Protein AF-A0A9P0EVH5-F1 (afdb_monomer)

Structure (mmCIF, N/CA/C/O backbone):
data_AF-A0A9P0EVH5-F1
#
_entry.id   AF-A0A9P0EVH5-F1
#
loop_
_atom_site.group_PDB
_atom_site.id
_atom_site.type_symbol
_atom_site.label_atom_id
_atom_site.label_alt_id
_atom_site.label_comp_id
_atom_site.label_asym_id
_atom_site.label_entity_id
_atom_site.label_seq_id
_atom_site.pdbx_PDB_ins_code
_atom_site.Cartn_x
_atom_site.Cartn_y
_atom_site.Cartn_z
_atom_site.occupancy
_atom_site.B_iso_or_equiv
_atom_site.auth_seq_id
_atom_site.auth_comp_id
_atom_site.auth_asym_id
_atom_site.auth_atom_id
_atom_site.pdbx_PDB_model_num
ATOM 1 N N . MET A 1 1 ? 10.895 32.667 27.284 1.00 36.69 1 MET A N 1
ATOM 2 C CA . MET A 1 1 ? 11.431 32.581 25.904 1.00 36.69 1 MET A CA 1
ATOM 3 C C . MET A 1 1 ? 10.401 33.164 24.946 1.00 36.69 1 MET A C 1
ATOM 5 O O . MET A 1 1 ? 9.216 33.055 25.238 1.00 36.69 1 MET A O 1
ATOM 9 N N . GLY A 1 2 ? 10.812 33.810 23.852 1.00 37.41 2 GLY A N 1
ATOM 10 C CA . GLY A 1 2 ? 9.874 34.350 22.860 1.00 37.41 2 GLY A CA 1
ATOM 11 C C . GLY A 1 2 ? 9.384 33.256 21.914 1.00 37.41 2 GLY A C 1
ATOM 12 O O . GLY A 1 2 ? 10.139 32.835 21.045 1.00 37.41 2 GLY A O 1
ATOM 13 N N . GLY A 1 3 ? 8.147 32.789 22.095 1.00 44.62 3 GLY A N 1
ATOM 14 C CA . GLY A 1 3 ? 7.546 31.767 21.233 1.00 44.62 3 GLY A CA 1
ATOM 15 C C . GLY A 1 3 ? 7.350 32.232 19.784 1.00 44.62 3 GLY A C 1
ATOM 16 O O . GLY A 1 3 ? 7.252 33.429 19.500 1.00 44.62 3 GLY A O 1
ATOM 17 N N . PHE A 1 4 ? 7.275 31.266 18.869 1.00 48.84 4 PHE A N 1
ATOM 18 C CA . PHE A 1 4 ? 7.020 31.495 17.447 1.00 48.84 4 PHE A CA 1
ATOM 19 C C . PHE A 1 4 ? 5.684 32.230 17.221 1.00 48.84 4 PHE A C 1
ATOM 21 O O . PHE A 1 4 ? 4.653 31.829 17.752 1.00 48.84 4 PHE A O 1
ATOM 28 N N . LYS A 1 5 ? 5.700 33.307 16.420 1.00 51.19 5 LYS A N 1
ATOM 29 C CA . LYS A 1 5 ? 4.534 34.182 16.157 1.00 51.19 5 LYS A CA 1
ATOM 30 C C . LYS A 1 5 ? 3.850 33.949 14.797 1.00 51.19 5 LYS A C 1
ATOM 32 O O . LYS A 1 5 ? 3.114 34.817 14.333 1.00 51.19 5 LYS A O 1
ATOM 37 N N . GLY A 1 6 ? 4.123 32.832 14.126 1.00 60.22 6 GLY A N 1
ATOM 38 C CA . GLY A 1 6 ? 3.469 32.473 12.864 1.00 60.22 6 GLY A CA 1
ATOM 39 C C . GLY A 1 6 ? 2.335 31.462 13.042 1.00 60.22 6 GLY A C 1
ATOM 40 O O . GLY A 1 6 ? 2.147 30.892 14.114 1.00 60.22 6 GLY A O 1
ATOM 41 N N . ASP A 1 7 ? 1.601 31.209 11.959 1.00 70.00 7 ASP A N 1
ATOM 42 C CA . ASP A 1 7 ? 0.546 30.193 11.914 1.00 70.00 7 ASP A CA 1
ATOM 43 C C . ASP A 1 7 ? 1.151 28.776 11.960 1.00 70.00 7 ASP A C 1
ATOM 45 O O . ASP A 1 7 ? 1.620 28.233 10.957 1.00 70.00 7 ASP A O 1
ATOM 49 N N . LEU A 1 8 ? 1.155 28.188 13.157 1.00 68.00 8 LEU A N 1
ATOM 50 C CA . LEU A 1 8 ? 1.673 26.847 13.425 1.00 68.00 8 LEU A CA 1
ATOM 51 C C . LEU A 1 8 ? 0.903 25.751 12.665 1.00 68.00 8 LEU A C 1
ATOM 53 O O . LEU A 1 8 ? 1.506 24.763 12.242 1.00 68.00 8 LEU A O 1
ATOM 57 N N . LEU A 1 9 ? -0.404 25.928 12.445 1.00 66.81 9 LEU A N 1
ATOM 58 C CA . LEU A 1 9 ? -1.243 24.970 11.719 1.00 66.81 9 LEU A CA 1
ATOM 59 C C . LEU A 1 9 ? -0.899 24.971 10.224 1.00 66.81 9 LEU A C 1
ATOM 61 O O . LEU A 1 9 ? -0.797 23.906 9.611 1.00 66.81 9 LEU A O 1
ATOM 65 N N . LEU A 1 10 ? -0.656 26.151 9.650 1.00 76.44 10 LEU A N 1
ATOM 66 C CA . LEU A 1 10 ? -0.154 26.302 8.285 1.00 76.44 10 LEU A CA 1
ATOM 67 C C . LEU A 1 10 ? 1.251 25.701 8.119 1.00 76.44 10 LEU A C 1
ATOM 69 O O . LEU A 1 10 ? 1.511 25.027 7.122 1.00 76.44 10 LEU A O 1
ATOM 73 N N . TRP A 1 11 ? 2.140 25.871 9.101 1.00 79.00 11 TRP A N 1
ATOM 74 C CA . TRP A 1 11 ? 3.451 25.209 9.086 1.00 79.00 11 TRP A CA 1
ATOM 75 C C . TRP A 1 11 ? 3.330 23.682 9.125 1.00 79.00 11 TRP A C 1
ATOM 77 O O . TRP A 1 11 ? 3.946 23.014 8.296 1.00 79.00 11 TRP A O 1
ATOM 87 N N . CYS A 1 12 ? 2.478 23.119 9.989 1.00 75.69 12 CYS A N 1
ATOM 88 C CA . CYS A 1 12 ? 2.187 21.680 9.986 1.00 75.69 12 CYS A CA 1
ATOM 89 C C . CYS A 1 12 ? 1.659 21.212 8.620 1.00 75.69 12 CYS A C 1
ATOM 91 O O . CYS A 1 12 ? 2.124 20.209 8.081 1.00 75.69 12 CYS A O 1
ATOM 93 N N . ARG A 1 13 ? 0.723 21.970 8.030 1.00 77.06 13 ARG A N 1
ATOM 94 C CA . ARG A 1 13 ? 0.100 21.682 6.729 1.00 77.06 13 ARG A CA 1
ATOM 95 C C . ARG A 1 13 ? 1.097 21.643 5.576 1.00 77.06 13 ARG A C 1
ATOM 97 O O . ARG A 1 13 ? 1.006 20.755 4.730 1.00 77.06 13 ARG A O 1
ATOM 104 N N . LEU A 1 14 ? 2.039 22.583 5.538 1.00 86.62 14 LEU A N 1
ATOM 105 C CA . LEU A 1 14 ? 3.041 22.657 4.476 1.00 86.62 14 LEU A CA 1
ATOM 106 C C . LEU A 1 14 ? 4.239 21.724 4.716 1.00 86.62 14 LEU A C 1
ATOM 108 O O . LEU A 1 14 ? 4.856 21.300 3.744 1.00 86.62 14 LEU A O 1
ATOM 112 N N . LEU A 1 15 ? 4.548 21.352 5.964 1.00 87.19 15 LEU A N 1
ATOM 113 C CA . LEU A 1 15 ? 5.583 20.356 6.278 1.00 87.19 15 LEU A CA 1
ATOM 114 C C . LEU A 1 15 ? 5.100 18.900 6.135 1.00 87.19 15 LEU A C 1
ATOM 116 O O . LEU A 1 15 ? 5.913 18.018 5.865 1.00 87.19 15 LEU A O 1
ATOM 120 N N . LEU A 1 16 ? 3.793 18.636 6.265 1.00 83.44 16 LEU A N 1
ATOM 121 C CA . LEU A 1 16 ? 3.189 17.296 6.178 1.00 83.44 16 LEU A CA 1
ATOM 122 C C . LEU A 1 16 ? 2.174 17.148 5.013 1.00 83.44 16 LEU A C 1
ATOM 124 O O . LEU A 1 16 ? 1.087 16.601 5.208 1.00 83.44 16 LEU A O 1
ATOM 128 N N . PRO A 1 17 ? 2.493 17.565 3.767 1.00 84.50 17 PRO A N 1
ATOM 129 C CA . PRO A 1 17 ? 1.517 17.643 2.669 1.00 84.50 17 PRO A CA 1
ATOM 130 C C . PRO A 1 17 ? 1.007 16.274 2.183 1.00 84.50 17 PRO A C 1
ATOM 132 O O . PRO A 1 17 ? 0.004 16.187 1.476 1.00 84.50 17 PRO A O 1
ATOM 135 N N . GLY A 1 18 ? 1.707 15.188 2.524 1.00 73.38 18 GLY A N 1
ATOM 136 C CA . GLY A 1 18 ? 1.364 13.826 2.120 1.00 73.38 18 GLY A CA 1
ATOM 137 C C . GLY A 1 18 ? 0.408 13.083 3.061 1.00 73.38 18 GLY A C 1
ATOM 138 O O . GLY A 1 18 ? 0.084 11.933 2.753 1.00 73.38 18 GLY A O 1
ATOM 139 N N . VAL A 1 19 ? -0.012 13.691 4.176 1.00 66.19 19 VAL A N 1
ATOM 140 C CA . VAL A 1 19 ? -0.398 12.990 5.414 1.00 66.19 19 VAL A CA 1
ATOM 141 C C . VAL A 1 19 ? -1.850 13.271 5.846 1.00 66.19 19 VAL A C 1
ATOM 143 O O . VAL A 1 19 ? -2.293 14.420 5.844 1.00 66.19 19 VAL A O 1
ATOM 146 N N . GLY A 1 20 ? -2.582 12.223 6.253 1.00 62.34 20 GLY A N 1
ATOM 147 C CA . GLY A 1 20 ? -3.869 12.320 6.954 1.00 62.34 20 GLY A CA 1
ATOM 148 C C . GLY A 1 20 ? -4.957 13.136 6.244 1.00 62.34 20 GLY A C 1
ATOM 149 O O . GLY A 1 20 ? -5.047 13.169 5.013 1.00 62.34 20 GLY A O 1
ATOM 150 N N . THR A 1 21 ? -5.783 13.822 7.040 1.00 53.97 21 THR A N 1
ATOM 151 C CA . THR A 1 21 ? -6.847 14.744 6.587 1.00 53.97 21 THR A CA 1
ATOM 152 C C . THR A 1 21 ? -6.325 15.964 5.826 1.00 53.97 21 THR A C 1
ATOM 154 O O . THR A 1 21 ? -7.088 16.629 5.130 1.00 53.97 21 THR A O 1
ATOM 157 N N . VAL A 1 22 ? -5.028 16.259 5.943 1.00 61.50 22 VAL A N 1
ATOM 158 C CA . VAL A 1 22 ? -4.377 17.452 5.386 1.00 61.50 22 VAL A CA 1
ATOM 159 C C . VAL A 1 22 ? -3.940 17.240 3.928 1.00 61.50 22 VAL A C 1
ATOM 161 O O . VAL A 1 22 ? -3.663 18.196 3.200 1.00 61.50 22 VAL A O 1
ATOM 164 N N . LYS A 1 23 ? -3.928 15.984 3.460 1.00 75.19 23 LYS A N 1
ATOM 165 C CA . LYS A 1 23 ? -3.547 15.602 2.098 1.00 75.19 23 LYS A CA 1
ATOM 166 C C . LYS A 1 23 ? -4.577 16.054 1.050 1.00 75.19 23 LYS A C 1
ATOM 168 O O . LYS A 1 23 ? -5.502 15.317 0.702 1.00 75.19 23 LYS A O 1
ATOM 173 N N . ARG A 1 24 ? -4.360 17.243 0.485 1.00 81.81 24 ARG A N 1
ATOM 174 C CA . ARG A 1 24 ? -5.078 17.760 -0.694 1.00 81.81 24 ARG A CA 1
ATOM 175 C C . ARG A 1 24 ? -4.925 16.840 -1.917 1.00 81.81 24 ARG A C 1
ATOM 177 O O . ARG A 1 24 ? -3.909 16.167 -2.090 1.00 81.81 24 ARG A O 1
ATOM 184 N N . VAL A 1 25 ? -5.925 16.855 -2.802 1.00 85.31 25 VAL A N 1
ATOM 185 C CA . VAL A 1 25 ? -5.921 16.129 -4.084 1.00 85.31 25 VAL A CA 1
ATOM 186 C C . VAL A 1 25 ? -6.016 17.135 -5.229 1.00 85.31 25 VAL A C 1
ATOM 188 O O . VAL A 1 25 ? -6.991 17.868 -5.332 1.00 85.31 25 VAL A O 1
ATOM 191 N N . TYR A 1 26 ? -5.000 17.155 -6.095 1.00 88.38 26 TYR A N 1
ATOM 192 C CA . TYR A 1 26 ? -4.861 18.145 -7.176 1.00 88.38 26 TYR A CA 1
ATOM 193 C C . TYR A 1 26 ? -5.130 17.582 -8.583 1.00 88.38 26 TYR A C 1
ATOM 195 O O . TYR A 1 26 ? -4.984 18.299 -9.565 1.00 88.38 26 TYR A O 1
ATOM 203 N N . ASN A 1 27 ? -5.452 16.287 -8.704 1.00 84.38 27 ASN A N 1
ATOM 204 C CA . ASN A 1 27 ? -5.693 15.588 -9.981 1.00 84.38 27 ASN A CA 1
ATOM 205 C C . ASN A 1 27 ? -4.552 15.712 -11.025 1.00 84.38 27 ASN A C 1
ATOM 207 O O . ASN A 1 27 ? -4.780 15.621 -12.233 1.00 84.38 27 ASN A O 1
ATOM 211 N N . LEU A 1 28 ? -3.312 15.888 -10.548 1.00 88.31 28 LEU A N 1
ATOM 212 C CA . LEU A 1 28 ? -2.115 16.140 -11.356 1.00 88.31 28 LEU A CA 1
ATOM 213 C C . LEU A 1 28 ? -1.043 15.060 -11.158 1.00 88.31 28 LEU A C 1
ATOM 215 O O . LEU A 1 28 ? -0.375 14.981 -10.125 1.00 88.31 28 LEU A O 1
ATOM 219 N N . GLN A 1 29 ? -0.842 14.238 -12.186 1.00 88.06 29 GLN A N 1
ATOM 220 C CA . GLN A 1 29 ? 0.291 13.323 -12.303 1.00 88.06 29 GLN A CA 1
ATOM 221 C C . GLN A 1 29 ? 1.511 14.012 -12.931 1.00 88.06 29 GLN A C 1
ATOM 223 O O . GLN A 1 29 ? 1.394 15.031 -13.610 1.00 88.06 29 GLN A O 1
ATOM 228 N N . SER A 1 30 ? 2.700 13.420 -12.767 1.00 89.50 30 SER A N 1
ATOM 229 C CA . SER A 1 30 ? 3.958 14.015 -13.244 1.00 89.50 30 SER A CA 1
ATOM 230 C C . SER A 1 30 ? 3.944 14.309 -14.754 1.00 89.50 30 SER A C 1
ATOM 232 O O . SER A 1 30 ? 4.377 15.380 -15.157 1.00 89.50 30 SER A O 1
ATOM 234 N N . LYS A 1 31 ? 3.350 13.436 -15.587 1.00 89.06 31 LYS A N 1
ATOM 235 C CA . LYS A 1 31 ? 3.207 13.684 -17.038 1.00 89.06 31 LYS A CA 1
ATOM 236 C C . LYS A 1 31 ? 2.293 14.874 -17.378 1.00 89.06 31 LYS A C 1
ATOM 238 O O . LYS A 1 31 ? 2.573 15.590 -18.333 1.00 89.06 31 LYS A O 1
ATOM 243 N N . GLN A 1 32 ? 1.231 15.111 -16.600 1.00 92.81 32 GLN A N 1
ATOM 244 C CA . GLN A 1 32 ? 0.375 16.296 -16.773 1.00 92.81 32 GLN A CA 1
ATOM 245 C C . GLN A 1 32 ? 1.140 17.569 -16.396 1.00 92.81 32 GLN A C 1
ATOM 247 O O . GLN A 1 32 ? 1.057 18.561 -17.112 1.00 92.81 32 GLN A O 1
ATOM 252 N N . LEU A 1 33 ? 1.936 17.526 -15.320 1.00 95.56 33 LEU A N 1
ATOM 253 C CA . LEU A 1 33 ? 2.800 18.642 -14.932 1.00 95.56 33 LEU A CA 1
ATOM 254 C C . LEU A 1 33 ? 3.822 18.972 -16.036 1.00 95.56 33 LEU A C 1
ATOM 256 O O . LEU A 1 33 ? 3.920 20.136 -16.408 1.00 95.56 33 LEU A O 1
ATOM 260 N N . ILE A 1 34 ? 4.499 17.982 -16.636 1.00 96.19 34 ILE A N 1
ATOM 261 C CA . ILE A 1 34 ? 5.393 18.229 -17.787 1.00 96.19 34 ILE A CA 1
ATOM 262 C C . ILE A 1 34 ? 4.642 18.901 -18.950 1.00 96.19 34 ILE A C 1
ATOM 264 O O . ILE A 1 34 ? 5.088 19.936 -19.435 1.00 96.19 34 ILE A O 1
ATOM 268 N N . LYS A 1 35 ? 3.469 18.383 -19.345 1.00 95.56 35 LYS A N 1
ATOM 269 C CA . LYS A 1 35 ? 2.637 18.950 -20.427 1.00 95.56 35 LYS A CA 1
ATOM 270 C C . LYS A 1 35 ? 2.188 20.398 -20.162 1.00 95.56 35 LYS A C 1
ATOM 272 O O . LYS A 1 35 ? 2.062 21.190 -21.096 1.00 95.56 35 LYS A O 1
ATOM 277 N N . LEU A 1 36 ? 1.927 20.749 -18.902 1.00 96.12 36 LEU A N 1
ATOM 278 C CA . LEU A 1 36 ? 1.591 22.114 -18.486 1.00 96.12 36 LEU A CA 1
ATOM 279 C C . LEU A 1 36 ? 2.821 23.032 -18.528 1.00 96.12 36 LEU A C 1
ATOM 281 O O . LEU A 1 36 ? 2.753 24.140 -19.061 1.00 96.12 36 LEU A O 1
ATOM 285 N N . PHE A 1 37 ? 3.952 22.581 -17.981 1.00 96.69 37 PHE A N 1
ATOM 286 C CA . PHE A 1 37 ? 5.138 23.418 -17.820 1.00 96.69 37 PHE A CA 1
ATOM 287 C C . PHE A 1 37 ? 5.961 23.593 -19.101 1.00 96.69 37 PHE A C 1
ATOM 289 O O . PHE A 1 37 ? 6.435 24.704 -19.334 1.00 96.69 37 PHE A O 1
ATOM 296 N N . SER A 1 38 ? 6.024 22.600 -19.995 1.00 96.19 38 SER A N 1
ATOM 297 C CA . SER A 1 38 ? 6.612 22.764 -21.336 1.00 96.19 38 SER A CA 1
ATOM 298 C C . SER A 1 38 ? 5.945 23.919 -22.093 1.00 96.19 38 SER A C 1
ATOM 300 O O . SER A 1 38 ? 6.611 24.837 -22.576 1.00 96.19 38 SER A O 1
ATOM 302 N N . ARG A 1 39 ? 4.606 23.979 -22.067 1.00 94.69 39 ARG A N 1
ATOM 303 C CA . ARG A 1 39 ? 3.811 25.077 -22.643 1.00 94.69 39 ARG A CA 1
ATOM 304 C C . ARG A 1 39 ? 4.027 26.423 -21.949 1.00 94.69 39 ARG A C 1
ATOM 306 O O . ARG A 1 39 ? 4.033 27.449 -22.637 1.00 94.69 39 ARG A O 1
ATOM 313 N N . LEU A 1 40 ? 4.198 26.454 -20.625 1.00 94.75 40 LEU A N 1
ATOM 314 C CA . LEU A 1 40 ? 4.462 27.692 -19.877 1.00 94.75 40 LEU A CA 1
ATOM 315 C C . LEU A 1 40 ? 5.856 28.263 -20.171 1.00 94.75 40 LEU A C 1
ATOM 317 O O . LEU A 1 40 ? 5.976 29.468 -20.393 1.00 94.75 40 LEU A O 1
ATOM 321 N N . PHE A 1 41 ? 6.878 27.408 -20.224 1.00 95.75 41 PHE A N 1
ATOM 322 C CA . PHE A 1 41 ? 8.277 27.787 -20.447 1.00 95.75 41 PHE A CA 1
ATOM 323 C C . PHE A 1 41 ? 8.645 27.953 -21.929 1.00 95.75 41 PHE A C 1
ATOM 325 O O . PHE A 1 41 ? 9.592 28.669 -22.252 1.00 95.75 41 PHE A O 1
ATOM 332 N N . GLY A 1 42 ? 7.885 27.336 -22.839 1.00 92.31 42 GLY A N 1
ATOM 333 C CA . GLY A 1 42 ? 8.290 27.195 -24.241 1.00 92.31 42 GLY A CA 1
ATOM 334 C C . GLY A 1 42 ? 9.434 26.192 -24.416 1.00 92.31 42 GLY A C 1
ATOM 335 O O . GLY A 1 42 ? 10.246 26.361 -25.318 1.00 92.31 42 GLY A O 1
ATOM 336 N N . ALA A 1 43 ? 9.513 25.202 -23.525 1.00 93.81 43 ALA A N 1
ATOM 337 C CA . ALA A 1 43 ? 10.477 24.111 -23.578 1.00 93.81 43 ALA A CA 1
ATOM 338 C C . ALA A 1 43 ? 9.926 22.936 -24.395 1.00 93.81 43 ALA A C 1
ATOM 340 O O . ALA A 1 43 ? 8.705 22.783 -24.515 1.00 93.81 43 ALA A O 1
ATOM 341 N N . ASP A 1 44 ? 10.820 22.096 -24.914 1.00 94.62 44 ASP A N 1
ATOM 342 C CA . ASP A 1 44 ? 10.418 20.837 -25.529 1.00 94.62 44 ASP A CA 1
ATOM 343 C C . ASP A 1 44 ? 9.813 19.886 -24.482 1.00 94.62 44 ASP A C 1
ATOM 345 O O . ASP A 1 44 ? 10.248 19.839 -23.330 1.00 94.62 44 ASP A O 1
ATOM 349 N N . GLN A 1 45 ? 8.758 19.161 -24.856 1.00 94.31 45 GLN A N 1
ATOM 350 C CA . GLN A 1 45 ? 8.054 18.291 -23.914 1.00 94.31 45 GLN A CA 1
ATOM 351 C C . GLN A 1 45 ? 8.793 16.967 -23.690 1.00 94.31 45 GLN A C 1
ATOM 353 O O . GLN A 1 45 ? 8.692 16.404 -22.601 1.00 94.31 45 GLN A O 1
ATOM 358 N N . ASP A 1 46 ? 9.515 16.473 -24.690 1.00 91.19 46 ASP A N 1
ATOM 359 C CA . ASP A 1 46 ? 10.136 15.157 -24.650 1.00 91.19 46 ASP A CA 1
ATOM 360 C C . ASP A 1 46 ? 11.537 15.244 -24.014 1.00 91.19 46 ASP A C 1
ATOM 362 O O . ASP A 1 46 ? 11.860 14.393 -23.187 1.00 91.19 46 ASP A O 1
ATOM 366 N N . GLU A 1 47 ? 12.276 16.349 -24.207 1.00 92.88 47 GLU A N 1
ATOM 367 C CA . GLU A 1 47 ? 13.455 16.703 -23.381 1.00 92.88 47 GLU A CA 1
ATOM 368 C C . GLU A 1 47 ? 13.081 16.764 -21.882 1.00 92.88 47 GLU A C 1
ATOM 370 O O . GLU A 1 47 ? 13.779 16.230 -21.017 1.00 92.88 47 GLU A O 1
ATOM 375 N N . MET A 1 48 ? 11.921 17.355 -21.565 1.00 94.00 48 MET A N 1
ATOM 376 C CA . MET A 1 48 ? 11.378 17.392 -20.203 1.00 94.00 48 MET A CA 1
ATOM 377 C C . MET A 1 48 ? 10.869 16.029 -19.693 1.00 94.00 48 MET A C 1
ATOM 379 O O . MET A 1 48 ? 10.743 15.843 -18.481 1.00 94.00 48 MET A O 1
ATOM 383 N N . LEU A 1 49 ? 10.541 15.075 -20.572 1.00 90.31 49 LEU A N 1
ATOM 384 C CA . LEU A 1 49 ? 10.173 13.709 -20.179 1.00 90.31 49 LEU A CA 1
ATOM 385 C C . LEU A 1 49 ? 11.402 12.814 -19.973 1.00 90.31 49 LEU A C 1
ATOM 387 O O . LEU A 1 49 ? 11.332 11.925 -19.126 1.00 90.31 49 LEU A O 1
ATOM 391 N N . GLU A 1 50 ? 12.501 13.057 -20.691 1.00 87.75 50 GLU A N 1
ATOM 392 C CA . GLU A 1 50 ? 13.779 12.363 -20.495 1.00 87.75 50 GLU A CA 1
ATOM 393 C C . GLU A 1 50 ? 14.457 12.790 -19.184 1.00 87.75 50 GLU A C 1
ATOM 395 O O . GLU A 1 50 ? 14.837 11.936 -18.387 1.00 87.75 50 GLU A O 1
ATOM 400 N N . ASP A 1 51 ? 14.511 14.091 -18.872 1.00 88.50 51 ASP A N 1
ATOM 401 C CA . ASP A 1 51 ? 15.023 14.569 -17.574 1.00 88.50 51 ASP A CA 1
ATOM 402 C C . ASP A 1 51 ? 14.224 13.985 -16.386 1.00 88.50 51 ASP A C 1
ATOM 404 O O . ASP A 1 51 ? 14.795 13.575 -15.372 1.00 88.50 51 ASP A O 1
ATOM 408 N N . LEU A 1 52 ? 12.904 13.815 -16.552 1.00 87.44 52 LEU A N 1
ATOM 409 C CA . LEU A 1 52 ? 12.026 13.185 -15.561 1.00 87.44 52 LEU A CA 1
ATOM 410 C C . LEU A 1 52 ? 12.356 11.698 -15.286 1.00 87.44 52 LEU A C 1
ATOM 412 O O . LEU A 1 52 ? 11.931 11.182 -14.248 1.00 87.44 52 LEU A O 1
ATOM 416 N N . GLU A 1 53 ? 13.132 11.002 -16.127 1.00 77.69 53 GLU A N 1
ATOM 417 C CA . GLU A 1 53 ? 13.627 9.645 -15.823 1.00 77.69 53 GLU A CA 1
ATOM 418 C C . GLU A 1 53 ? 14.570 9.633 -14.595 1.00 77.69 53 GLU A C 1
ATOM 420 O O . GLU A 1 53 ? 14.642 8.636 -13.872 1.00 77.69 53 GLU A O 1
ATOM 425 N N . GLN A 1 54 ? 15.187 10.776 -14.250 1.00 73.38 54 GLN A N 1
ATOM 426 C CA . GLN A 1 54 ? 15.909 10.973 -12.981 1.00 73.38 54 GLN A CA 1
ATOM 427 C C . GLN A 1 54 ? 14.980 10.985 -11.748 1.00 73.38 54 GLN A C 1
ATOM 429 O O . GLN A 1 54 ? 15.437 10.936 -10.608 1.00 73.38 54 GLN A O 1
ATOM 434 N N . GLY A 1 55 ? 13.658 11.014 -11.942 1.00 76.38 55 GLY A N 1
ATOM 435 C CA . GLY A 1 55 ? 12.666 10.702 -10.914 1.00 76.38 55 GLY A CA 1
ATOM 436 C C . GLY A 1 55 ? 12.278 11.835 -9.957 1.00 76.38 55 GLY A C 1
ATOM 437 O O . GLY A 1 55 ? 11.534 11.563 -9.007 1.00 76.38 55 GLY A O 1
ATOM 438 N N . ASP A 1 56 ? 12.703 13.089 -10.173 1.00 87.75 56 ASP A N 1
ATOM 439 C CA . ASP A 1 56 ? 12.175 14.275 -9.466 1.00 87.75 56 ASP A CA 1
ATOM 440 C C . ASP A 1 56 ? 11.581 15.333 -10.409 1.00 87.75 56 ASP A C 1
ATOM 442 O O . ASP A 1 56 ? 12.241 16.283 -10.819 1.00 87.75 56 ASP A O 1
ATOM 446 N N . ILE A 1 57 ? 10.271 15.225 -10.642 1.00 93.00 57 ILE A N 1
ATOM 447 C CA . ILE A 1 57 ? 9.450 16.214 -11.360 1.00 93.00 57 ILE A CA 1
ATOM 448 C C . ILE A 1 57 ? 9.632 17.660 -10.866 1.00 93.00 57 ILE A C 1
ATOM 450 O O . ILE A 1 57 ? 9.456 18.595 -11.645 1.00 93.00 57 ILE A O 1
ATOM 454 N N . ALA A 1 58 ? 9.978 17.870 -9.592 1.00 94.25 58 ALA A N 1
ATOM 455 C CA . ALA A 1 58 ? 10.207 19.206 -9.060 1.00 94.25 58 ALA A CA 1
ATOM 456 C C . ALA A 1 58 ? 11.590 19.766 -9.425 1.00 94.25 58 ALA A C 1
ATOM 458 O O . ALA A 1 58 ? 11.716 20.981 -9.575 1.00 94.25 58 ALA A O 1
ATOM 459 N N . GLU A 1 59 ? 12.606 18.913 -9.595 1.00 94.12 59 GLU A N 1
ATOM 460 C CA . GLU A 1 59 ? 13.905 19.346 -10.123 1.00 94.12 59 GLU A CA 1
ATOM 461 C C . GLU A 1 59 ? 13.835 19.535 -11.639 1.00 94.12 59 GLU A C 1
ATOM 463 O O . GLU A 1 59 ? 14.272 20.576 -12.113 1.00 94.12 59 GLU A O 1
ATOM 468 N N . THR A 1 60 ? 13.168 18.644 -12.381 1.00 94.75 60 THR A N 1
ATOM 469 C CA . THR A 1 60 ? 12.897 18.837 -13.817 1.00 94.75 60 THR A CA 1
ATOM 470 C C . THR A 1 60 ? 12.226 20.186 -14.077 1.00 94.75 60 THR A C 1
ATOM 472 O O . THR A 1 60 ? 12.719 21.007 -14.849 1.00 94.75 60 THR A O 1
ATOM 475 N N . ILE A 1 61 ? 11.131 20.495 -13.372 1.00 96.69 61 ILE A N 1
ATOM 476 C CA . ILE A 1 61 ? 10.455 21.791 -13.534 1.00 96.69 61 ILE A CA 1
ATOM 477 C C . ILE A 1 61 ? 11.369 22.959 -13.133 1.00 96.69 61 ILE A C 1
ATOM 479 O O . ILE A 1 61 ? 11.307 24.000 -13.782 1.00 96.69 61 ILE A O 1
ATOM 483 N N . LYS A 1 62 ? 12.261 22.797 -12.144 1.00 96.44 62 LYS A N 1
ATOM 484 C CA . LYS A 1 62 ? 13.267 23.814 -11.800 1.00 96.44 62 LYS A CA 1
ATOM 485 C C . LYS A 1 62 ? 14.276 24.032 -12.933 1.00 96.44 62 LYS A C 1
ATOM 487 O O . LYS A 1 62 ? 14.457 25.169 -13.352 1.00 96.44 62 LYS A O 1
ATOM 492 N N . ILE A 1 63 ? 14.899 22.968 -13.444 1.00 95.12 63 ILE A N 1
ATOM 493 C CA . ILE A 1 63 ? 15.919 23.008 -14.505 1.00 95.12 63 ILE A CA 1
ATOM 494 C C . ILE A 1 63 ? 15.375 23.711 -15.753 1.00 95.12 63 ILE A C 1
ATOM 496 O O . ILE A 1 63 ? 16.033 24.585 -16.318 1.00 95.12 63 ILE A O 1
ATOM 500 N N . PHE A 1 64 ? 14.152 23.382 -16.165 1.00 96.38 64 PHE A N 1
ATOM 501 C CA . PHE A 1 64 ? 13.537 24.000 -17.339 1.00 96.38 64 PHE A CA 1
ATOM 502 C C . PHE A 1 64 ? 12.994 25.412 -17.070 1.00 96.38 64 PHE A C 1
ATOM 504 O O . PHE A 1 64 ? 12.976 26.234 -17.986 1.00 96.38 64 PHE A O 1
ATOM 511 N N . PHE A 1 65 ? 12.649 25.750 -15.822 1.00 96.69 65 PHE A N 1
ATOM 512 C CA . PHE A 1 65 ? 12.348 27.130 -15.422 1.00 96.69 65 PHE A CA 1
ATOM 513 C C . PHE A 1 65 ? 13.607 28.014 -15.421 1.00 96.69 65 PHE A C 1
ATOM 515 O O . PHE A 1 65 ? 13.551 29.139 -15.910 1.00 96.69 65 PHE A O 1
ATOM 522 N N . ASP A 1 66 ? 14.754 27.495 -14.968 1.00 94.94 66 ASP A N 1
ATOM 523 C CA . ASP A 1 66 ? 16.059 28.174 -15.033 1.00 94.94 66 ASP A CA 1
ATOM 524 C C . ASP A 1 66 ? 16.471 28.488 -16.491 1.00 94.94 66 ASP A C 1
ATOM 526 O O . ASP A 1 66 ? 17.042 29.544 -16.767 1.00 94.94 66 ASP A O 1
ATOM 530 N N . ARG A 1 67 ? 16.139 27.599 -17.441 1.00 93.62 67 ARG A N 1
ATOM 531 C CA . ARG A 1 67 ? 16.399 27.760 -18.890 1.00 93.62 67 ARG A CA 1
ATOM 532 C C . ARG A 1 67 ? 15.343 28.597 -19.637 1.00 93.62 67 ARG A C 1
ATOM 534 O O . ARG A 1 67 ? 15.586 29.034 -20.762 1.00 93.62 67 ARG A O 1
ATOM 541 N N . SER A 1 68 ? 14.165 28.802 -19.048 1.00 93.44 68 SER A N 1
ATOM 542 C CA . SER A 1 68 ? 12.978 29.362 -19.709 1.00 93.44 68 SER A CA 1
ATOM 543 C C . SER A 1 68 ? 13.170 30.814 -20.167 1.00 93.44 68 SER A C 1
ATOM 545 O O . SER A 1 68 ? 13.313 31.737 -19.363 1.00 93.44 68 SER A O 1
ATOM 547 N N . GLN A 1 69 ? 13.083 31.055 -21.480 1.00 86.12 69 GLN A N 1
ATOM 548 C CA . GLN A 1 69 ? 13.088 32.420 -22.023 1.00 86.12 69 GLN A CA 1
ATOM 549 C C . GLN A 1 69 ? 11.713 33.103 -21.933 1.00 86.12 69 GLN A C 1
ATOM 551 O O . GLN A 1 69 ? 11.649 34.325 -21.785 1.00 86.12 69 GLN A O 1
ATOM 556 N N . LYS A 1 70 ? 10.625 32.321 -21.999 1.00 92.31 70 LYS A N 1
ATOM 557 C CA . LYS A 1 70 ? 9.224 32.786 -22.053 1.00 92.31 70 LYS A CA 1
ATOM 558 C C . LYS A 1 70 ? 8.680 33.247 -20.699 1.00 92.31 70 LYS A C 1
ATOM 560 O O . LYS A 1 70 ? 7.815 34.118 -20.641 1.00 92.31 70 LYS A O 1
ATOM 565 N N . LEU A 1 71 ? 9.176 32.650 -19.618 1.00 92.12 71 LEU A N 1
ATOM 566 C CA . LEU A 1 71 ? 8.784 32.926 -18.238 1.00 92.12 71 LEU A CA 1
ATOM 567 C C . LEU A 1 71 ? 10.009 32.735 -17.339 1.00 92.12 71 LEU A C 1
ATOM 569 O O . LEU A 1 71 ? 10.387 31.598 -17.071 1.00 92.12 71 LEU A O 1
ATOM 573 N N . LYS A 1 72 ? 10.643 33.832 -16.919 1.00 93.19 72 LYS A N 1
ATOM 574 C CA . LYS A 1 72 ? 11.916 33.807 -16.178 1.00 93.19 72 LYS A CA 1
ATOM 575 C C . LYS A 1 72 ? 11.691 33.757 -14.658 1.00 93.19 72 LYS A C 1
ATOM 577 O O . LYS A 1 72 ? 10.742 34.396 -14.199 1.00 93.19 72 LYS A O 1
ATOM 582 N N . PRO A 1 73 ? 12.562 33.088 -13.879 1.00 94.94 73 PRO A N 1
ATOM 583 C CA . PRO A 1 73 ? 12.498 33.105 -12.420 1.00 94.94 73 PRO A CA 1
ATOM 584 C C . PRO A 1 73 ? 12.634 34.508 -11.817 1.00 94.94 73 PRO A C 1
ATOM 586 O O . PRO A 1 73 ? 13.388 35.355 -12.309 1.00 94.94 73 PRO A O 1
ATOM 589 N N . ALA A 1 74 ? 11.943 34.740 -10.701 1.00 94.31 74 ALA A N 1
ATOM 590 C CA . ALA A 1 74 ? 12.147 35.918 -9.870 1.00 94.31 74 ALA A CA 1
ATOM 591 C C . ALA A 1 74 ? 13.545 35.888 -9.222 1.00 94.31 74 ALA A C 1
ATOM 593 O O . ALA A 1 74 ? 14.069 34.831 -8.876 1.00 94.31 74 ALA A O 1
ATOM 594 N N . LYS A 1 75 ? 14.156 37.064 -9.018 1.00 92.50 75 LYS A N 1
ATOM 595 C CA . LYS A 1 75 ? 15.508 37.186 -8.426 1.00 92.50 75 LYS A CA 1
ATOM 596 C C . LYS A 1 75 ? 15.554 36.956 -6.908 1.00 92.50 75 LYS A C 1
ATOM 598 O O . LYS A 1 75 ? 16.635 36.785 -6.353 1.00 92.50 75 LYS A O 1
ATOM 603 N N . LYS A 1 76 ? 14.405 37.032 -6.234 1.00 92.38 76 LYS A N 1
ATOM 604 C CA . LYS A 1 76 ? 14.201 36.821 -4.793 1.00 92.38 76 LYS A CA 1
ATOM 605 C C . LYS A 1 76 ? 12.791 36.271 -4.594 1.00 92.38 76 LYS A C 1
ATOM 607 O O . LYS A 1 76 ? 11.906 36.625 -5.373 1.00 92.38 76 LYS A O 1
ATOM 612 N N . SER A 1 77 ? 12.586 35.454 -3.562 1.00 90.62 77 SER A N 1
ATOM 613 C CA . SER A 1 77 ? 11.240 35.009 -3.191 1.00 90.62 77 SER A CA 1
ATOM 614 C C . SER A 1 77 ? 10.443 36.188 -2.633 1.00 90.62 77 SER A C 1
ATOM 616 O O . SER A 1 77 ? 10.970 36.985 -1.854 1.00 90.62 77 SER A O 1
ATOM 618 N N . LEU A 1 78 ? 9.189 36.308 -3.067 1.00 86.31 78 LEU A N 1
ATOM 619 C CA . LEU A 1 78 ? 8.219 37.317 -2.621 1.00 86.31 78 LEU A CA 1
ATOM 620 C C . LEU A 1 78 ? 6.890 36.671 -2.185 1.00 86.31 78 LEU A C 1
ATOM 622 O O . LEU A 1 78 ? 5.875 37.356 -2.081 1.00 86.31 78 LEU A O 1
ATOM 626 N N . LEU A 1 79 ? 6.876 35.349 -1.994 1.00 91.88 79 LEU A N 1
ATOM 627 C CA . LEU A 1 79 ? 5.685 34.586 -1.627 1.00 91.88 79 LEU A CA 1
ATOM 628 C C . LEU A 1 79 ?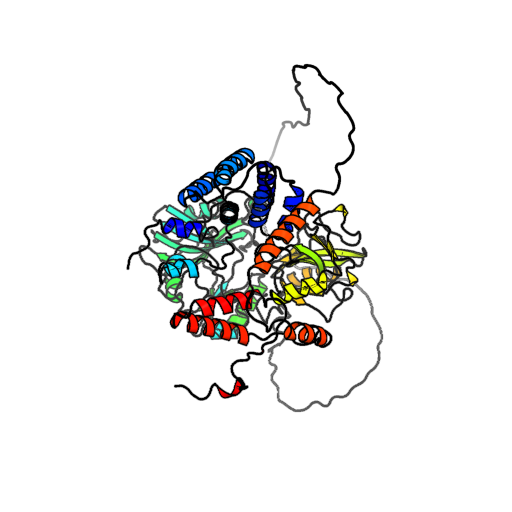 5.589 34.428 -0.110 1.00 91.88 79 LEU A C 1
ATOM 630 O O . LEU A 1 79 ? 6.547 34.019 0.543 1.00 91.88 79 LEU A O 1
ATOM 634 N N . THR A 1 80 ? 4.408 34.691 0.447 1.00 91.81 80 THR A N 1
ATOM 635 C CA . THR A 1 80 ? 4.082 34.256 1.809 1.00 91.81 80 THR A CA 1
ATOM 636 C C . THR A 1 80 ? 3.637 32.790 1.808 1.00 91.81 80 THR A C 1
ATOM 638 O O . THR A 1 80 ? 3.200 32.252 0.787 1.00 91.81 80 THR A O 1
ATOM 641 N N . LEU A 1 81 ? 3.680 32.129 2.968 1.00 88.88 81 LEU A N 1
ATOM 642 C CA . LEU A 1 81 ? 3.112 30.781 3.107 1.00 88.88 81 LEU A CA 1
ATOM 643 C C . LEU A 1 81 ? 1.597 30.784 2.838 1.00 88.88 81 LEU A C 1
ATOM 645 O O . LEU A 1 81 ? 1.058 29.813 2.316 1.00 88.88 81 LEU A O 1
ATOM 649 N N . GLN A 1 82 ? 0.926 31.900 3.130 1.00 88.69 82 GLN A N 1
ATOM 650 C CA . GLN A 1 82 ? -0.483 32.128 2.836 1.00 88.69 82 GLN A CA 1
ATOM 651 C C . GLN A 1 82 ? -0.744 32.276 1.326 1.00 88.69 82 GLN A C 1
ATOM 653 O O . GLN A 1 82 ? -1.755 31.765 0.852 1.00 88.69 82 GLN A O 1
ATOM 658 N N . ASP A 1 83 ? 0.140 32.909 0.542 1.00 92.31 83 ASP A N 1
ATOM 659 C CA . ASP A 1 83 ? 0.041 32.910 -0.931 1.00 92.31 83 ASP A CA 1
ATOM 660 C C . ASP A 1 83 ? 0.102 31.478 -1.479 1.00 92.31 83 ASP A C 1
ATOM 662 O O . ASP A 1 83 ? -0.699 31.109 -2.341 1.00 92.31 83 ASP A O 1
ATOM 666 N N . VAL A 1 84 ? 1.035 30.669 -0.960 1.00 94.31 84 VAL A N 1
ATOM 667 C CA . VAL A 1 84 ? 1.212 29.265 -1.355 1.00 94.31 84 VAL A CA 1
ATOM 668 C C . VAL A 1 84 ? -0.010 28.433 -0.965 1.00 94.31 84 VAL A C 1
ATOM 670 O O . VAL A 1 84 ? -0.534 27.709 -1.808 1.00 94.31 84 VAL A O 1
ATOM 673 N N . ASP A 1 85 ? -0.531 28.567 0.257 1.00 90.19 85 ASP A N 1
ATOM 674 C CA . ASP A 1 85 ? -1.702 27.797 0.692 1.00 90.19 85 ASP A CA 1
ATOM 675 C C . ASP A 1 85 ? -2.969 28.178 -0.083 1.00 90.19 85 ASP A C 1
ATOM 677 O O . ASP A 1 85 ? -3.677 27.302 -0.574 1.00 90.19 85 ASP A O 1
ATOM 681 N N . ASN A 1 86 ? -3.201 29.477 -0.307 1.00 92.38 86 ASN A N 1
ATOM 682 C CA . ASN A 1 86 ? -4.304 29.974 -1.137 1.00 92.38 86 ASN A CA 1
ATOM 683 C C . ASN A 1 86 ? -4.150 29.607 -2.623 1.00 92.38 86 ASN A C 1
ATOM 685 O O . ASN A 1 86 ? -5.137 29.589 -3.363 1.00 92.38 86 ASN A O 1
ATOM 689 N N . PHE A 1 87 ? -2.932 29.358 -3.107 1.00 96.19 87 PHE A N 1
ATOM 690 C CA . PHE A 1 87 ? -2.699 28.787 -4.432 1.00 96.19 87 PHE A CA 1
ATOM 691 C C . PHE A 1 87 ? -3.049 27.290 -4.453 1.00 96.19 87 PHE A C 1
ATOM 693 O O . PHE A 1 87 ? -3.815 26.867 -5.322 1.00 96.19 87 PHE A O 1
ATOM 700 N N . LEU A 1 88 ? -2.552 26.509 -3.488 1.00 94.25 88 LEU A N 1
ATOM 701 C CA . LEU A 1 88 ? -2.799 25.067 -3.393 1.00 94.25 88 LEU A CA 1
ATOM 702 C C . LEU A 1 88 ? -4.285 24.750 -3.181 1.00 94.25 88 LEU A C 1
ATOM 704 O O . LEU A 1 88 ? -4.817 23.882 -3.866 1.00 94.25 88 LEU A O 1
ATOM 708 N N . GLU A 1 89 ? -4.971 25.476 -2.297 1.00 90.81 89 GLU A N 1
ATOM 709 C CA . GLU A 1 89 ? -6.401 25.293 -2.027 1.00 90.81 89 GLU A CA 1
ATOM 710 C C . GLU A 1 89 ? -7.230 25.467 -3.306 1.00 90.81 89 GLU A C 1
ATOM 712 O O . GLU A 1 89 ? -7.958 24.558 -3.706 1.00 90.81 89 GLU A O 1
ATOM 717 N N . ARG A 1 90 ? -7.030 26.579 -4.030 1.00 93.62 90 ARG A N 1
ATOM 718 C CA . ARG A 1 90 ? -7.691 26.820 -5.323 1.00 93.62 90 ARG A CA 1
ATOM 719 C C . ARG A 1 90 ? -7.336 25.766 -6.371 1.00 93.62 90 ARG A C 1
ATOM 721 O O . ARG A 1 90 ? -8.212 25.382 -7.138 1.00 93.62 90 ARG A O 1
ATOM 728 N N . LEU A 1 91 ? -6.100 25.257 -6.389 1.00 95.12 91 LEU A N 1
ATOM 729 C CA . LEU A 1 91 ? -5.682 24.219 -7.338 1.00 95.12 91 LEU A CA 1
ATOM 730 C C . LEU A 1 91 ? -6.465 22.904 -7.157 1.00 95.12 91 LEU A C 1
ATOM 732 O O . LEU A 1 91 ? -6.673 22.205 -8.145 1.00 95.12 91 LEU A O 1
ATOM 736 N N . THR A 1 92 ? -6.956 22.581 -5.951 1.00 91.56 92 THR A N 1
ATOM 737 C CA . THR A 1 92 ? -7.808 21.387 -5.734 1.00 91.56 92 THR A CA 1
ATOM 738 C C . THR A 1 92 ? -9.134 21.437 -6.502 1.00 91.56 92 THR A C 1
ATOM 740 O O . THR A 1 92 ? -9.680 20.396 -6.864 1.00 91.56 92 THR A O 1
ATOM 743 N N . MET A 1 93 ? -9.631 22.643 -6.795 1.00 92.44 93 MET A N 1
ATOM 744 C CA . MET A 1 93 ? -10.905 22.877 -7.480 1.00 92.44 93 MET A CA 1
ATOM 745 C C . MET A 1 93 ? -10.770 22.858 -9.013 1.00 92.44 93 MET A C 1
ATOM 747 O O . MET A 1 93 ? -11.777 22.838 -9.720 1.00 92.44 93 MET A O 1
ATOM 751 N N . LEU A 1 94 ? -9.541 22.871 -9.548 1.00 91.62 94 LEU A N 1
ATOM 752 C CA . LEU A 1 94 ? -9.280 22.974 -10.985 1.00 91.62 94 LEU A CA 1
ATOM 753 C C . LEU A 1 94 ? -9.072 21.595 -11.616 1.00 91.62 94 LEU A C 1
ATOM 755 O O . LEU A 1 94 ? -8.129 20.877 -11.284 1.00 91.62 94 LEU A O 1
ATOM 759 N N . THR A 1 95 ? -9.918 21.252 -12.585 1.00 88.62 95 THR A N 1
ATOM 760 C CA . THR A 1 95 ? -9.871 19.972 -13.318 1.00 88.62 95 THR A CA 1
ATOM 761 C C . THR A 1 95 ? -9.502 20.113 -14.795 1.00 88.62 95 THR A C 1
ATOM 763 O O . THR A 1 95 ? -9.089 19.129 -15.407 1.00 88.62 95 THR A O 1
ATOM 766 N N . LYS A 1 96 ? -9.621 21.314 -15.381 1.00 91.88 96 LYS A N 1
ATOM 767 C CA . LYS A 1 96 ? -9.255 21.577 -16.781 1.00 91.88 96 LYS A CA 1
ATOM 768 C C . LYS A 1 96 ? -7.797 22.006 -16.908 1.00 91.88 96 LYS A C 1
ATOM 770 O O . LYS A 1 96 ? -7.302 22.815 -16.128 1.00 91.88 96 LYS A O 1
ATOM 775 N N . GLU A 1 97 ? -7.151 21.525 -17.965 1.00 91.62 97 GLU A N 1
ATOM 776 C CA . GLU A 1 97 ? -5.740 21.786 -18.270 1.00 91.62 97 GLU A CA 1
ATOM 777 C C . GLU A 1 97 ? -5.436 23.283 -18.475 1.00 91.62 97 GLU A C 1
ATOM 779 O O . GLU A 1 97 ? -4.407 23.771 -18.017 1.00 91.62 97 GLU A O 1
ATOM 784 N N . GLU A 1 98 ? -6.341 24.037 -19.107 1.00 93.00 98 GLU A N 1
ATOM 785 C CA . GLU A 1 98 ? -6.157 25.476 -19.354 1.00 93.00 98 GLU A CA 1
ATOM 786 C C . GLU A 1 98 ? -6.278 26.311 -18.071 1.00 93.00 98 GLU A C 1
ATOM 788 O O . GLU A 1 98 ? -5.415 27.151 -17.808 1.00 93.00 98 GLU A O 1
ATOM 793 N N . ASP A 1 99 ? -7.281 26.025 -17.233 1.00 94.50 99 ASP A N 1
ATOM 794 C CA . ASP A 1 99 ? -7.477 26.690 -15.938 1.00 94.50 99 ASP A CA 1
ATOM 795 C C . ASP A 1 99 ? -6.280 26.423 -15.006 1.00 94.50 99 ASP A C 1
ATOM 797 O O . ASP A 1 99 ? -5.730 27.343 -14.396 1.00 94.50 99 ASP A O 1
ATOM 801 N N . GLN A 1 100 ? -5.818 25.165 -14.952 1.00 95.25 100 GLN A N 1
ATOM 802 C CA . GLN A 1 100 ? -4.612 24.769 -14.221 1.00 95.25 100 GLN A CA 1
ATOM 803 C C . GLN A 1 100 ? -3.371 25.509 -14.746 1.00 95.25 100 GLN A C 1
ATOM 805 O O . GLN A 1 100 ? -2.617 26.071 -13.953 1.00 95.25 100 GLN A O 1
ATOM 810 N N . MET A 1 101 ? -3.167 25.569 -16.069 1.00 95.12 101 MET A N 1
ATOM 811 C CA . MET A 1 101 ? -2.044 26.286 -16.691 1.00 95.12 101 MET A CA 1
ATOM 812 C C . MET A 1 101 ? -2.064 27.786 -16.360 1.00 95.12 101 MET A C 1
ATOM 814 O O . MET A 1 101 ? -1.025 28.364 -16.027 1.00 95.12 101 MET A O 1
ATOM 818 N N . ALA A 1 102 ? -3.238 28.421 -16.411 1.00 95.75 102 ALA A N 1
ATOM 819 C CA . ALA A 1 102 ? -3.412 29.829 -16.067 1.00 95.75 102 ALA A CA 1
ATOM 820 C C . ALA A 1 102 ? -3.118 30.102 -14.582 1.00 95.75 102 ALA A C 1
ATOM 822 O O . ALA A 1 102 ? -2.456 31.090 -14.258 1.00 95.75 102 ALA A O 1
ATOM 823 N N . HIS A 1 103 ? -3.550 29.213 -13.683 1.00 96.75 103 HIS A N 1
ATOM 824 C CA . HIS A 1 103 ? -3.282 29.298 -12.244 1.00 96.75 103 HIS A CA 1
ATOM 825 C C . HIS A 1 103 ? -1.792 29.090 -11.923 1.00 96.75 103 HIS A C 1
ATOM 827 O O . HIS A 1 103 ? -1.196 29.895 -11.206 1.00 96.75 103 HIS A O 1
ATOM 833 N N . PHE A 1 104 ? -1.138 28.094 -12.535 1.00 97.19 104 PHE A N 1
ATOM 834 C CA . PHE A 1 104 ? 0.315 27.898 -12.423 1.00 97.19 104 PHE A CA 1
ATOM 835 C C . PHE A 1 104 ? 1.112 29.120 -12.896 1.00 97.19 104 PHE A C 1
ATOM 837 O O . PHE A 1 104 ? 2.081 29.509 -12.243 1.00 97.19 104 PHE A O 1
ATOM 844 N N . LYS A 1 105 ? 0.686 29.776 -13.985 1.00 95.56 105 LYS A N 1
ATOM 845 C CA . LYS A 1 105 ? 1.327 31.006 -14.474 1.00 95.56 105 LYS A CA 1
ATOM 846 C C . LYS A 1 105 ? 1.285 32.137 -13.436 1.00 95.56 105 LYS A C 1
ATOM 848 O O . LYS A 1 105 ? 2.264 32.869 -13.315 1.00 95.56 105 LYS A O 1
ATOM 853 N N . GLN A 1 106 ? 0.191 32.275 -12.679 1.00 94.31 106 GLN A N 1
ATOM 854 C CA . GLN A 1 106 ? 0.035 33.340 -11.676 1.00 94.31 106 GLN A CA 1
ATOM 855 C C . GLN A 1 106 ? 1.031 33.221 -10.515 1.00 94.31 106 GLN A C 1
ATOM 857 O O . GLN A 1 106 ? 1.555 34.242 -10.069 1.00 94.31 106 GLN A O 1
ATOM 862 N N . ILE A 1 107 ? 1.315 32.002 -10.036 1.00 94.88 107 ILE A N 1
ATOM 863 C CA . ILE A 1 107 ? 2.320 31.801 -8.982 1.00 94.88 107 ILE A CA 1
ATOM 864 C C . ILE A 1 107 ? 3.745 31.804 -9.547 1.00 94.88 107 ILE A C 1
ATOM 866 O O . ILE A 1 107 ? 4.611 32.466 -8.983 1.00 94.88 107 ILE A O 1
ATOM 870 N N . ALA A 1 108 ? 3.989 31.160 -10.695 1.00 94.56 108 ALA A N 1
ATOM 871 C CA . ALA A 1 108 ? 5.336 31.007 -11.249 1.00 94.56 108 ALA A CA 1
ATOM 872 C C . ALA A 1 108 ? 6.025 32.346 -11.580 1.00 94.56 108 ALA A C 1
ATOM 874 O O . ALA A 1 108 ? 7.230 32.459 -11.394 1.00 94.56 108 ALA A O 1
ATOM 875 N N . VAL A 1 109 ? 5.279 33.392 -11.969 1.00 93.75 109 VAL A N 1
ATOM 876 C CA . VAL A 1 109 ? 5.817 34.762 -12.152 1.00 93.75 109 VAL A CA 1
ATOM 877 C C . VAL A 1 109 ? 6.431 35.343 -10.862 1.00 93.75 109 VAL A C 1
ATOM 879 O O . VAL A 1 109 ? 7.320 36.189 -10.934 1.00 93.75 109 VAL A O 1
ATOM 882 N N . LYS A 1 110 ? 5.977 34.900 -9.681 1.00 94.44 110 LYS A N 1
ATOM 883 C CA . LYS A 1 110 ? 6.476 35.339 -8.364 1.00 94.44 110 LYS A CA 1
ATOM 884 C C . LYS A 1 110 ? 7.575 34.430 -7.789 1.00 94.44 110 LYS A C 1
ATOM 886 O O . LYS A 1 110 ? 8.201 34.800 -6.798 1.00 94.44 110 LYS A O 1
ATOM 891 N N . CYS A 1 111 ? 7.783 33.249 -8.367 1.00 96.56 111 CYS A N 1
ATOM 892 C CA . CYS A 1 111 ? 8.695 32.232 -7.852 1.00 96.56 111 CYS A CA 1
ATOM 893 C C . CYS A 1 111 ? 10.150 32.481 -8.275 1.00 96.56 111 CYS A C 1
ATOM 895 O O . CYS A 1 111 ? 10.432 32.668 -9.460 1.00 96.56 111 CYS A O 1
ATOM 897 N N . THR A 1 112 ? 11.099 32.337 -7.348 1.00 97.19 112 THR A N 1
ATOM 898 C CA . THR A 1 112 ? 12.433 31.825 -7.705 1.00 97.19 112 THR A CA 1
ATOM 899 C C . THR A 1 112 ? 12.310 30.364 -8.148 1.00 97.19 112 THR A C 1
ATOM 901 O O . THR A 1 112 ? 11.317 29.686 -7.867 1.00 97.19 112 THR A O 1
ATOM 904 N N . SER A 1 113 ? 13.342 29.824 -8.784 1.00 96.06 113 SER A N 1
ATOM 905 C CA . SER A 1 113 ? 13.377 28.419 -9.201 1.00 96.06 113 SER A CA 1
ATOM 906 C C . SER A 1 113 ? 13.180 27.456 -8.017 1.00 96.06 113 SER A C 1
ATOM 908 O O . SER A 1 113 ? 12.474 26.453 -8.132 1.00 96.06 113 SER A O 1
ATOM 910 N N . ASN A 1 114 ? 13.713 27.808 -6.841 1.00 95.69 114 ASN A N 1
ATOM 911 C CA . ASN A 1 114 ? 13.537 27.037 -5.609 1.00 95.69 114 ASN A CA 1
ATOM 912 C C . ASN A 1 114 ? 12.110 27.135 -5.039 1.00 95.69 114 ASN A C 1
ATOM 914 O O . ASN A 1 114 ? 11.590 26.122 -4.573 1.00 95.69 114 ASN A O 1
ATOM 918 N N . ASP A 1 115 ? 11.449 28.297 -5.120 1.00 96.81 115 ASP A N 1
ATOM 919 C CA . ASP A 1 115 ? 10.041 28.419 -4.707 1.00 96.81 115 ASP A CA 1
ATOM 920 C C . ASP A 1 115 ? 9.152 27.509 -5.565 1.00 96.81 115 ASP A C 1
ATOM 922 O O . ASP A 1 115 ? 8.344 26.748 -5.033 1.00 96.81 115 ASP A O 1
ATOM 926 N N . LEU A 1 116 ? 9.335 27.527 -6.895 1.00 96.56 116 LEU A N 1
ATOM 927 C CA . LEU A 1 116 ? 8.537 26.689 -7.792 1.00 96.56 116 LEU A CA 1
ATOM 928 C C . LEU A 1 116 ? 8.791 25.198 -7.534 1.00 96.56 116 LEU A C 1
ATOM 930 O O . LEU A 1 116 ? 7.830 24.439 -7.418 1.00 96.56 116 LEU A O 1
ATOM 934 N N . LYS A 1 117 ? 10.053 24.784 -7.353 1.00 96.56 117 LYS A N 1
ATOM 935 C CA . LYS A 1 117 ?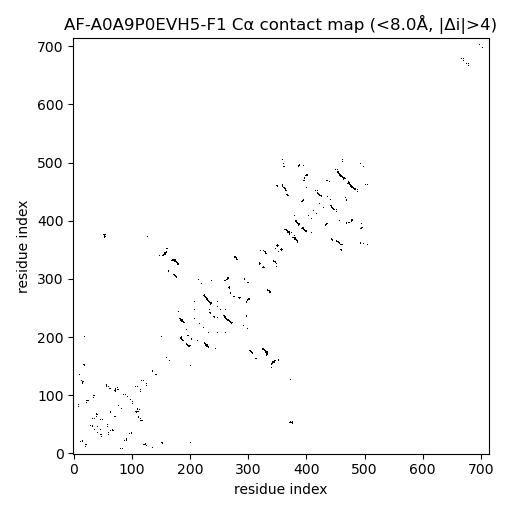 10.416 23.418 -6.933 1.00 96.56 117 LYS A CA 1
ATOM 936 C C . LYS A 1 117 ? 9.659 22.993 -5.670 1.00 96.56 117 LYS A C 1
ATOM 938 O O . LYS A 1 117 ? 9.063 21.916 -5.646 1.00 96.56 117 LYS A O 1
ATOM 943 N N . MET A 1 118 ? 9.625 23.836 -4.637 1.00 95.94 118 MET A N 1
ATOM 944 C CA . MET A 1 118 ? 8.914 23.515 -3.395 1.00 95.94 118 MET A CA 1
ATOM 945 C C . MET A 1 118 ? 7.389 23.481 -3.574 1.00 95.94 118 MET A C 1
ATOM 947 O O . MET A 1 118 ? 6.745 22.584 -3.031 1.00 95.94 118 MET A O 1
ATOM 951 N N . VAL A 1 119 ? 6.808 24.355 -4.404 1.00 96.19 119 VAL A N 1
ATOM 952 C CA . VAL A 1 119 ? 5.381 24.294 -4.779 1.00 96.19 119 VAL A CA 1
ATOM 953 C C . VAL A 1 119 ? 5.042 22.981 -5.501 1.00 96.19 119 VAL A C 1
ATOM 955 O O . VAL A 1 119 ? 4.037 22.351 -5.173 1.00 96.19 119 VAL A O 1
ATOM 958 N N . ILE A 1 120 ? 5.887 22.501 -6.422 1.00 96.38 120 ILE A N 1
ATOM 959 C CA . ILE A 1 120 ? 5.681 21.192 -7.070 1.00 96.38 120 ILE A CA 1
ATOM 960 C C . ILE A 1 120 ? 5.802 20.042 -6.060 1.00 96.38 120 ILE A C 1
ATOM 962 O O . ILE A 1 120 ? 4.984 19.122 -6.089 1.00 96.38 120 ILE A O 1
ATOM 966 N N . ARG A 1 121 ? 6.760 20.093 -5.127 1.00 94.12 121 ARG A N 1
ATOM 967 C CA . ARG A 1 121 ? 6.899 19.089 -4.055 1.00 94.12 121 ARG A CA 1
ATOM 968 C C . ARG A 1 121 ? 5.682 19.036 -3.122 1.00 94.12 121 ARG A C 1
ATOM 970 O O . ARG A 1 121 ? 5.195 17.947 -2.817 1.00 94.12 121 ARG A O 1
ATOM 977 N N . LEU A 1 122 ? 5.116 20.192 -2.766 1.00 94.00 122 LEU A N 1
ATOM 978 C CA . LEU A 1 122 ? 3.846 20.301 -2.035 1.00 94.00 122 LEU A CA 1
ATOM 979 C C . LEU A 1 122 ? 2.676 19.666 -2.810 1.00 94.00 122 LEU A C 1
ATOM 981 O O . LEU A 1 122 ? 1.900 18.906 -2.232 1.00 94.00 122 LEU A O 1
ATOM 985 N N . ILE A 1 123 ? 2.583 19.897 -4.126 1.00 93.69 123 ILE A N 1
ATOM 986 C CA . ILE A 1 123 ? 1.567 19.274 -5.000 1.00 93.69 123 ILE A CA 1
ATOM 987 C C . ILE A 1 123 ? 1.747 17.752 -5.091 1.00 93.69 123 ILE A C 1
ATOM 989 O O . ILE A 1 123 ? 0.771 17.003 -5.152 1.00 93.69 123 ILE A O 1
ATOM 993 N N . LYS A 1 124 ? 2.994 17.273 -5.087 1.00 90.12 124 LYS A N 1
ATOM 994 C CA . LYS A 1 124 ? 3.321 15.841 -5.094 1.00 90.12 124 LYS A CA 1
ATOM 995 C C . LYS A 1 124 ? 3.119 15.153 -3.741 1.00 90.12 124 LYS A C 1
ATOM 997 O O . LYS A 1 124 ? 3.043 13.926 -3.722 1.00 90.12 124 LYS A O 1
ATOM 1002 N N . GLY A 1 125 ? 3.013 15.908 -2.646 1.00 87.94 125 GLY A N 1
ATOM 1003 C CA . GLY A 1 125 ? 2.919 15.375 -1.285 1.00 87.94 125 GLY A CA 1
ATOM 1004 C C . GLY A 1 125 ? 4.232 14.789 -0.748 1.00 87.94 125 GLY A C 1
ATOM 1005 O O . GLY A 1 125 ? 4.189 14.018 0.208 1.00 87.94 125 GLY A O 1
ATOM 1006 N N . ASP A 1 126 ? 5.373 15.131 -1.358 1.00 86.75 126 ASP A N 1
ATOM 1007 C CA . ASP A 1 126 ? 6.721 14.667 -0.999 1.00 86.75 126 ASP A CA 1
ATOM 1008 C C . ASP A 1 126 ? 7.708 15.842 -1.058 1.00 86.75 126 ASP A C 1
ATOM 1010 O O . ASP A 1 126 ? 8.002 16.368 -2.132 1.00 86.75 126 ASP A O 1
ATOM 1014 N N . LEU A 1 127 ? 8.233 16.243 0.103 1.00 89.81 127 LEU A N 1
ATOM 1015 C CA . LEU A 1 127 ? 9.210 17.329 0.234 1.00 89.81 127 LEU A CA 1
ATOM 1016 C C . LEU A 1 127 ? 10.669 16.870 0.073 1.00 89.81 127 LEU A C 1
ATOM 1018 O O . LEU A 1 127 ? 11.542 17.715 -0.143 1.00 89.81 127 LEU A O 1
ATOM 1022 N N . ARG A 1 128 ? 10.944 15.561 0.180 1.00 87.00 128 ARG A N 1
ATOM 1023 C CA . ARG A 1 128 ? 12.290 14.955 0.256 1.00 87.00 128 ARG A CA 1
ATOM 1024 C C . ARG A 1 128 ? 13.211 15.577 1.311 1.00 87.00 128 ARG A C 1
ATOM 1026 O O . ARG A 1 128 ? 14.379 15.842 1.046 1.00 87.00 128 ARG A O 1
ATOM 1033 N N . ILE A 1 129 ? 12.668 15.805 2.506 1.00 88.06 129 ILE A N 1
ATOM 1034 C CA . ILE A 1 129 ? 13.407 16.300 3.686 1.00 88.06 129 ILE A CA 1
ATOM 1035 C C . ILE A 1 129 ? 13.730 15.194 4.705 1.00 88.06 129 ILE A C 1
ATOM 1037 O O . ILE A 1 129 ? 14.233 15.485 5.782 1.00 88.06 129 ILE A O 1
ATOM 1041 N N . ASN A 1 130 ? 13.390 13.934 4.400 1.00 83.06 130 ASN A N 1
ATOM 1042 C CA . ASN A 1 130 ? 13.530 12.748 5.265 1.00 83.06 130 ASN A CA 1
ATOM 1043 C C . ASN A 1 130 ? 12.879 12.853 6.670 1.00 83.06 130 ASN A C 1
ATOM 1045 O O . ASN A 1 130 ? 13.040 11.957 7.495 1.00 83.06 130 ASN A O 1
ATOM 1049 N N . ALA A 1 131 ? 12.082 13.895 6.919 1.00 80.94 131 ALA A N 1
ATOM 1050 C CA . ALA A 1 131 ? 11.273 14.091 8.115 1.00 80.94 131 ALA A CA 1
ATOM 1051 C C . ALA A 1 131 ? 9.785 13.859 7.801 1.00 80.94 131 ALA A C 1
ATOM 1053 O O . ALA A 1 131 ? 9.245 14.429 6.854 1.00 80.94 131 ALA A O 1
ATOM 1054 N N . GLY A 1 132 ? 9.132 13.015 8.603 1.00 76.69 132 GLY A N 1
ATOM 1055 C CA . GLY A 1 132 ? 7.685 12.777 8.568 1.00 76.69 132 GLY A CA 1
ATOM 1056 C C . GLY A 1 132 ? 6.977 13.319 9.813 1.00 76.69 132 GLY A C 1
ATOM 1057 O O . GLY A 1 132 ? 7.545 14.103 10.571 1.00 76.69 132 GLY A O 1
ATOM 1058 N N . ALA A 1 133 ? 5.750 12.849 10.062 1.00 76.50 133 ALA A N 1
ATOM 1059 C CA . ALA A 1 133 ? 4.912 13.327 11.166 1.00 76.50 133 ALA A CA 1
ATOM 1060 C C . ALA A 1 133 ? 5.609 13.284 12.539 1.00 76.50 133 ALA A C 1
ATOM 1062 O O . ALA A 1 133 ? 5.520 14.256 13.279 1.00 76.50 133 ALA A O 1
ATOM 1063 N N . LYS A 1 134 ? 6.359 12.216 12.863 1.00 77.38 134 LYS A N 1
ATOM 1064 C CA . LYS A 1 134 ? 7.040 12.083 14.164 1.00 77.38 134 LYS A CA 1
ATOM 1065 C C . LYS A 1 134 ? 8.021 13.227 14.477 1.00 77.38 134 LYS A C 1
ATOM 1067 O O . LYS A 1 134 ? 7.735 13.971 15.409 1.00 77.38 134 LYS A O 1
ATOM 1072 N N . PRO A 1 135 ? 9.139 13.419 13.745 1.00 82.38 135 PRO A N 1
ATOM 1073 C CA . PRO A 1 135 ? 10.089 14.487 14.068 1.00 82.38 135 PRO A CA 1
ATOM 1074 C C . PRO A 1 135 ? 9.466 15.889 14.002 1.00 82.38 135 PRO A C 1
ATOM 1076 O O . PRO A 1 135 ? 9.823 16.739 14.809 1.00 82.38 135 PRO A O 1
ATOM 1079 N N . ILE A 1 136 ? 8.514 16.126 13.092 1.00 81.31 136 ILE A N 1
ATOM 1080 C CA . ILE A 1 136 ? 7.865 17.438 12.943 1.00 81.31 136 ILE A CA 1
ATOM 1081 C C . ILE A 1 136 ? 6.919 17.741 14.116 1.00 81.31 136 ILE A C 1
ATOM 1083 O O . ILE A 1 136 ? 6.926 18.860 14.617 1.00 81.31 136 ILE A O 1
ATOM 1087 N N . LEU A 1 137 ? 6.134 16.767 14.589 1.00 74.44 137 LEU A N 1
ATOM 1088 C CA . LEU A 1 137 ? 5.182 16.979 15.685 1.00 74.44 137 LEU A CA 1
ATOM 1089 C C . LEU A 1 137 ? 5.849 16.920 17.064 1.00 74.44 137 LEU A C 1
ATOM 1091 O O . LEU A 1 137 ? 5.516 17.735 17.919 1.00 74.44 137 LEU A O 1
ATOM 1095 N N . THR A 1 138 ? 6.838 16.044 17.273 1.00 75.38 138 THR A N 1
ATOM 1096 C CA . THR A 1 138 ? 7.638 16.033 18.513 1.00 75.38 138 THR A CA 1
ATOM 1097 C C . THR A 1 138 ? 8.419 17.342 18.704 1.00 75.38 138 THR A C 1
ATOM 1099 O O . THR A 1 138 ? 8.595 17.779 19.835 1.00 75.38 138 THR A O 1
ATOM 1102 N N . ALA A 1 139 ? 8.814 18.025 17.621 1.00 76.75 139 ALA A N 1
ATOM 1103 C CA . ALA A 1 139 ? 9.414 19.364 17.686 1.00 76.75 139 ALA A CA 1
ATOM 1104 C C . ALA A 1 139 ? 8.419 20.493 18.050 1.00 76.75 139 ALA A C 1
ATOM 1106 O O . ALA A 1 139 ? 8.840 21.629 18.259 1.00 76.75 139 ALA A O 1
ATOM 1107 N N . ILE A 1 140 ? 7.114 20.201 18.116 1.00 70.56 140 ILE A N 1
ATOM 1108 C CA . ILE A 1 140 ? 6.058 21.141 18.525 1.00 70.56 140 ILE A CA 1
ATOM 1109 C C . ILE A 1 140 ? 5.638 20.883 19.976 1.00 70.56 140 ILE A C 1
ATOM 1111 O O . ILE A 1 140 ? 5.523 21.825 20.757 1.00 70.56 140 ILE A O 1
ATOM 1115 N N . HIS A 1 141 ? 5.411 19.618 20.336 1.00 67.94 141 HIS A N 1
ATOM 1116 C CA . HIS A 1 141 ? 5.172 19.170 21.709 1.00 67.94 141 HIS A CA 1
ATOM 1117 C C . HIS A 1 141 ? 5.488 17.675 21.817 1.00 67.94 141 HIS A C 1
ATOM 1119 O O . HIS A 1 141 ? 5.215 16.919 20.883 1.00 67.94 141 HIS A O 1
ATOM 1125 N N . GLU A 1 142 ? 5.984 17.222 22.966 1.00 60.41 142 GLU A N 1
ATOM 1126 C CA . GLU A 1 142 ? 6.327 15.811 23.200 1.00 60.41 142 GLU A CA 1
ATOM 1127 C C . GLU A 1 142 ? 5.118 14.882 22.961 1.00 60.41 142 GLU A C 1
ATOM 1129 O O . GLU A 1 142 ? 5.189 13.917 22.191 1.00 60.41 142 GLU A O 1
ATOM 1134 N N . ASP A 1 143 ? 3.961 15.268 23.501 1.00 54.84 143 ASP A N 1
ATOM 1135 C CA . ASP A 1 143 ? 2.692 14.552 23.321 1.00 54.84 143 ASP A CA 1
ATOM 1136 C C . ASP A 1 143 ? 1.999 14.804 21.974 1.00 54.84 143 ASP A C 1
ATOM 1138 O O . ASP A 1 143 ? 1.088 14.058 21.617 1.00 54.84 143 ASP A O 1
ATOM 1142 N N . ALA A 1 144 ? 2.393 15.818 21.187 1.00 60.91 144 ALA A N 1
ATOM 1143 C CA . ALA A 1 144 ? 1.662 16.160 19.959 1.00 60.91 144 ALA A CA 1
ATOM 1144 C C . ALA A 1 144 ? 1.688 15.020 18.936 1.00 60.91 144 ALA A C 1
ATOM 1146 O O . ALA A 1 144 ? 0.692 14.799 18.252 1.00 60.91 144 ALA A O 1
ATOM 1147 N N . TYR A 1 145 ? 2.778 14.249 18.862 1.00 64.25 145 TYR A N 1
ATOM 1148 C CA . TYR A 1 145 ? 2.810 13.055 18.016 1.00 64.25 145 TYR A CA 1
ATOM 1149 C C . TYR A 1 145 ? 1.877 11.944 18.531 1.00 64.25 145 TYR A C 1
ATOM 1151 O O . TYR A 1 145 ? 1.276 11.233 17.732 1.00 64.25 145 TYR A O 1
ATOM 1159 N N . GLN A 1 146 ? 1.698 11.822 19.846 1.00 59.16 146 GLN A N 1
ATOM 1160 C CA . GLN A 1 146 ? 0.871 10.790 20.480 1.00 59.16 146 GLN A CA 1
ATOM 1161 C C . GLN A 1 146 ? -0.623 11.124 20.323 1.00 59.16 146 GLN A C 1
ATOM 1163 O O . GLN A 1 146 ? -1.410 10.306 19.843 1.00 59.16 146 GLN A O 1
ATOM 1168 N N . ALA A 1 147 ? -0.997 12.377 20.602 1.00 55.44 147 ALA A N 1
ATOM 1169 C CA . ALA A 1 147 ? -2.323 12.922 20.321 1.00 55.44 147 ALA A CA 1
ATOM 1170 C C . ALA A 1 147 ? -2.659 12.875 18.819 1.00 55.44 147 ALA A C 1
ATOM 1172 O O . ALA A 1 147 ? -3.808 12.642 18.446 1.00 55.44 147 ALA A O 1
ATOM 1173 N N . TYR A 1 148 ? -1.660 13.032 17.947 1.00 59.69 148 TYR A N 1
ATOM 1174 C CA . TYR A 1 148 ? -1.804 12.848 16.505 1.00 59.69 148 TYR A CA 1
ATOM 1175 C C . TYR A 1 148 ? -1.982 11.372 16.099 1.00 59.69 148 TYR A C 1
ATOM 1177 O O . TYR A 1 148 ? -2.853 11.075 15.286 1.00 59.69 148 TYR A O 1
ATOM 1185 N N . GLN A 1 149 ? -1.260 10.425 16.711 1.00 59.59 149 GLN A N 1
ATOM 1186 C CA . GLN A 1 149 ? -1.489 8.986 16.505 1.00 59.59 149 GLN A CA 1
ATOM 1187 C C . GLN A 1 149 ? -2.899 8.544 16.940 1.00 59.59 149 GLN A C 1
ATOM 1189 O O . GLN A 1 149 ? -3.476 7.654 16.312 1.00 59.59 149 GLN A O 1
ATOM 1194 N N . ALA A 1 150 ? -3.487 9.201 17.946 1.00 51.88 150 ALA A N 1
ATOM 1195 C CA . ALA A 1 150 ? -4.902 9.057 18.294 1.00 51.88 150 ALA A CA 1
ATOM 1196 C C . ALA A 1 150 ? -5.862 9.702 17.271 1.00 51.88 150 ALA A C 1
ATOM 1198 O O . ALA A 1 150 ? -6.986 9.231 17.112 1.00 51.88 150 ALA A O 1
ATOM 1199 N N . ASN A 1 151 ? -5.421 10.734 16.541 1.00 55.38 151 ASN A N 1
ATOM 1200 C CA . ASN A 1 151 ? -6.248 11.578 15.669 1.00 55.38 151 ASN A CA 1
ATOM 1201 C C . ASN A 1 151 ? -5.755 11.646 14.198 1.00 55.38 151 ASN A C 1
ATOM 1203 O O . ASN A 1 151 ? -5.822 12.695 13.558 1.00 55.38 151 ASN A O 1
ATOM 1207 N N . GLN A 1 152 ? -5.400 10.474 13.652 1.00 49.66 152 GLN A N 1
ATOM 1208 C CA . GLN A 1 152 ? -5.290 10.085 12.228 1.00 49.66 152 GLN A CA 1
ATOM 1209 C C . GLN A 1 152 ? -3.915 10.057 11.512 1.00 49.66 152 GLN A C 1
ATOM 1211 O O . GLN A 1 152 ? -3.397 11.085 11.082 1.00 49.66 152 GLN A O 1
ATOM 1216 N N . ASP A 1 153 ? -3.542 8.828 11.099 1.00 46.84 153 ASP A N 1
ATOM 1217 C CA . ASP A 1 153 ? -2.664 8.455 9.957 1.00 46.84 153 ASP A CA 1
ATOM 1218 C C . ASP A 1 153 ? -1.128 8.512 10.211 1.00 46.84 153 ASP A C 1
ATOM 1220 O O . ASP A 1 153 ? -0.656 9.271 11.042 1.00 46.84 153 ASP A O 1
ATOM 1224 N N . ILE A 1 154 ? -0.243 7.716 9.592 1.00 27.34 154 ILE A N 1
ATOM 1225 C CA . ILE A 1 154 ? -0.392 6.462 8.824 1.00 27.34 154 ILE A CA 1
ATOM 1226 C C . ILE A 1 154 ? 0.693 5.454 9.290 1.00 27.34 154 ILE A C 1
ATOM 1228 O O . ILE A 1 154 ? 1.496 5.753 10.169 1.00 27.34 154 ILE A O 1
ATOM 1232 N N . GLU A 1 155 ? 0.747 4.255 8.699 1.00 27.47 155 GLU A N 1
ATOM 1233 C CA . GLU A 1 155 ? 1.748 3.205 8.981 1.00 27.47 155 GLU A CA 1
ATOM 1234 C C . GLU A 1 155 ? 1.656 2.509 10.359 1.00 27.47 155 GLU A C 1
ATOM 1236 O O . GLU A 1 155 ? 2.640 2.020 10.917 1.00 27.47 155 GLU A O 1
ATOM 1241 N N . ALA A 1 156 ? 0.436 2.276 10.844 1.00 40.12 156 ALA A N 1
ATOM 1242 C CA . ALA A 1 156 ? 0.172 1.156 11.750 1.00 40.12 156 ALA A CA 1
ATOM 1243 C C . ALA A 1 156 ? -0.012 -0.152 10.945 1.00 40.12 156 ALA A C 1
ATOM 1245 O O . ALA A 1 156 ? -1.043 -0.369 10.297 1.00 40.12 156 ALA A O 1
ATOM 1246 N N . VAL A 1 157 ? 0.984 -1.044 10.981 1.00 38.56 157 VAL A N 1
ATOM 1247 C CA . VAL A 1 157 ? 0.891 -2.427 10.479 1.00 38.56 157 VAL A CA 1
ATOM 1248 C C . VAL A 1 157 ? 1.318 -3.366 11.603 1.00 38.56 157 VAL A C 1
ATOM 1250 O O . VAL A 1 157 ? 2.457 -3.277 12.052 1.00 38.56 157 VAL A O 1
ATOM 1253 N N . ALA A 1 158 ? 0.410 -4.251 12.028 1.00 46.47 158 ALA A N 1
ATOM 1254 C CA . ALA A 1 158 ? 0.666 -5.333 12.984 1.00 46.47 158 ALA A CA 1
ATOM 1255 C C . ALA A 1 158 ? 1.988 -6.057 12.676 1.00 46.47 158 ALA A C 1
ATOM 1257 O O . ALA A 1 158 ? 2.303 -6.290 11.502 1.00 46.47 158 ALA A O 1
ATOM 1258 N N . GLU A 1 159 ? 2.772 -6.391 13.701 1.00 52.19 159 GLU A N 1
ATOM 1259 C CA . GLU A 1 159 ? 4.102 -6.962 13.486 1.00 52.19 159 GLU A CA 1
ATOM 1260 C C . GLU A 1 159 ? 4.001 -8.389 12.922 1.00 52.19 159 GLU A C 1
ATOM 1262 O O . GLU A 1 159 ? 3.149 -9.179 13.330 1.00 52.19 159 GLU A O 1
ATOM 1267 N N . ALA A 1 160 ? 4.851 -8.722 11.948 1.00 57.22 160 ALA A N 1
ATOM 1268 C CA . ALA A 1 160 ? 4.856 -10.045 11.332 1.00 57.22 160 ALA A CA 1
ATOM 1269 C C . ALA A 1 160 ? 5.362 -11.102 12.326 1.00 57.22 160 ALA A C 1
ATOM 1271 O O . ALA A 1 160 ? 6.551 -11.136 12.647 1.00 57.22 160 ALA A O 1
ATOM 1272 N N . CYS A 1 161 ? 4.465 -11.975 12.781 1.00 67.25 161 CYS A N 1
ATOM 1273 C CA . CYS A 1 161 ? 4.825 -13.153 13.552 1.00 67.25 161 CYS A CA 1
ATOM 1274 C C . CYS A 1 161 ? 5.514 -14.167 12.630 1.00 67.25 161 CYS A C 1
ATOM 1276 O O . CYS A 1 161 ? 4.952 -14.549 11.602 1.00 67.25 161 CYS A O 1
ATOM 1278 N N . LYS A 1 162 ? 6.739 -14.578 12.979 1.00 64.94 162 LYS A N 1
ATOM 1279 C CA . LYS A 1 162 ? 7.558 -15.484 12.152 1.00 64.94 162 LYS A CA 1
ATOM 1280 C C . LYS A 1 162 ? 7.487 -16.953 12.584 1.00 64.94 162 LYS A C 1
ATOM 1282 O O . LYS A 1 162 ? 7.834 -17.832 11.797 1.00 64.94 162 LYS A O 1
ATOM 1287 N N . SER A 1 163 ? 7.067 -17.212 13.822 1.00 71.12 163 SER A N 1
ATOM 1288 C CA . SER A 1 163 ? 6.973 -18.547 14.419 1.00 71.12 163 SER A CA 1
ATOM 1289 C C . SER A 1 163 ? 6.118 -18.528 15.696 1.00 71.12 163 SER A C 1
ATOM 1291 O O . SER A 1 163 ? 5.877 -17.464 16.274 1.00 71.12 163 SER A O 1
ATOM 1293 N N . VAL A 1 164 ? 5.667 -19.698 16.151 1.00 81.12 164 VAL A N 1
ATOM 1294 C CA . VAL A 1 164 ? 4.780 -19.850 17.321 1.00 81.12 164 VAL A CA 1
ATOM 1295 C C . VAL A 1 164 ? 5.465 -19.394 18.617 1.00 81.12 164 VAL A C 1
ATOM 1297 O O . VAL A 1 164 ? 4.853 -18.719 19.444 1.00 81.12 164 VAL A O 1
ATOM 1300 N N . GLU A 1 165 ? 6.766 -19.645 18.764 1.00 79.62 165 GLU A N 1
ATOM 1301 C CA . GLU A 1 165 ? 7.547 -19.237 19.941 1.00 79.62 165 GLU A CA 1
ATOM 1302 C C . GLU A 1 165 ? 7.700 -17.708 20.007 1.00 79.62 165 GLU A C 1
ATOM 1304 O O . GLU A 1 165 ? 7.722 -17.129 21.094 1.00 79.62 165 GLU A O 1
ATOM 1309 N N . MET A 1 166 ? 7.748 -17.026 18.852 1.00 77.81 166 MET A N 1
ATOM 1310 C CA . MET A 1 166 ? 7.724 -15.560 18.795 1.00 77.81 166 MET A CA 1
ATOM 1311 C C . MET A 1 166 ? 6.381 -14.992 19.269 1.00 77.81 166 MET A C 1
ATOM 1313 O O . MET A 1 166 ? 6.377 -13.930 19.893 1.00 77.81 166 MET A O 1
ATOM 1317 N N . ALA A 1 167 ? 5.262 -15.662 18.975 1.00 83.50 167 ALA A N 1
ATOM 1318 C CA . ALA A 1 167 ? 3.953 -15.252 19.474 1.00 83.50 167 ALA A CA 1
ATOM 1319 C C . ALA A 1 167 ? 3.883 -15.397 20.999 1.00 83.50 167 ALA A C 1
ATOM 1321 O O . ALA A 1 167 ? 3.644 -14.411 21.694 1.00 83.50 167 ALA A O 1
ATOM 1322 N N . MET A 1 168 ? 4.198 -16.584 21.526 1.00 87.31 168 MET A N 1
ATOM 1323 C CA . MET A 1 168 ? 4.120 -16.850 22.968 1.00 87.31 168 MET A CA 1
ATOM 1324 C C . MET A 1 168 ? 5.095 -16.000 23.789 1.00 87.31 168 MET A C 1
ATOM 1326 O O . MET A 1 168 ? 4.731 -15.493 24.846 1.00 87.31 168 MET A O 1
ATOM 1330 N N . LYS A 1 169 ? 6.300 -15.720 23.273 1.00 84.00 169 LYS A N 1
ATOM 1331 C CA . LYS A 1 169 ? 7.241 -14.794 23.927 1.00 84.00 169 LYS A CA 1
ATOM 1332 C C . LYS A 1 169 ? 6.733 -13.343 23.996 1.00 84.00 169 LYS A C 1
ATOM 1334 O O . LYS A 1 169 ? 7.216 -12.577 24.828 1.00 84.00 169 LYS A O 1
ATOM 1339 N N . LYS A 1 170 ? 5.806 -12.941 23.119 1.00 80.56 170 LYS A N 1
ATOM 1340 C CA . LYS A 1 170 ? 5.247 -11.577 23.060 1.00 80.56 170 LYS A CA 1
ATOM 1341 C C . LYS A 1 170 ? 3.871 -11.434 23.706 1.00 80.56 170 LYS A C 1
ATOM 1343 O O . LYS A 1 170 ? 3.501 -10.312 24.037 1.00 80.56 170 LYS A O 1
ATOM 1348 N N . CYS A 1 171 ? 3.152 -12.534 23.906 1.00 87.12 171 CYS A N 1
ATOM 1349 C CA . CYS A 1 171 ? 1.891 -12.577 24.641 1.00 87.12 171 CYS A CA 1
ATOM 1350 C C . CYS A 1 171 ? 2.021 -13.525 25.850 1.00 87.12 171 CYS A C 1
ATOM 1352 O O . CYS A 1 171 ? 1.390 -14.583 25.868 1.00 87.12 171 CYS A O 1
ATOM 1354 N N . PRO A 1 172 ? 2.867 -13.195 26.849 1.00 87.25 172 PRO A N 1
ATOM 1355 C CA . PRO A 1 172 ? 3.160 -14.085 27.977 1.00 87.25 172 PRO A CA 1
ATOM 1356 C C . PRO A 1 172 ? 1.955 -14.309 28.906 1.00 87.25 172 PRO A C 1
ATOM 1358 O O . PRO A 1 172 ? 2.011 -15.173 29.773 1.00 87.25 172 PRO A O 1
ATOM 1361 N N . ASN A 1 173 ? 0.878 -13.534 28.734 1.00 88.38 173 ASN A N 1
ATOM 1362 C CA . ASN A 1 173 ? -0.367 -13.637 29.496 1.00 88.38 173 ASN A CA 1
ATOM 1363 C C . ASN A 1 173 ? -1.413 -14.551 28.823 1.00 88.38 173 ASN A C 1
ATOM 1365 O O . ASN A 1 173 ? -2.566 -14.566 29.253 1.00 88.38 173 ASN A O 1
ATOM 1369 N N . GLY A 1 174 ? -1.047 -15.226 27.727 1.00 92.19 174 GLY A N 1
ATOM 1370 C CA . GLY A 1 174 ? -1.995 -15.772 26.756 1.00 92.19 174 GLY A CA 1
ATOM 1371 C C . GLY A 1 174 ? -2.469 -14.710 25.755 1.00 92.19 174 GLY A C 1
ATOM 1372 O O . GLY A 1 174 ? -2.159 -13.516 25.863 1.00 92.19 174 GLY A O 1
ATOM 1373 N N . MET A 1 175 ? -3.231 -15.137 24.749 1.00 94.75 175 MET A N 1
ATOM 1374 C CA . MET A 1 175 ? -3.693 -14.279 23.652 1.00 94.75 175 MET A CA 1
ATOM 1375 C C . MET A 1 175 ? -5.126 -14.592 23.212 1.00 94.75 175 MET A C 1
ATOM 1377 O O . MET A 1 175 ? -5.577 -15.731 23.289 1.00 94.75 175 MET A O 1
ATOM 1381 N N . TYR A 1 176 ? -5.810 -13.596 22.647 1.00 95.88 176 TYR A N 1
ATOM 1382 C CA . TYR A 1 176 ? -6.855 -13.865 21.664 1.00 95.88 176 TYR A CA 1
ATOM 1383 C C . TYR A 1 176 ? -6.217 -14.040 20.295 1.00 95.88 176 TYR A C 1
ATOM 1385 O O . TYR A 1 176 ? -5.442 -13.190 19.848 1.00 95.88 176 TYR A O 1
ATOM 1393 N N . SER A 1 177 ? -6.574 -15.133 19.635 1.00 95.25 177 SER A N 1
ATOM 1394 C CA . SER A 1 177 ? -6.255 -15.392 18.241 1.00 95.25 177 SER A CA 1
ATOM 1395 C C . SER A 1 177 ? -7.539 -15.262 17.432 1.00 95.25 177 SER A C 1
ATOM 1397 O O . SER A 1 177 ? -8.525 -15.943 17.708 1.00 95.25 177 SER A O 1
ATOM 1399 N N . GLU A 1 178 ? -7.554 -14.341 16.473 1.00 94.19 178 GLU A N 1
ATOM 1400 C CA . GLU A 1 178 ? -8.737 -13.987 15.685 1.00 94.19 178 GLU A CA 1
ATOM 1401 C C . GLU A 1 178 ? -8.491 -14.249 14.200 1.00 94.19 178 GLU A C 1
ATOM 1403 O O . GLU A 1 178 ? -7.377 -14.030 13.711 1.00 94.19 178 GLU A O 1
ATOM 1408 N N . ILE A 1 179 ? -9.523 -14.668 13.463 1.00 92.00 179 ILE A N 1
ATOM 1409 C CA . ILE A 1 179 ? -9.419 -14.841 12.007 1.00 92.00 179 ILE A CA 1
ATOM 1410 C C . ILE A 1 179 ? -9.035 -13.509 11.359 1.00 92.00 179 ILE A C 1
ATOM 1412 O O . ILE A 1 179 ? -9.688 -12.482 11.562 1.00 92.00 179 ILE A O 1
ATOM 1416 N N . LYS A 1 180 ? -7.979 -13.516 10.535 1.00 89.75 180 LYS A N 1
ATOM 1417 C CA . LYS A 1 180 ? -7.662 -12.360 9.705 1.00 89.75 180 LYS A CA 1
ATOM 1418 C C . LYS A 1 180 ? -8.486 -12.402 8.418 1.00 89.75 180 LYS A C 1
ATOM 1420 O O . LYS A 1 180 ? -8.146 -13.091 7.462 1.00 89.75 180 LYS A O 1
ATOM 1425 N N . TYR A 1 181 ? -9.525 -11.580 8.388 1.00 88.44 181 TYR A N 1
ATOM 1426 C CA . TYR A 1 181 ? -10.324 -11.312 7.197 1.00 88.44 181 TYR A CA 1
ATOM 1427 C C . TYR A 1 181 ? -9.544 -10.452 6.165 1.00 88.44 181 TYR A C 1
ATOM 1429 O O . TYR A 1 181 ? -8.863 -9.489 6.546 1.00 88.44 181 TYR A O 1
ATOM 1437 N N . ASP A 1 182 ? -9.653 -10.778 4.866 1.00 84.38 182 ASP A N 1
ATOM 1438 C CA . ASP A 1 182 ? -9.066 -10.031 3.723 1.00 84.38 182 ASP A CA 1
ATOM 1439 C C . ASP A 1 182 ? -10.085 -9.015 3.169 1.00 84.38 182 ASP A C 1
ATOM 1441 O O . ASP A 1 182 ? -10.560 -9.109 2.036 1.00 84.38 182 ASP A O 1
ATOM 1445 N N . GLY A 1 183 ? -10.506 -8.090 4.037 1.00 88.56 183 GLY A N 1
ATOM 1446 C CA . GLY A 1 183 ? -11.555 -7.103 3.772 1.00 88.56 183 GLY A CA 1
ATOM 1447 C C . GLY A 1 183 ? -11.048 -5.664 3.657 1.00 88.56 183 GLY A C 1
ATOM 1448 O O . GLY A 1 183 ? -9.916 -5.395 3.248 1.00 88.56 183 GLY A O 1
ATOM 1449 N N . GLU A 1 184 ? -11.911 -4.720 4.030 1.00 89.69 184 GLU A N 1
ATOM 1450 C CA . GLU A 1 184 ? -11.538 -3.322 4.256 1.00 89.69 184 GLU A CA 1
ATOM 1451 C C . GLU A 1 184 ? -11.878 -2.901 5.694 1.00 89.69 184 GLU A C 1
ATOM 1453 O O . GLU A 1 184 ? -13.043 -2.901 6.084 1.00 89.69 184 GLU A O 1
ATOM 1458 N N . ARG A 1 185 ? -10.881 -2.497 6.490 1.00 91.19 185 ARG A N 1
ATOM 1459 C CA . ARG A 1 185 ? -11.112 -1.984 7.851 1.00 91.19 185 ARG A CA 1
ATOM 1460 C C . ARG A 1 185 ? -12.002 -0.741 7.850 1.00 91.19 185 ARG A C 1
ATOM 1462 O O . ARG A 1 185 ? -11.665 0.268 7.218 1.00 91.19 185 ARG A O 1
ATOM 1469 N N . VAL A 1 186 ? -13.087 -0.810 8.618 1.00 94.62 186 VAL A N 1
ATOM 1470 C CA . VAL A 1 186 ? -14.065 0.255 8.845 1.00 94.62 186 VAL A CA 1
ATOM 1471 C C . VAL A 1 186 ? -14.193 0.514 10.343 1.00 94.62 186 VAL A C 1
ATOM 1473 O O . VAL A 1 186 ? -14.778 -0.270 11.085 1.00 94.62 186 VAL A O 1
ATOM 1476 N N . GLN A 1 187 ? -13.711 1.674 10.775 1.00 95.06 187 GLN A N 1
ATOM 1477 C CA . GLN A 1 187 ? -14.029 2.221 12.084 1.00 95.06 187 GLN A CA 1
ATOM 1478 C C . GLN A 1 187 ? -15.421 2.867 12.022 1.00 95.06 187 GLN A C 1
ATOM 1480 O O . GLN A 1 187 ? -15.656 3.798 11.242 1.00 95.06 187 GLN A O 1
ATOM 1485 N N . VAL A 1 188 ? -16.354 2.364 12.829 1.00 96.75 188 VAL A N 1
ATOM 1486 C CA . VAL A 1 188 ? -17.757 2.802 12.853 1.00 96.75 188 VAL A CA 1
ATOM 1487 C C . VAL A 1 188 ? -17.952 3.775 14.005 1.00 96.75 188 VAL A C 1
ATOM 1489 O O . VAL A 1 188 ? -17.746 3.404 15.153 1.00 96.75 188 VAL A O 1
ATOM 1492 N N . HIS A 1 189 ? -18.389 5.000 13.716 1.00 96.25 189 HIS A N 1
ATOM 1493 C CA . HIS A 1 189 ? -18.813 5.982 14.717 1.00 96.25 189 HIS A CA 1
ATOM 1494 C C . HIS A 1 189 ? -20.329 6.149 14.642 1.00 96.25 189 HIS A C 1
ATOM 1496 O O . HIS A 1 189 ? -20.864 6.477 13.578 1.00 96.25 189 HIS A O 1
ATOM 1502 N N . LYS A 1 190 ? -21.014 5.980 15.772 1.00 95.69 190 LYS A N 1
ATOM 1503 C CA . LYS A 1 190 ? -22.443 6.261 15.937 1.00 95.69 190 LYS A CA 1
ATOM 1504 C C . LYS A 1 190 ? -22.621 7.318 17.021 1.00 95.69 190 LYS A C 1
ATOM 1506 O O . LYS A 1 190 ? -22.079 7.161 18.111 1.00 95.69 190 LYS A O 1
ATOM 1511 N N . GLN A 1 191 ? -23.411 8.348 16.731 1.00 95.25 191 GLN A N 1
ATOM 1512 C CA . GLN A 1 191 ? -23.854 9.333 17.716 1.00 95.25 191 GLN A CA 1
ATOM 1513 C C . GLN A 1 191 ? -25.366 9.543 17.572 1.00 95.25 191 GLN A C 1
ATOM 1515 O O . GLN A 1 191 ? -25.832 10.130 16.591 1.00 95.25 191 GLN A O 1
ATOM 1520 N N . GLY A 1 192 ? -26.150 8.997 18.500 1.00 92.12 192 GLY A N 1
ATOM 1521 C CA . GLY A 1 192 ? -27.601 8.867 18.382 1.00 92.12 192 GLY A CA 1
ATOM 1522 C C . GLY A 1 192 ? -28.000 8.144 17.089 1.00 92.12 192 GLY A C 1
ATOM 1523 O O . GLY A 1 192 ? -27.802 6.935 16.961 1.00 92.12 192 GLY A O 1
ATOM 1524 N N . ASN A 1 193 ? -28.540 8.902 16.129 1.00 91.44 193 ASN A N 1
ATOM 1525 C CA . ASN A 1 193 ? -28.932 8.425 14.794 1.00 91.44 193 ASN A CA 1
ATOM 1526 C C . ASN A 1 193 ? -27.956 8.845 13.672 1.00 91.44 193 ASN A C 1
ATOM 1528 O O . ASN A 1 193 ? -28.200 8.536 12.506 1.00 91.44 193 ASN A O 1
ATOM 1532 N N . GLN A 1 194 ? -26.876 9.568 13.986 1.00 94.38 194 GLN A N 1
ATOM 1533 C CA . GLN A 1 194 ? -25.834 9.909 13.016 1.00 94.38 194 GLN A CA 1
ATOM 1534 C C . GLN A 1 194 ? -24.784 8.800 12.946 1.00 94.38 194 GLN A C 1
ATOM 1536 O O . GLN A 1 194 ? -24.337 8.293 13.974 1.00 94.38 194 GLN A O 1
ATOM 1541 N N . PHE A 1 195 ? -24.351 8.475 11.728 1.00 95.75 195 PHE A N 1
ATOM 1542 C CA . PHE A 1 195 ? -23.326 7.471 11.457 1.00 95.75 195 PHE A CA 1
ATOM 1543 C C . PHE A 1 195 ? -22.197 8.075 10.626 1.00 95.75 195 PHE A C 1
ATOM 1545 O O . PHE A 1 195 ? -22.447 8.784 9.648 1.00 95.75 195 PHE A O 1
ATOM 1552 N N . LYS A 1 196 ? -20.952 7.771 10.994 1.00 94.88 196 LYS A N 1
ATOM 1553 C CA . LYS A 1 196 ? -19.750 8.073 10.209 1.00 94.88 196 LYS A CA 1
ATOM 1554 C C . LYS A 1 196 ? -18.904 6.806 10.123 1.00 94.88 196 LYS A C 1
ATOM 1556 O O . LYS A 1 196 ? -18.758 6.082 11.103 1.00 94.88 196 LYS A O 1
ATOM 1561 N N . TYR A 1 197 ? -18.359 6.545 8.942 1.00 95.31 197 TYR A N 1
ATOM 1562 C CA . TYR A 1 197 ? -17.585 5.342 8.650 1.00 95.31 197 TYR A CA 1
ATOM 1563 C C . TYR A 1 197 ? -16.219 5.768 8.134 1.00 95.31 197 TYR A C 1
ATOM 1565 O O . TYR A 1 197 ? -16.134 6.438 7.101 1.00 95.31 197 TYR A O 1
ATOM 1573 N N . PHE A 1 198 ? -15.160 5.393 8.844 1.00 89.94 198 PHE A N 1
ATOM 1574 C CA . PHE A 1 198 ? -13.793 5.789 8.528 1.00 89.94 198 PHE A CA 1
ATOM 1575 C C . PHE A 1 198 ? -12.963 4.565 8.132 1.00 89.94 198 PHE A C 1
ATOM 1577 O O . PHE A 1 198 ? -12.966 3.544 8.810 1.00 89.94 198 PHE A O 1
ATOM 1584 N N . SER A 1 199 ? -12.269 4.666 7.003 1.00 86.19 199 SER A N 1
ATOM 1585 C CA . SER A 1 199 ? -11.376 3.625 6.477 1.00 86.19 199 SER A CA 1
ATOM 1586 C C . SER A 1 199 ? -10.095 3.486 7.315 1.00 86.19 199 SER A C 1
ATOM 1588 O O . SER A 1 199 ? -9.853 4.265 8.232 1.00 86.19 199 SER A O 1
ATOM 1590 N N . ARG A 1 200 ? -9.197 2.557 6.963 1.00 80.38 200 ARG A N 1
ATOM 1591 C CA . ARG A 1 200 ? -7.881 2.426 7.624 1.00 80.38 200 ARG A CA 1
ATOM 1592 C C . ARG A 1 200 ? -7.033 3.709 7.638 1.00 80.38 200 ARG A C 1
ATOM 1594 O O . ARG A 1 200 ? -6.352 3.946 8.628 1.00 80.38 200 ARG A O 1
ATOM 1601 N N . SER A 1 201 ? -7.064 4.522 6.574 1.00 73.94 201 SER A N 1
ATOM 1602 C CA . SER A 1 201 ? -6.419 5.855 6.547 1.00 73.94 201 SER A CA 1
ATOM 1603 C C . SER A 1 201 ? -7.393 6.974 6.955 1.00 73.94 201 SER A C 1
ATOM 1605 O O . SER A 1 201 ? -7.302 8.098 6.464 1.00 73.94 201 SER A O 1
ATOM 1607 N N . LEU A 1 202 ? -8.426 6.598 7.713 1.00 76.19 202 LEU A N 1
ATOM 1608 C CA . LEU A 1 202 ? -9.486 7.384 8.349 1.00 76.19 202 LEU A CA 1
ATOM 1609 C C . LEU A 1 202 ? -10.214 8.419 7.463 1.00 76.19 202 LEU A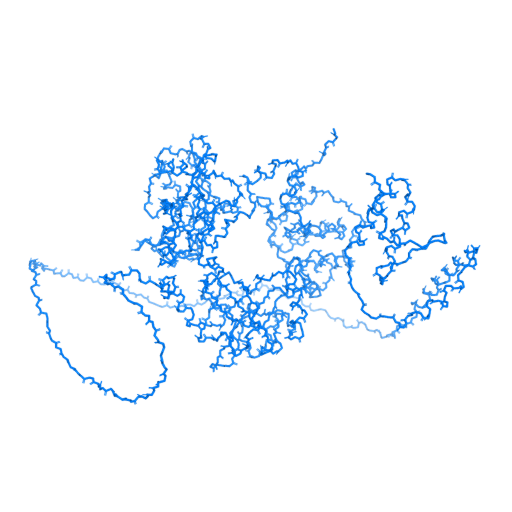 C 1
ATOM 1611 O O . LEU A 1 202 ? -10.936 9.293 7.940 1.00 76.19 202 LEU A O 1
ATOM 1615 N N . LYS A 1 203 ? -10.139 8.223 6.142 1.00 80.62 203 LYS A N 1
ATOM 1616 C CA . LYS A 1 203 ? -10.999 8.862 5.136 1.00 80.62 203 LYS A CA 1
ATOM 1617 C C . LYS A 1 203 ? -12.403 8.252 5.179 1.00 80.62 203 LYS A C 1
ATOM 1619 O O . LYS A 1 203 ? -12.496 7.047 5.440 1.00 80.62 203 LYS A O 1
ATOM 1624 N N . PRO A 1 204 ? -13.463 9.014 4.853 1.00 86.81 204 PRO A N 1
ATOM 1625 C CA . PRO A 1 204 ? -14.817 8.481 4.727 1.00 86.81 204 PRO A CA 1
ATOM 1626 C C . PRO A 1 204 ? -14.880 7.256 3.806 1.00 86.81 204 PRO A C 1
ATOM 1628 O O . PRO A 1 204 ? -14.355 7.281 2.690 1.00 86.81 204 PRO A O 1
ATOM 1631 N N . VAL A 1 205 ? -15.519 6.183 4.271 1.00 89.38 205 VAL A N 1
ATOM 1632 C CA . VAL A 1 205 ? -15.752 4.970 3.472 1.00 89.38 205 VAL A CA 1
ATOM 1633 C C . VAL A 1 205 ? -16.796 5.260 2.392 1.00 89.38 205 VAL A C 1
ATOM 1635 O O . VAL A 1 205 ? -17.737 6.025 2.608 1.00 89.38 205 VAL A O 1
ATOM 1638 N N . LEU A 1 206 ? -16.637 4.658 1.210 1.00 87.06 206 LEU A N 1
ATOM 1639 C CA . LEU A 1 206 ? -17.536 4.903 0.081 1.00 87.06 206 LEU A CA 1
ATOM 1640 C C . LEU A 1 206 ? -18.976 4.451 0.418 1.00 87.06 206 LEU A C 1
ATOM 1642 O O . LEU A 1 206 ? -19.163 3.283 0.767 1.00 87.06 206 LEU A O 1
ATOM 1646 N N . PRO A 1 207 ? -20.004 5.315 0.260 1.00 88.38 207 PRO A N 1
ATOM 1647 C CA . PRO A 1 207 ? -21.354 5.076 0.790 1.00 88.38 207 PRO A CA 1
ATOM 1648 C C . PRO A 1 207 ? -21.997 3.730 0.422 1.00 88.38 207 PRO A C 1
ATOM 1650 O O . PRO A 1 207 ? -22.699 3.133 1.236 1.00 88.38 207 PRO A O 1
ATOM 1653 N N . HIS A 1 208 ? -21.728 3.197 -0.775 1.00 85.12 208 HIS A N 1
ATOM 1654 C CA . HIS A 1 208 ? -22.273 1.907 -1.219 1.00 85.12 208 HIS A CA 1
ATOM 1655 C C . HIS A 1 208 ? -21.842 0.714 -0.343 1.00 85.12 208 HIS A C 1
ATOM 1657 O O . HIS A 1 208 ? -22.577 -0.270 -0.282 1.00 85.12 208 HIS A O 1
ATOM 1663 N N . LYS A 1 209 ? -20.697 0.808 0.351 1.00 88.38 209 LYS A N 1
AT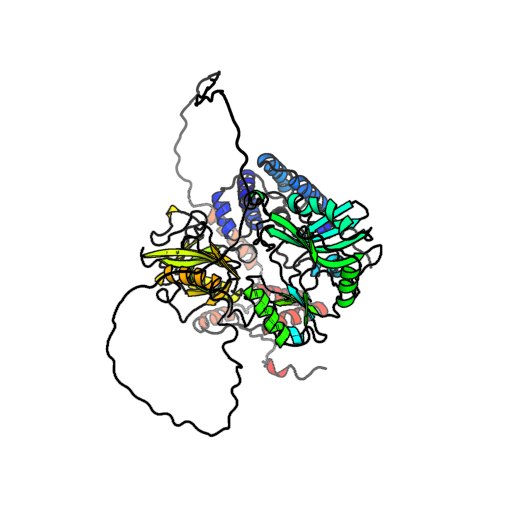OM 1664 C CA . LYS A 1 209 ? -20.163 -0.249 1.228 1.00 88.38 209 LYS A CA 1
ATOM 1665 C C . LYS A 1 209 ? -20.715 -0.217 2.651 1.00 88.38 209 LYS A C 1
ATOM 1667 O O . LYS A 1 209 ? -20.489 -1.168 3.381 1.00 88.38 209 LYS A O 1
ATOM 1672 N N . VAL A 1 210 ? -21.373 0.871 3.067 1.00 91.31 210 VAL A N 1
ATOM 1673 C CA . VAL A 1 210 ? -21.689 1.106 4.493 1.00 91.31 210 VAL A CA 1
ATOM 1674 C C . VAL A 1 210 ? -23.081 1.671 4.781 1.00 91.31 210 VAL A C 1
ATOM 1676 O O . VAL A 1 210 ? -23.579 1.500 5.889 1.00 91.31 210 VAL A O 1
ATOM 1679 N N . ASN A 1 211 ? -23.751 2.304 3.810 1.00 88.00 211 ASN A N 1
ATOM 1680 C CA . ASN A 1 211 ? -25.019 3.014 4.042 1.00 88.00 211 ASN A CA 1
ATOM 1681 C C . ASN A 1 211 ? -26.166 2.148 4.583 1.00 88.00 211 ASN A C 1
ATOM 1683 O O . ASN A 1 211 ? -27.107 2.698 5.145 1.00 88.00 211 ASN A O 1
ATOM 1687 N N . HIS A 1 212 ? -26.118 0.831 4.386 1.00 88.44 212 HIS A N 1
ATOM 1688 C CA . HIS A 1 212 ? -27.117 -0.109 4.896 1.00 88.44 212 HIS A CA 1
ATOM 1689 C C . HIS A 1 212 ? -26.934 -0.377 6.397 1.00 88.44 212 HIS A C 1
ATOM 1691 O O . HIS A 1 212 ? -27.919 -0.559 7.104 1.00 88.44 212 HIS A O 1
ATOM 1697 N N . PHE A 1 213 ? -25.709 -0.322 6.940 1.00 93.62 213 PHE A N 1
ATOM 1698 C CA . PHE A 1 213 ? -25.474 -0.637 8.355 1.00 93.62 213 PHE A CA 1
ATOM 1699 C C . PHE A 1 213 ? -26.183 0.313 9.326 1.00 93.62 213 PHE A C 1
ATOM 1701 O O . PHE A 1 213 ? -26.468 -0.097 10.448 1.00 93.62 213 PHE A O 1
ATOM 1708 N N . LYS A 1 214 ? -26.560 1.529 8.907 1.00 93.00 214 LYS A N 1
ATOM 1709 C CA . LYS A 1 214 ? -27.427 2.427 9.695 1.00 93.00 214 LYS A CA 1
ATOM 1710 C C . LYS A 1 214 ? -28.741 1.747 10.136 1.00 93.00 214 LYS A C 1
ATOM 1712 O O . LYS A 1 214 ? -29.265 2.071 11.195 1.00 93.00 214 LYS A O 1
ATOM 1717 N N . ASP A 1 215 ? -29.248 0.800 9.339 1.00 93.19 215 ASP A N 1
ATOM 1718 C CA . ASP A 1 215 ? -30.521 0.095 9.539 1.00 93.19 215 ASP A CA 1
ATOM 1719 C C . ASP A 1 215 ? -30.346 -1.227 10.318 1.00 93.19 215 ASP A C 1
ATOM 1721 O O . ASP A 1 215 ? -31.332 -1.888 10.661 1.00 93.19 215 ASP A O 1
ATOM 1725 N N . HIS A 1 216 ? -29.095 -1.614 10.607 1.00 94.88 216 HIS A N 1
ATOM 1726 C CA . HIS A 1 216 ? -28.719 -2.838 11.323 1.00 94.88 216 HIS A CA 1
ATOM 1727 C C . HIS A 1 216 ? -28.025 -2.543 12.665 1.00 94.88 216 HIS A C 1
ATOM 1729 O O . HIS A 1 216 ? -28.378 -3.159 13.665 1.00 94.88 216 HIS A O 1
ATOM 1735 N N . ILE A 1 217 ? -27.114 -1.563 12.748 1.00 95.31 217 ILE A N 1
ATOM 1736 C CA . ILE A 1 217 ? -26.381 -1.225 13.986 1.00 95.31 217 ILE A CA 1
ATOM 1737 C C . ILE A 1 217 ? -27.326 -0.905 15.165 1.00 95.31 217 ILE A C 1
ATOM 1739 O O . ILE A 1 217 ? -27.065 -1.412 16.251 1.00 95.31 217 ILE A O 1
ATOM 1743 N N . PRO A 1 218 ? -28.446 -0.160 15.014 1.00 94.69 218 PRO A N 1
ATOM 1744 C CA . PRO A 1 218 ? -29.395 0.056 16.115 1.00 94.69 218 PRO A CA 1
ATOM 1745 C C . PRO A 1 218 ? -30.090 -1.217 16.619 1.00 94.69 218 PRO A C 1
ATOM 1747 O O . PRO A 1 218 ? -30.554 -1.242 17.753 1.00 94.69 218 PRO A O 1
ATOM 1750 N N . LYS A 1 219 ? -30.181 -2.260 15.783 1.00 95.00 219 LYS A N 1
ATOM 1751 C CA . LYS A 1 219 ? -30.738 -3.571 16.152 1.00 95.00 219 LYS A CA 1
ATOM 1752 C C . LYS A 1 219 ? -29.674 -4.453 16.814 1.00 95.00 219 LYS A C 1
ATOM 1754 O O . LYS A 1 219 ? -29.996 -5.184 17.740 1.00 95.00 219 LYS A O 1
ATOM 1759 N N . ALA A 1 220 ? -28.421 -4.345 16.365 1.00 95.56 220 ALA A N 1
ATOM 1760 C CA . ALA A 1 220 ? -27.279 -5.045 16.950 1.00 95.56 220 ALA A CA 1
ATOM 1761 C C . ALA A 1 220 ? -26.872 -4.453 18.309 1.00 95.56 220 ALA A C 1
ATOM 1763 O O . ALA A 1 220 ? -26.452 -5.191 19.186 1.00 95.56 220 ALA A O 1
ATOM 1764 N N . PHE A 1 221 ? -27.050 -3.145 18.521 1.00 95.50 221 PHE A N 1
ATOM 1765 C CA . PHE A 1 221 ? -26.752 -2.459 19.784 1.00 95.50 221 PHE A CA 1
ATOM 1766 C C . PHE A 1 221 ? -27.994 -1.722 20.333 1.00 95.50 221 PHE A C 1
ATOM 1768 O O . PHE A 1 221 ? -28.014 -0.486 20.322 1.00 95.50 221 PHE A O 1
ATOM 1775 N N . PRO A 1 222 ? -29.030 -2.424 20.847 1.00 91.81 222 PRO A N 1
ATOM 1776 C CA . PRO A 1 222 ? -30.277 -1.795 21.309 1.00 91.81 222 PRO A CA 1
ATOM 1777 C C . PRO A 1 222 ? -30.082 -0.736 22.406 1.00 91.81 222 PRO A C 1
ATOM 1779 O O . PRO A 1 222 ? -30.839 0.230 22.494 1.00 91.81 222 PRO A O 1
ATOM 1782 N N . HIS A 1 223 ? -29.049 -0.903 23.236 1.00 90.38 223 HIS A N 1
ATOM 1783 C CA . HIS A 1 223 ? -28.703 0.011 24.329 1.00 90.38 223 HIS A CA 1
ATOM 1784 C C . HIS A 1 223 ? -27.542 0.963 23.986 1.00 90.38 223 HIS A C 1
ATOM 1786 O O . HIS A 1 223 ? -27.238 1.865 24.767 1.00 90.38 223 HIS A O 1
ATOM 1792 N N . GLY A 1 224 ? -26.904 0.807 22.821 1.00 88.81 224 GLY A N 1
ATOM 1793 C CA . GLY A 1 224 ? -25.786 1.637 22.374 1.00 88.81 224 GLY A CA 1
ATOM 1794 C C . GLY A 1 224 ? -26.261 2.921 21.697 1.00 88.81 224 GLY A C 1
ATOM 1795 O O . GLY A 1 224 ? -26.495 2.946 20.485 1.00 88.81 224 GLY A O 1
ATOM 1796 N N . LYS A 1 225 ? -26.399 4.011 22.459 1.00 89.56 225 LYS A N 1
ATOM 1797 C CA . LYS A 1 225 ? -26.760 5.338 21.931 1.00 89.56 225 LYS A CA 1
ATOM 1798 C C . LYS A 1 225 ? -25.614 5.925 21.116 1.00 89.56 225 LYS A C 1
ATOM 1800 O O . LYS A 1 225 ? -25.801 6.207 19.931 1.00 89.56 225 LYS A O 1
ATOM 1805 N N . ASP A 1 226 ? -24.444 6.002 21.738 1.00 94.56 226 ASP A N 1
ATOM 1806 C CA . ASP A 1 226 ? -23.215 6.541 21.166 1.00 94.56 226 ASP A CA 1
ATOM 1807 C C . ASP A 1 226 ? -22.123 5.475 21.293 1.00 94.56 226 ASP A C 1
ATOM 1809 O O . ASP A 1 226 ? -21.960 4.892 22.364 1.00 94.56 226 ASP A O 1
ATOM 1813 N N . LEU A 1 227 ? -21.417 5.160 20.206 1.00 96.56 227 LEU A N 1
ATOM 1814 C CA . LEU A 1 227 ? -20.411 4.091 20.193 1.00 96.56 227 LEU A CA 1
ATOM 1815 C C . LEU A 1 227 ? -19.353 4.280 19.104 1.00 96.56 227 LEU A C 1
ATOM 1817 O O . LEU A 1 227 ? -19.616 4.883 18.059 1.00 96.56 227 LEU A O 1
ATOM 1821 N N . ILE A 1 228 ? -18.163 3.730 19.355 1.00 96.50 228 ILE A N 1
ATOM 1822 C CA . ILE A 1 228 ? -17.088 3.611 18.366 1.00 96.50 228 ILE A CA 1
ATOM 1823 C C . ILE A 1 228 ? -16.613 2.156 18.320 1.00 96.50 228 ILE A C 1
ATOM 1825 O O . ILE A 1 228 ? -16.057 1.645 19.294 1.00 96.50 228 ILE A O 1
ATOM 1829 N N . LEU A 1 229 ? -16.808 1.506 17.171 1.00 96.44 229 LEU A N 1
ATOM 1830 C CA . LEU A 1 229 ? -16.410 0.118 16.913 1.00 96.44 229 LEU A CA 1
ATOM 1831 C C . LEU A 1 229 ? -15.228 0.062 15.947 1.00 96.44 229 LEU A C 1
ATOM 1833 O O . LEU A 1 229 ? -15.085 0.924 15.074 1.00 96.44 229 LEU A O 1
ATOM 1837 N N . ASP A 1 230 ? -14.440 -1.001 16.058 1.00 94.62 230 ASP A N 1
ATOM 1838 C CA . ASP A 1 230 ? -13.438 -1.388 15.069 1.00 94.62 230 ASP A CA 1
ATOM 1839 C C . ASP A 1 230 ? -13.849 -2.717 14.424 1.00 94.62 230 ASP A C 1
ATOM 1841 O O . ASP A 1 230 ? -14.162 -3.693 15.116 1.00 94.62 230 ASP A O 1
ATOM 1845 N N . ALA A 1 231 ? -13.919 -2.729 13.095 1.00 95.56 231 ALA A N 1
ATOM 1846 C CA . ALA A 1 231 ? -14.478 -3.827 12.320 1.00 95.56 231 ALA A CA 1
ATOM 1847 C C . ALA A 1 231 ? -13.806 -3.940 10.945 1.00 95.56 231 ALA A C 1
ATOM 1849 O O . ALA A 1 231 ? -13.266 -2.965 10.419 1.00 95.56 231 ALA A O 1
ATOM 1850 N N . GLU A 1 232 ? -13.890 -5.117 10.330 1.00 94.38 232 GLU A N 1
ATOM 1851 C CA . GLU A 1 232 ? -13.560 -5.312 8.915 1.00 94.38 232 GLU A CA 1
ATOM 1852 C C . GLU A 1 232 ? -14.869 -5.472 8.125 1.00 94.38 232 GLU A C 1
ATOM 1854 O O . GLU A 1 232 ? -15.766 -6.200 8.558 1.00 94.38 232 GLU A O 1
ATOM 1859 N N . VAL A 1 233 ? -15.011 -4.789 6.982 1.00 94.19 233 VAL A N 1
ATOM 1860 C CA . VAL A 1 233 ? -16.148 -4.990 6.070 1.00 94.19 233 VAL A CA 1
ATOM 1861 C C . VAL A 1 233 ? -15.760 -5.941 4.940 1.00 94.19 233 VAL A C 1
ATOM 1863 O O . VAL A 1 233 ? -14.680 -5.814 4.357 1.00 94.19 233 VAL A O 1
ATOM 1866 N N . LEU A 1 234 ? -16.641 -6.896 4.640 1.00 91.62 234 LEU A N 1
ATOM 1867 C CA . LEU A 1 234 ? -16.492 -7.911 3.592 1.00 91.62 234 LEU A CA 1
ATOM 1868 C C . LEU A 1 234 ? -17.816 -8.094 2.836 1.00 91.62 234 LEU A C 1
ATOM 1870 O O . LEU A 1 234 ? -18.859 -7.614 3.283 1.00 91.62 234 LEU A O 1
ATOM 1874 N N . MET A 1 235 ? -17.786 -8.797 1.700 1.00 89.50 235 MET A N 1
ATOM 1875 C CA . MET A 1 235 ? -18.996 -9.424 1.153 1.00 89.50 235 MET A CA 1
ATOM 1876 C C . MET A 1 235 ? -19.057 -10.893 1.580 1.00 89.50 235 MET A C 1
ATOM 1878 O O . MET A 1 235 ? -18.015 -11.535 1.690 1.00 89.50 235 MET A O 1
ATOM 1882 N N . ILE A 1 236 ? -20.263 -11.412 1.794 1.00 89.38 236 ILE A N 1
ATOM 1883 C CA . ILE A 1 236 ? -20.567 -12.810 2.119 1.00 89.38 236 ILE A CA 1
ATOM 1884 C C . ILE A 1 236 ? -21.553 -13.336 1.070 1.00 89.38 236 ILE A C 1
ATOM 1886 O O . ILE A 1 236 ? -22.532 -12.646 0.774 1.00 89.38 236 ILE A O 1
ATOM 1890 N N . ASP A 1 237 ? -21.322 -14.534 0.527 1.00 88.62 237 ASP A N 1
ATOM 1891 C CA . ASP A 1 237 ? -22.310 -15.234 -0.311 1.00 88.62 237 ASP A CA 1
ATOM 1892 C C . ASP A 1 237 ? -23.420 -15.824 0.578 1.00 88.62 237 ASP A C 1
ATOM 1894 O O . ASP A 1 237 ? -23.156 -16.556 1.535 1.00 88.62 237 ASP A O 1
ATOM 1898 N N . LEU A 1 238 ? -24.681 -15.501 0.282 1.00 86.94 238 LEU A N 1
ATOM 1899 C CA . LEU A 1 238 ? -25.833 -15.938 1.073 1.00 86.94 238 LEU A CA 1
ATOM 1900 C C . LEU A 1 238 ? -26.157 -17.434 0.914 1.00 86.94 238 LEU A C 1
ATOM 1902 O O . LEU A 1 238 ? -26.970 -17.949 1.680 1.00 86.94 238 LEU A O 1
ATOM 1906 N N . LYS A 1 239 ? -25.553 -18.135 -0.056 1.00 84.69 239 LYS A N 1
ATOM 1907 C CA . LYS A 1 239 ? -25.795 -19.567 -0.319 1.00 84.69 239 LYS A CA 1
ATOM 1908 C C . LYS A 1 239 ? -24.994 -20.490 0.587 1.00 84.69 239 LYS A C 1
ATOM 1910 O O . LYS A 1 239 ? -25.498 -21.545 0.961 1.00 84.69 239 LYS A O 1
ATOM 1915 N N . ASP A 1 240 ? -23.752 -20.125 0.898 1.00 81.56 240 ASP A N 1
ATOM 1916 C CA . ASP A 1 240 ? -22.836 -20.953 1.692 1.00 81.56 240 ASP A CA 1
ATOM 1917 C C . ASP A 1 240 ? -22.265 -20.245 2.933 1.00 81.56 240 ASP A C 1
ATOM 1919 O O . ASP A 1 240 ? -21.547 -20.871 3.714 1.00 81.56 240 ASP A O 1
ATOM 1923 N N . GLY A 1 241 ? -22.601 -18.964 3.128 1.00 80.06 241 GLY A N 1
ATOM 1924 C CA . GLY A 1 241 ? -22.200 -18.156 4.276 1.00 80.06 241 GLY A CA 1
ATOM 1925 C C . GLY A 1 241 ? -20.731 -17.729 4.273 1.00 80.06 241 GLY A C 1
ATOM 1926 O O . GLY A 1 241 ? -20.270 -17.185 5.277 1.00 80.06 241 GLY A O 1
ATOM 1927 N N . LYS A 1 242 ? -19.970 -17.965 3.194 1.00 83.31 242 LYS A N 1
ATOM 1928 C CA . LYS A 1 242 ? -18.526 -17.692 3.183 1.00 83.31 242 LYS A CA 1
ATOM 1929 C C . LYS A 1 242 ? -18.191 -16.253 2.768 1.00 83.31 242 LYS A C 1
ATOM 1931 O O . LYS A 1 242 ? -18.846 -15.694 1.883 1.00 83.31 242 LYS A O 1
ATOM 1936 N N . PRO A 1 243 ? -17.128 -15.653 3.341 1.00 85.19 243 PRO A N 1
ATOM 1937 C CA . PRO A 1 243 ? -16.565 -14.406 2.837 1.00 85.19 243 PRO A CA 1
ATOM 1938 C C . PRO A 1 243 ? -16.066 -14.543 1.392 1.00 85.19 243 PRO A C 1
ATOM 1940 O O . PRO A 1 243 ? -15.347 -15.483 1.055 1.00 85.19 243 PRO A O 1
ATOM 1943 N N . LEU A 1 244 ? -16.407 -13.571 0.547 1.00 84.62 244 LEU A N 1
ATOM 1944 C CA . LEU A 1 244 ? -15.924 -13.479 -0.830 1.00 84.62 244 LEU A CA 1
ATOM 1945 C C . LEU A 1 244 ? -14.524 -12.835 -0.900 1.00 84.62 244 LEU A C 1
ATOM 1947 O O . LEU A 1 244 ? -14.202 -11.986 -0.063 1.00 84.62 244 LEU A O 1
ATOM 1951 N N . PRO A 1 245 ? -13.705 -13.155 -1.926 1.00 79.88 245 PRO A N 1
ATOM 1952 C CA . PRO A 1 245 ? -12.338 -12.644 -2.049 1.00 79.88 245 PRO A CA 1
ATOM 1953 C C . PRO A 1 245 ? -12.220 -11.112 -2.074 1.00 79.88 245 PRO A C 1
ATOM 1955 O O . PRO A 1 245 ? -13.144 -10.393 -2.478 1.00 79.88 245 PRO A O 1
ATOM 1958 N N . PHE A 1 246 ? -11.036 -10.611 -1.712 1.00 75.25 246 PHE A N 1
ATOM 1959 C CA . PHE A 1 246 ? -10.711 -9.184 -1.725 1.00 75.25 246 PHE A CA 1
ATOM 1960 C C . PHE A 1 246 ? -11.004 -8.521 -3.083 1.00 75.25 246 PHE A C 1
ATOM 1962 O O . PHE A 1 246 ? -10.767 -9.080 -4.155 1.00 75.25 246 PHE A O 1
ATOM 1969 N N . GLY A 1 247 ? -11.530 -7.294 -3.044 1.00 74.94 247 GLY A N 1
ATOM 1970 C CA . GLY A 1 247 ? -11.961 -6.552 -4.235 1.00 74.94 247 GLY A CA 1
ATOM 1971 C C . GLY A 1 247 ? -13.376 -6.885 -4.735 1.00 74.94 247 GLY A C 1
ATOM 1972 O O . GLY A 1 247 ? -13.885 -6.168 -5.598 1.00 74.94 247 GLY A O 1
ATOM 1973 N N . SER A 1 248 ? -14.055 -7.889 -4.162 1.00 80.00 248 SER A N 1
ATOM 1974 C CA . SER A 1 248 ? -15.501 -8.130 -4.346 1.00 80.00 248 SER A CA 1
ATOM 1975 C C . SER A 1 248 ? -16.358 -6.899 -4.006 1.00 80.00 248 SER A C 1
ATOM 1977 O O . SER A 1 248 ? -17.313 -6.597 -4.714 1.00 80.00 248 SER A O 1
ATOM 1979 N N . LEU A 1 249 ? -15.944 -6.117 -3.000 1.00 80.75 249 LEU A N 1
ATOM 1980 C CA . LEU A 1 249 ? -16.541 -4.841 -2.568 1.00 80.75 249 LEU A CA 1
ATOM 1981 C C . LEU A 1 249 ? -16.492 -3.697 -3.609 1.00 80.75 249 LEU A C 1
ATOM 1983 O O . LEU A 1 249 ? -16.940 -2.586 -3.321 1.00 80.75 249 LEU A O 1
ATOM 1987 N N . GLY A 1 250 ? -15.910 -3.900 -4.795 1.00 77.38 250 GLY A N 1
ATOM 1988 C CA . GLY A 1 250 ? -15.874 -2.885 -5.850 1.00 77.38 250 GLY A CA 1
ATOM 1989 C C . GLY A 1 250 ? -17.245 -2.662 -6.498 1.00 77.38 250 GLY A C 1
ATOM 1990 O O . GLY A 1 250 ? -17.910 -3.622 -6.870 1.00 77.38 250 GLY A O 1
ATOM 1991 N N . VAL A 1 251 ? -17.642 -1.398 -6.721 1.00 70.94 251 VAL A N 1
ATOM 1992 C CA . VAL A 1 251 ? -18.953 -1.012 -7.307 1.00 70.94 251 VAL A CA 1
ATOM 1993 C C . VAL A 1 251 ? -19.338 -1.856 -8.525 1.00 70.94 251 VAL A C 1
ATOM 1995 O O . VAL A 1 251 ? -20.460 -2.343 -8.607 1.00 70.94 251 VAL A O 1
ATOM 1998 N N . HIS A 1 252 ? -18.399 -2.042 -9.455 1.00 69.25 252 HIS A N 1
ATOM 1999 C CA . HIS A 1 252 ? -18.627 -2.772 -10.703 1.00 69.25 252 HIS A CA 1
ATOM 2000 C C . HIS A 1 252 ? -18.832 -4.280 -10.501 1.00 69.25 252 HIS A C 1
ATOM 2002 O O . HIS A 1 252 ? -19.527 -4.891 -11.300 1.00 69.25 252 HIS A O 1
ATOM 2008 N N . LYS A 1 253 ? -18.276 -4.855 -9.425 1.00 69.75 253 LYS A N 1
ATOM 2009 C CA . LYS A 1 253 ? -18.367 -6.283 -9.095 1.00 69.75 253 LYS A CA 1
ATOM 2010 C C . LYS A 1 253 ? -19.630 -6.665 -8.334 1.00 69.75 253 LYS A C 1
ATOM 2012 O O . LYS A 1 253 ? -19.924 -7.846 -8.200 1.00 69.75 253 LYS A O 1
ATOM 2017 N N . ARG A 1 254 ? -20.415 -5.696 -7.852 1.00 66.50 254 ARG A N 1
ATOM 2018 C CA . ARG A 1 254 ? -21.647 -5.990 -7.103 1.00 66.50 254 ARG A CA 1
ATOM 2019 C C . ARG A 1 254 ? -22.671 -6.779 -7.929 1.00 66.50 254 ARG A C 1
ATOM 2021 O O . ARG A 1 254 ? -23.411 -7.576 -7.371 1.00 66.50 254 ARG A O 1
ATOM 2028 N N . ASN A 1 255 ? -22.679 -6.582 -9.247 1.00 67.31 255 ASN A N 1
ATOM 2029 C CA . ASN A 1 255 ? -23.552 -7.317 -10.162 1.00 67.31 255 ASN A CA 1
ATOM 2030 C C . ASN A 1 255 ? -23.035 -8.737 -10.469 1.00 67.31 255 ASN A C 1
ATOM 2032 O O . ASN A 1 255 ? -23.831 -9.582 -10.866 1.00 67.31 255 ASN A O 1
ATOM 2036 N N . ASP A 1 256 ? -21.739 -9.006 -10.262 1.00 72.88 256 ASP A N 1
ATOM 2037 C CA . ASP A 1 256 ? -21.133 -10.336 -10.435 1.00 72.88 256 ASP A CA 1
ATOM 2038 C C . ASP A 1 256 ? -21.598 -11.307 -9.327 1.00 72.88 256 ASP A C 1
ATOM 2040 O O . ASP A 1 256 ? -21.601 -12.521 -9.519 1.00 72.88 256 ASP A O 1
ATOM 2044 N N . TYR A 1 257 ? -22.007 -10.767 -8.171 1.00 75.88 257 TYR A N 1
ATOM 2045 C CA . TYR A 1 257 ? -22.402 -11.505 -6.967 1.00 75.88 257 TYR A CA 1
ATOM 2046 C C . TYR A 1 257 ? -23.819 -11.108 -6.517 1.00 75.88 257 TYR A C 1
ATOM 2048 O O . TYR A 1 257 ? -24.009 -10.518 -5.455 1.00 75.88 257 TYR A O 1
ATOM 2056 N N . ALA A 1 258 ? -24.823 -11.416 -7.344 1.00 70.69 258 ALA A N 1
ATOM 2057 C CA . ALA A 1 258 ? -26.222 -11.044 -7.098 1.00 70.69 258 ALA A CA 1
ATOM 2058 C C . ALA A 1 258 ? -26.783 -11.554 -5.752 1.00 70.69 258 ALA A C 1
ATOM 2060 O O . ALA A 1 258 ? -27.606 -10.880 -5.137 1.00 70.69 258 ALA A O 1
ATOM 2061 N N . ASP A 1 259 ? -26.302 -12.709 -5.285 1.00 82.25 259 ASP A N 1
ATOM 2062 C CA . ASP A 1 259 ? -26.715 -13.357 -4.034 1.00 82.25 259 ASP A CA 1
ATOM 2063 C C . ASP A 1 259 ? -25.763 -13.060 -2.855 1.00 82.25 259 ASP A C 1
ATOM 2065 O O . ASP A 1 259 ? -25.693 -13.838 -1.907 1.00 82.25 259 ASP A O 1
ATOM 2069 N N . ALA A 1 260 ? -25.002 -11.959 -2.898 1.00 85.81 260 ALA A N 1
ATOM 2070 C CA . ALA A 1 260 ? -24.065 -11.583 -1.837 1.00 85.81 260 ALA A CA 1
ATOM 2071 C C . ALA A 1 260 ? -24.476 -10.311 -1.080 1.00 85.81 260 ALA A C 1
ATOM 2073 O O . ALA A 1 260 ? -24.873 -9.302 -1.669 1.00 85.81 260 ALA A O 1
ATOM 2074 N N . ASN A 1 261 ? -24.298 -10.334 0.243 1.00 87.38 261 ASN A N 1
ATOM 2075 C CA . ASN A 1 261 ? -24.509 -9.182 1.122 1.00 87.38 261 ASN A CA 1
ATOM 2076 C C . ASN A 1 261 ? -23.189 -8.639 1.669 1.00 87.38 261 ASN A C 1
ATOM 2078 O O . ASN A 1 261 ? -22.192 -9.346 1.767 1.00 87.38 261 ASN A O 1
ATOM 2082 N N . VAL A 1 262 ? -23.198 -7.362 2.050 1.00 91.25 262 VAL A N 1
ATOM 2083 C CA . VAL A 1 262 ? -22.060 -6.699 2.696 1.00 91.25 262 VAL A CA 1
ATOM 2084 C C . VAL A 1 262 ? -22.241 -6.797 4.215 1.00 91.25 262 VAL A C 1
ATOM 2086 O O . VAL A 1 262 ? -23.317 -6.485 4.729 1.00 91.25 262 VAL A O 1
ATOM 2089 N N . CYS A 1 263 ? -21.204 -7.246 4.923 1.00 93.94 263 CYS A N 1
ATOM 2090 C CA . CYS A 1 263 ? -21.247 -7.591 6.345 1.00 93.94 263 CYS A CA 1
ATOM 2091 C C . CYS A 1 263 ? -20.070 -6.969 7.113 1.00 93.94 263 CYS A C 1
ATOM 2093 O O . CYS A 1 263 ? -18.954 -6.899 6.594 1.00 93.94 263 CYS A O 1
ATOM 2095 N N . LEU A 1 264 ? -20.320 -6.534 8.353 1.00 95.62 264 LEU A N 1
ATOM 2096 C CA . LEU A 1 264 ? -19.296 -6.112 9.313 1.00 95.62 264 LEU A CA 1
ATOM 2097 C C . LEU A 1 264 ? -18.926 -7.269 10.243 1.00 95.62 264 LEU A C 1
ATOM 2099 O O . LEU A 1 264 ? -19.790 -7.804 10.936 1.00 95.62 264 LEU A O 1
ATOM 2103 N N . PHE A 1 265 ? -17.633 -7.579 10.310 1.00 95.88 265 PHE A N 1
ATOM 2104 C CA . PHE A 1 265 ? -17.037 -8.430 11.337 1.00 95.88 265 PHE A CA 1
ATOM 2105 C C . PHE A 1 265 ? -16.448 -7.523 12.421 1.00 95.88 265 PHE A C 1
ATOM 2107 O O . PHE A 1 265 ? -15.384 -6.925 12.237 1.00 95.88 265 PHE A O 1
ATOM 2114 N N . VAL A 1 266 ? -17.177 -7.355 13.526 1.00 97.00 266 VAL A N 1
ATOM 2115 C CA . VAL A 1 266 ? -16.822 -6.445 14.625 1.00 97.00 266 VAL A CA 1
ATOM 2116 C C . VAL A 1 266 ? -15.816 -7.124 15.548 1.00 97.00 266 VAL A C 1
ATOM 2118 O O . VAL A 1 266 ? -16.093 -8.193 16.096 1.00 97.00 266 VAL A O 1
ATOM 2121 N N . PHE A 1 267 ? -14.649 -6.503 15.734 1.00 95.38 267 PHE A N 1
ATOM 2122 C CA . PHE A 1 267 ? -13.532 -7.117 16.453 1.00 95.38 267 PHE A CA 1
ATOM 2123 C C . PHE A 1 267 ? -13.032 -6.334 17.672 1.00 95.38 267 PHE A C 1
ATOM 2125 O O . PHE A 1 267 ? -12.358 -6.933 18.512 1.00 95.38 267 PHE A O 1
ATOM 2132 N N . ASP A 1 268 ? -13.359 -5.048 17.822 1.00 95.38 268 ASP A N 1
ATOM 2133 C CA . ASP A 1 268 ? -13.074 -4.284 19.046 1.00 95.38 268 ASP A CA 1
ATOM 2134 C C . ASP A 1 268 ? -14.110 -3.170 19.294 1.00 95.38 268 ASP A C 1
ATOM 2136 O O . ASP A 1 268 ? -14.823 -2.743 18.382 1.00 95.38 268 ASP A O 1
ATOM 2140 N N . CYS A 1 269 ? -14.178 -2.685 20.535 1.00 95.06 269 CYS A N 1
ATOM 2141 C CA . CYS A 1 269 ? -15.030 -1.572 20.951 1.00 95.06 269 CYS A CA 1
ATOM 2142 C C . CYS A 1 269 ? -14.180 -0.544 21.706 1.00 95.06 269 CYS A C 1
ATOM 2144 O O . CYS A 1 269 ? -13.587 -0.855 22.736 1.00 95.06 269 CYS A O 1
ATOM 2146 N N . MET A 1 270 ? -14.103 0.679 21.177 1.00 94.12 270 MET A N 1
ATOM 2147 C CA . MET A 1 270 ? -13.244 1.752 21.696 1.00 94.12 270 MET A CA 1
ATOM 2148 C C . MET A 1 270 ? -13.993 2.742 22.595 1.00 94.12 270 MET A C 1
ATOM 2150 O O . MET A 1 270 ? -13.372 3.415 23.414 1.00 94.12 270 MET A O 1
ATOM 2154 N N . TYR A 1 271 ? -15.313 2.855 22.435 1.00 96.00 271 TYR A N 1
ATOM 2155 C CA . TYR A 1 271 ? -16.150 3.810 23.161 1.00 96.00 271 TYR A CA 1
ATOM 2156 C C . TYR A 1 271 ? -17.600 3.329 23.199 1.00 96.00 271 TYR A C 1
ATOM 2158 O O . TYR A 1 271 ? -18.107 2.862 22.175 1.00 96.00 271 TYR A O 1
ATOM 2166 N N . LEU A 1 272 ? -18.277 3.492 24.338 1.00 96.19 272 LEU A N 1
ATOM 2167 C CA . LEU A 1 272 ? -19.692 3.152 24.496 1.00 96.19 272 LEU A CA 1
ATOM 2168 C C . LEU A 1 272 ? -20.380 4.073 25.517 1.00 96.19 272 LEU A C 1
ATOM 2170 O O . LEU A 1 272 ? -19.947 4.182 26.659 1.00 96.19 272 LEU A O 1
ATOM 2174 N N . ASN A 1 273 ? -21.489 4.702 25.118 1.00 93.94 273 ASN A N 1
ATOM 2175 C CA . ASN A 1 273 ? -22.439 5.422 25.981 1.00 93.94 273 ASN A CA 1
ATOM 2176 C C . ASN A 1 273 ? -21.835 6.476 26.939 1.00 93.94 273 ASN A C 1
ATOM 2178 O O . ASN A 1 273 ? -22.409 6.751 27.992 1.00 93.94 273 ASN A O 1
ATOM 2182 N N . GLY A 1 274 ? -20.707 7.090 26.572 1.00 91.12 274 GLY A N 1
ATOM 2183 C CA . GLY A 1 274 ? -19.991 8.068 27.399 1.00 91.12 274 GLY A CA 1
ATOM 2184 C C . GLY A 1 274 ? -18.596 7.608 27.828 1.00 91.12 274 GLY A C 1
ATOM 2185 O O . GLY A 1 274 ? -17.714 8.447 28.002 1.00 91.12 274 GLY A O 1
ATOM 2186 N N . GLU A 1 275 ? -18.376 6.298 27.955 1.00 93.62 275 GLU A N 1
ATOM 2187 C CA . GLU A 1 275 ? -17.136 5.713 28.472 1.00 93.62 275 GLU A CA 1
ATOM 2188 C C . GLU A 1 275 ? -16.115 5.458 27.349 1.00 93.62 275 GLU A C 1
ATOM 2190 O O . GLU A 1 275 ? -16.417 4.804 26.346 1.00 93.62 275 GLU A O 1
ATOM 2195 N N . SER A 1 276 ? -14.885 5.954 27.534 1.00 93.50 276 SER A N 1
ATOM 2196 C CA . SER A 1 276 ? -13.721 5.528 26.747 1.00 93.50 276 SER A CA 1
ATOM 2197 C C . SER A 1 276 ? -13.284 4.145 27.215 1.00 93.50 276 SER A C 1
ATOM 2199 O O . SER A 1 276 ? -13.023 3.941 28.398 1.00 93.50 276 SER A O 1
ATOM 2201 N N . LEU A 1 277 ? -13.176 3.200 26.285 1.00 94.44 277 LEU A N 1
ATOM 2202 C CA . LEU A 1 277 ? -12.740 1.834 26.573 1.00 94.44 277 LEU A CA 1
ATOM 2203 C C . LEU A 1 277 ? -11.257 1.614 26.233 1.00 94.44 277 LEU A C 1
ATOM 2205 O O . LEU A 1 277 ? -10.753 0.516 26.441 1.00 94.44 277 LEU A O 1
ATOM 2209 N N . LEU A 1 278 ? -10.561 2.632 25.711 1.00 91.38 278 LEU A N 1
ATOM 2210 C CA . LEU A 1 278 ? -9.195 2.524 25.178 1.00 91.38 278 LEU A CA 1
ATOM 2211 C C . LEU A 1 278 ? -8.197 1.966 26.203 1.00 91.38 278 LEU A C 1
ATOM 2213 O O . LEU A 1 278 ? -7.462 1.022 25.911 1.00 91.38 278 LEU A O 1
ATOM 2217 N N . ASP A 1 279 ? -8.232 2.503 27.421 1.00 91.69 279 ASP A N 1
ATOM 2218 C CA . ASP A 1 279 ? -7.325 2.159 28.519 1.00 91.69 279 ASP A CA 1
ATOM 2219 C C . ASP A 1 279 ? -7.670 0.822 29.205 1.00 91.69 279 ASP A C 1
ATOM 2221 O O . ASP A 1 279 ? -6.925 0.350 30.064 1.00 91.69 279 ASP A O 1
ATOM 2225 N N . LYS A 1 280 ? -8.784 0.178 28.825 1.00 94.12 280 LYS A N 1
ATOM 2226 C CA . LYS A 1 280 ? -9.180 -1.136 29.350 1.00 94.12 280 LYS A CA 1
ATOM 2227 C C . LYS A 1 280 ? -8.445 -2.268 28.616 1.00 94.12 280 LYS A C 1
ATOM 2229 O O . LYS A 1 280 ? -8.332 -2.219 27.384 1.00 94.12 280 LYS A O 1
ATOM 2234 N N . PRO A 1 281 ? -8.027 -3.343 29.311 1.00 95.06 281 PRO A N 1
ATOM 2235 C CA . PRO A 1 281 ? -7.508 -4.559 28.683 1.00 95.06 281 PRO A CA 1
ATOM 2236 C C . PRO A 1 281 ? -8.482 -5.163 27.665 1.00 95.06 281 PRO A C 1
ATOM 2238 O O . PRO A 1 281 ? -9.701 -5.114 27.853 1.00 95.06 281 PRO A O 1
ATOM 2241 N N . ILE A 1 282 ? -7.970 -5.798 26.605 1.00 94.75 282 ILE A N 1
ATOM 2242 C CA . ILE A 1 282 ? -8.819 -6.364 25.544 1.00 94.75 282 ILE A CA 1
ATOM 2243 C C . ILE A 1 282 ? -9.799 -7.418 26.067 1.00 94.75 282 ILE A C 1
ATOM 2245 O O . ILE A 1 282 ? -10.920 -7.494 25.568 1.00 94.75 282 ILE A O 1
ATOM 2249 N N . LYS A 1 283 ? -9.440 -8.164 27.118 1.00 94.81 283 LYS A N 1
ATOM 2250 C CA . LYS A 1 283 ? -10.349 -9.095 27.805 1.00 94.81 283 LYS A CA 1
ATOM 2251 C C . LYS A 1 283 ? -11.592 -8.406 28.387 1.00 94.81 283 LYS A C 1
ATOM 2253 O O . LYS A 1 283 ? -12.685 -8.963 28.312 1.00 94.81 283 LYS A O 1
ATOM 2258 N N . GLU A 1 284 ? -11.470 -7.170 28.873 1.00 95.62 284 GLU A N 1
ATOM 2259 C CA . GLU A 1 284 ? -12.622 -6.372 29.309 1.00 95.62 284 GLU A CA 1
ATOM 2260 C C . GLU A 1 284 ? -13.386 -5.779 28.114 1.00 95.62 284 GLU A C 1
ATOM 2262 O O . GLU A 1 284 ? -14.610 -5.896 28.064 1.00 95.62 284 GLU A O 1
ATOM 2267 N N . ARG A 1 285 ? -12.691 -5.218 27.109 1.00 96.00 285 ARG A N 1
ATOM 2268 C CA . ARG A 1 285 ? -13.340 -4.643 25.910 1.00 96.00 285 ARG A CA 1
ATOM 2269 C C . ARG A 1 285 ? -14.145 -5.684 25.125 1.00 96.00 285 ARG A C 1
ATOM 2271 O O . ARG A 1 285 ? -15.277 -5.413 24.734 1.00 96.00 285 ARG A O 1
ATOM 2278 N N . LYS A 1 286 ? -13.604 -6.897 24.950 1.00 95.19 286 LYS A N 1
ATOM 2279 C CA . LYS A 1 286 ? -14.293 -8.044 24.329 1.00 95.19 286 LYS A CA 1
ATOM 2280 C C . LYS A 1 286 ? -15.498 -8.509 25.145 1.00 95.19 286 LYS A C 1
ATOM 2282 O O . LYS A 1 286 ? -16.502 -8.872 24.541 1.00 95.19 286 LYS A O 1
ATOM 2287 N N . ARG A 1 287 ? -15.428 -8.475 26.484 1.00 95.69 287 ARG A N 1
ATOM 2288 C CA . ARG A 1 287 ? -16.585 -8.752 27.351 1.00 95.69 287 ARG A CA 1
ATOM 2289 C C . ARG A 1 287 ? -17.675 -7.699 27.138 1.00 95.69 287 ARG A C 1
ATOM 2291 O O . ARG A 1 287 ? -18.769 -8.058 26.733 1.00 95.69 287 ARG A O 1
ATOM 2298 N N . ILE A 1 288 ? -17.347 -6.410 27.273 1.00 95.69 288 ILE A N 1
ATOM 2299 C CA . ILE A 1 288 ? -18.291 -5.296 27.057 1.00 95.69 288 ILE A CA 1
ATOM 2300 C C . ILE A 1 288 ? -18.933 -5.368 25.661 1.00 95.69 288 ILE A C 1
ATOM 2302 O O . ILE A 1 288 ? -20.140 -5.175 25.533 1.00 95.69 288 ILE A O 1
ATOM 2306 N N . LEU A 1 289 ? -18.149 -5.689 24.626 1.00 95.62 289 LEU A N 1
ATOM 2307 C CA . LEU A 1 289 ? -18.638 -5.892 23.261 1.00 95.62 289 LEU A CA 1
ATOM 2308 C C . LEU A 1 289 ? -19.631 -7.066 23.167 1.00 95.62 289 LEU A C 1
ATOM 2310 O O . LEU A 1 289 ? -20.695 -6.888 22.581 1.00 95.62 289 LEU A O 1
ATOM 2314 N N . LYS A 1 290 ? -19.334 -8.227 23.768 1.00 94.94 290 LYS A N 1
ATOM 2315 C CA . LYS A 1 290 ? -20.258 -9.378 23.809 1.00 94.94 290 LYS A CA 1
ATOM 2316 C C . LYS A 1 290 ? -21.527 -9.098 24.622 1.00 94.94 290 LYS A C 1
ATOM 2318 O O . LYS A 1 290 ? -22.603 -9.500 24.203 1.00 94.94 290 LYS A O 1
ATOM 2323 N N . ASP A 1 291 ? -21.413 -8.375 25.734 1.00 95.38 291 ASP A N 1
ATOM 2324 C CA . ASP A 1 291 ? -22.537 -8.056 26.624 1.00 95.38 291 ASP A CA 1
ATOM 2325 C C . ASP A 1 291 ? -23.519 -7.032 26.010 1.00 95.38 291 ASP A C 1
ATOM 2327 O O . ASP A 1 291 ? -24.666 -6.940 26.443 1.00 95.38 291 ASP A O 1
ATOM 2331 N N . ASN A 1 292 ? -23.078 -6.237 25.022 1.00 96.00 292 ASN A N 1
ATOM 2332 C CA . ASN A 1 292 ? -23.852 -5.123 24.446 1.00 96.00 292 ASN A CA 1
ATOM 2333 C C . ASN A 1 292 ? -24.202 -5.281 22.955 1.00 96.00 292 ASN A C 1
ATOM 2335 O O . ASN A 1 292 ? -24.933 -4.436 22.426 1.00 96.00 292 ASN A O 1
ATOM 2339 N N . MET A 1 293 ? -23.694 -6.317 22.278 1.00 96.25 293 MET A N 1
ATOM 2340 C CA . MET A 1 293 ? -23.950 -6.581 20.860 1.00 96.25 293 MET A CA 1
ATOM 2341 C C . MET A 1 293 ? -24.722 -7.888 20.654 1.00 96.25 293 MET A C 1
ATOM 2343 O O . MET A 1 293 ? -24.339 -8.943 21.148 1.00 96.25 293 MET A O 1
ATOM 2347 N N . ILE A 1 294 ? -25.771 -7.816 19.841 1.00 96.44 294 ILE A N 1
ATOM 2348 C CA . ILE A 1 294 ? -26.523 -8.950 19.307 1.00 96.44 294 ILE A CA 1
ATOM 2349 C C . ILE A 1 294 ? -26.111 -9.130 17.844 1.00 96.44 294 ILE A C 1
ATOM 2351 O O . ILE A 1 294 ? -26.116 -8.167 17.072 1.00 96.44 294 ILE A O 1
ATOM 2355 N N . GLU A 1 295 ? -25.766 -10.353 17.446 1.00 95.94 295 GLU A N 1
ATOM 2356 C CA . GLU A 1 295 ? -25.440 -10.642 16.049 1.00 95.94 295 GLU A CA 1
ATOM 2357 C C . GLU A 1 295 ? -26.672 -10.551 15.141 1.00 95.94 295 GLU A C 1
ATOM 2359 O O . GLU A 1 295 ? -27.776 -10.978 15.481 1.00 95.94 295 GLU A O 1
ATOM 2364 N N . ILE A 1 296 ? -26.456 -10.025 13.940 1.00 95.06 296 ILE A N 1
ATOM 2365 C CA . ILE A 1 296 ? -27.414 -10.015 12.842 1.00 95.06 296 ILE A CA 1
ATOM 2366 C C . ILE A 1 296 ? -26.765 -10.805 11.701 1.00 95.06 296 ILE A C 1
ATOM 2368 O O . ILE A 1 296 ? -25.877 -10.260 11.031 1.00 95.06 296 ILE A O 1
ATOM 2372 N N . PRO A 1 297 ? -27.182 -12.065 11.468 1.00 91.38 297 PRO A N 1
ATOM 2373 C CA . PRO A 1 297 ? -26.601 -12.923 10.442 1.00 91.38 297 PRO A CA 1
ATOM 2374 C C . PRO A 1 297 ? -26.480 -12.224 9.085 1.00 91.38 297 PRO A C 1
ATOM 2376 O O . PRO A 1 297 ? -27.386 -11.508 8.656 1.00 91.38 297 PRO A O 1
ATOM 2379 N N . ASN A 1 298 ? -25.338 -12.427 8.425 1.00 89.69 298 ASN A N 1
ATOM 2380 C CA . ASN A 1 298 ? -24.972 -11.844 7.128 1.00 89.69 298 ASN A CA 1
ATOM 2381 C C . ASN A 1 298 ? -24.927 -10.297 7.072 1.00 89.69 298 ASN A C 1
ATOM 2383 O O . ASN A 1 298 ? -24.829 -9.735 5.979 1.00 89.69 298 ASN A O 1
ATOM 2387 N N . HIS A 1 299 ? -24.968 -9.604 8.219 1.00 92.69 299 HIS A N 1
ATOM 2388 C CA . HIS A 1 299 ? -24.912 -8.138 8.293 1.00 92.69 299 HIS A CA 1
ATOM 2389 C C . HIS A 1 299 ? -23.953 -7.591 9.361 1.00 92.69 299 HIS A C 1
ATOM 2391 O O . HIS A 1 299 ? -23.143 -6.719 9.049 1.00 92.69 299 HIS A O 1
ATOM 2397 N N . ILE A 1 300 ? -24.053 -8.041 10.615 1.00 95.62 300 ILE A N 1
ATOM 2398 C CA . ILE A 1 300 ? -23.186 -7.601 11.720 1.00 95.62 300 ILE A CA 1
ATOM 2399 C C . ILE A 1 300 ? -22.934 -8.801 12.630 1.00 95.62 300 ILE A C 1
ATOM 2401 O O . ILE A 1 300 ? -23.839 -9.241 13.333 1.00 95.62 300 ILE A O 1
ATOM 2405 N N . VAL A 1 301 ? -21.711 -9.314 12.619 1.00 95.44 301 VAL A N 1
ATOM 2406 C CA . VAL A 1 301 ? -21.283 -10.493 13.388 1.00 95.44 301 VAL A CA 1
ATOM 2407 C C . VAL A 1 301 ? -20.001 -10.176 14.153 1.00 95.44 301 VAL A C 1
ATOM 2409 O O . VAL A 1 301 ? -19.309 -9.201 13.843 1.00 95.44 301 VAL A O 1
ATOM 2412 N N . PHE A 1 302 ? -19.674 -10.965 15.170 1.00 96.06 302 PHE A N 1
ATOM 2413 C CA . PHE A 1 302 ? -18.377 -10.881 15.826 1.00 96.06 302 PHE A CA 1
ATOM 2414 C C . PHE A 1 302 ? -17.269 -11.423 14.912 1.00 96.06 302 PHE A C 1
ATOM 2416 O O . PHE A 1 302 ? -17.489 -12.258 14.037 1.00 96.06 302 PHE A O 1
ATOM 2423 N N . SER A 1 303 ? -16.036 -10.983 15.148 1.00 93.75 303 SER A N 1
ATOM 2424 C CA . SER A 1 303 ? -14.850 -11.716 14.701 1.00 93.75 303 SER A CA 1
ATOM 2425 C C . SER A 1 303 ? -14.777 -13.088 15.377 1.00 93.75 303 SER A C 1
ATOM 2427 O O . SER A 1 303 ? -14.788 -13.154 16.612 1.00 93.75 303 SER A O 1
ATOM 2429 N N . GLU A 1 304 ? -14.605 -14.153 14.597 1.00 91.62 304 GLU A N 1
ATOM 2430 C CA . GLU A 1 304 ? -14.268 -15.478 15.122 1.00 91.62 304 GLU A CA 1
ATOM 2431 C C . GLU A 1 304 ? -12.931 -15.420 15.871 1.00 91.62 304 GLU A C 1
ATOM 2433 O O . GLU A 1 304 ? -11.922 -14.935 15.347 1.00 91.62 304 GLU A O 1
ATOM 2438 N N . MET A 1 305 ? -12.944 -15.884 17.122 1.00 93.50 305 MET A N 1
ATOM 2439 C CA . MET A 1 305 ? -11.842 -15.740 18.069 1.00 93.50 305 MET A CA 1
ATOM 2440 C C . MET A 1 305 ? -11.752 -16.940 19.015 1.00 93.50 305 MET A C 1
ATOM 2442 O O . MET A 1 305 ? -12.765 -17.388 19.551 1.00 93.50 305 MET A O 1
ATOM 2446 N N . GLU A 1 306 ? -10.532 -17.403 19.268 1.00 94.06 306 GLU A N 1
ATOM 2447 C CA . GLU A 1 306 ? -10.207 -18.437 20.257 1.00 94.06 306 GLU A CA 1
ATOM 2448 C C . GLU A 1 306 ? -9.262 -17.825 21.314 1.00 94.06 306 GLU A C 1
ATOM 2450 O O . GLU A 1 306 ? -8.427 -16.972 20.993 1.00 94.06 306 GLU A O 1
ATOM 2455 N N . GLU A 1 307 ? -9.432 -18.188 22.593 1.00 95.12 307 GLU A N 1
ATOM 2456 C CA . GLU A 1 307 ? -8.487 -17.817 23.659 1.00 95.12 307 GLU A CA 1
ATOM 2457 C C . GLU A 1 307 ? -7.412 -18.901 23.739 1.00 95.12 307 GLU A C 1
ATOM 2459 O O . GLU A 1 307 ? -7.751 -20.075 23.841 1.00 95.12 307 GLU A O 1
ATOM 2464 N N . ILE A 1 308 ? -6.142 -18.508 23.652 1.00 94.25 308 ILE A N 1
ATOM 2465 C CA . ILE A 1 308 ? -5.003 -19.413 23.484 1.00 94.25 308 ILE A CA 1
ATOM 2466 C C . ILE A 1 308 ? -3.963 -19.159 24.574 1.00 94.25 308 ILE A C 1
ATOM 2468 O O . ILE A 1 308 ? -3.543 -18.018 24.795 1.00 94.25 308 ILE A O 1
ATOM 2472 N N . HIS A 1 309 ? -3.514 -20.245 25.201 1.00 92.94 309 HIS A N 1
ATOM 2473 C CA . HIS A 1 309 ? -2.497 -20.265 26.253 1.00 92.94 309 HIS A CA 1
ATOM 2474 C C . HIS A 1 309 ? -1.337 -21.219 25.927 1.00 92.94 309 HIS A C 1
ATOM 2476 O O . HIS A 1 309 ? -0.210 -20.953 26.343 1.00 92.94 309 HIS A O 1
ATOM 2482 N N . GLU A 1 310 ? -1.551 -22.269 25.125 1.00 92.12 310 GLU A N 1
ATOM 2483 C CA . GLU A 1 310 ? -0.516 -23.249 24.762 1.00 92.12 310 GLU A CA 1
ATOM 2484 C C . GLU A 1 310 ? -0.049 -23.163 23.291 1.00 92.12 310 GLU A C 1
ATOM 2486 O O . GLU A 1 310 ? -0.854 -22.930 22.385 1.00 92.12 310 GLU A O 1
ATOM 2491 N N . PRO A 1 311 ? 1.249 -23.409 22.991 1.00 89.38 311 PRO A N 1
ATOM 2492 C CA . PRO A 1 311 ? 1.777 -23.383 21.620 1.00 89.38 311 PRO A CA 1
ATOM 2493 C C . PRO A 1 311 ? 1.006 -24.281 20.643 1.00 89.38 311 PRO A C 1
ATOM 2495 O O . PRO A 1 311 ? 0.808 -23.916 19.482 1.00 89.38 311 PRO A O 1
ATOM 2498 N N . LYS A 1 312 ? 0.536 -25.442 21.119 1.00 90.00 312 LYS A N 1
ATOM 2499 C CA . LYS A 1 312 ? -0.161 -26.435 20.296 1.00 90.00 312 LYS A CA 1
ATOM 2500 C C . LYS A 1 312 ? -1.548 -25.966 19.850 1.00 90.00 312 LYS A C 1
ATOM 2502 O O . LYS A 1 312 ? -1.962 -26.282 18.737 1.00 90.00 312 LYS A O 1
ATOM 2507 N N . GLU A 1 313 ? -2.236 -25.172 20.668 1.00 92.50 313 GLU A N 1
ATOM 2508 C CA . GLU A 1 313 ? -3.508 -24.539 20.300 1.00 92.50 313 GLU A CA 1
ATOM 2509 C C . GLU A 1 313 ? -3.299 -23.571 19.128 1.00 92.50 313 GLU A C 1
ATOM 2511 O O . GLU A 1 313 ? -4.036 -23.621 18.142 1.00 92.50 313 GLU A O 1
ATOM 2516 N N . LEU A 1 314 ? -2.231 -22.763 19.175 1.00 90.00 314 LEU A N 1
ATOM 2517 C CA . LEU A 1 314 ? -1.890 -21.833 18.097 1.00 90.00 314 LEU A CA 1
ATOM 2518 C C . LEU A 1 314 ? -1.517 -22.563 16.798 1.00 90.00 314 LEU A C 1
ATOM 2520 O O . LEU A 1 314 ? -1.991 -22.177 15.731 1.00 90.00 314 LEU A O 1
ATOM 2524 N N . GLU A 1 315 ? -0.734 -23.644 16.862 1.00 87.12 315 GLU A N 1
ATOM 2525 C CA . GLU A 1 315 ? -0.452 -24.498 15.694 1.00 87.12 315 GLU A CA 1
ATOM 2526 C C . GLU A 1 315 ? -1.729 -25.089 15.078 1.00 87.12 315 GLU A C 1
ATOM 2528 O O . GLU A 1 315 ? -1.896 -25.085 13.852 1.00 87.12 315 GLU A O 1
ATOM 2533 N N . ASN A 1 316 ? -2.648 -25.570 15.919 1.00 89.44 316 ASN A N 1
ATOM 2534 C CA . ASN A 1 316 ? -3.920 -26.138 15.484 1.00 89.44 316 ASN A CA 1
ATOM 2535 C C . ASN A 1 316 ? -4.812 -25.067 14.830 1.00 89.44 316 ASN A C 1
ATOM 2537 O O . ASN A 1 316 ? -5.364 -25.315 13.755 1.00 89.44 316 ASN A O 1
ATOM 2541 N N . MET A 1 317 ? -4.906 -23.863 15.409 1.00 89.88 317 MET A N 1
ATOM 2542 C CA . MET A 1 317 ? -5.705 -22.771 14.844 1.00 89.88 317 MET A CA 1
ATOM 2543 C C . MET A 1 317 ? -5.101 -22.224 13.541 1.00 89.88 317 MET A C 1
ATOM 2545 O O . MET A 1 317 ? -5.834 -22.013 12.574 1.00 89.88 317 MET A O 1
ATOM 2549 N N . ILE A 1 318 ? -3.770 -22.073 13.461 1.00 85.69 318 ILE A N 1
ATOM 2550 C CA . ILE A 1 318 ? -3.057 -21.747 12.211 1.00 85.69 318 ILE A CA 1
ATOM 2551 C C . ILE A 1 318 ? -3.409 -22.778 11.131 1.00 85.69 318 ILE A C 1
ATOM 2553 O O . ILE A 1 318 ? -3.792 -22.413 10.020 1.00 85.69 318 ILE A O 1
ATOM 2557 N N . SER A 1 319 ? -3.337 -24.068 11.471 1.00 83.81 319 SER A N 1
ATOM 2558 C CA . SER A 1 319 ? -3.650 -25.163 10.548 1.00 83.81 319 SER A CA 1
ATOM 2559 C C . SER A 1 319 ? -5.107 -25.137 10.081 1.00 83.81 319 SER A C 1
ATOM 2561 O O . SER A 1 319 ? -5.365 -25.326 8.896 1.00 83.81 319 SER A O 1
ATOM 2563 N N . LYS A 1 320 ? -6.058 -24.887 10.991 1.00 87.19 320 LYS A N 1
ATOM 2564 C CA . LYS A 1 320 ? -7.502 -24.773 10.720 1.00 87.19 320 LYS A CA 1
ATOM 2565 C C . LYS A 1 320 ? -7.807 -23.627 9.752 1.00 87.19 320 LYS A C 1
ATOM 2567 O O . LYS A 1 320 ? -8.423 -23.853 8.715 1.00 87.19 320 LYS A O 1
ATOM 2572 N N . VAL A 1 321 ? -7.337 -22.423 10.072 1.00 85.94 321 VAL A N 1
ATOM 2573 C CA . VAL A 1 321 ? -7.634 -21.196 9.316 1.00 85.94 321 VAL A CA 1
ATOM 2574 C C . VAL A 1 321 ? -7.012 -21.237 7.923 1.00 85.94 321 VAL A C 1
ATOM 2576 O O . VAL A 1 321 ? -7.681 -20.932 6.936 1.00 85.94 321 VAL A O 1
ATOM 2579 N N . LEU A 1 322 ? -5.764 -21.697 7.806 1.00 77.50 322 LEU A N 1
ATOM 2580 C CA . LEU A 1 322 ? -5.129 -21.828 6.498 1.00 77.50 322 LEU A CA 1
ATOM 2581 C C . LEU A 1 322 ? -5.738 -22.990 5.670 1.00 77.50 322 LEU A C 1
ATOM 2583 O O . LEU A 1 322 ? -5.897 -22.831 4.462 1.00 77.50 322 LEU A O 1
ATOM 2587 N N . LYS A 1 323 ? -6.205 -24.093 6.293 1.00 77.44 323 LYS A N 1
ATOM 2588 C CA . LYS A 1 323 ? -6.996 -25.156 5.614 1.00 77.44 323 LYS A CA 1
ATOM 2589 C C . LYS A 1 323 ? -8.324 -24.661 5.037 1.00 77.44 323 LYS A C 1
ATOM 2591 O O . LYS A 1 323 ? -8.853 -25.289 4.126 1.00 77.44 323 LYS A O 1
ATOM 2596 N N . GLN A 1 324 ? -8.855 -23.550 5.542 1.00 76.88 324 GLN A N 1
ATOM 2597 C CA . GLN A 1 324 ? -10.055 -22.892 5.019 1.00 76.88 324 GLN A CA 1
ATOM 2598 C C . GLN A 1 324 ? -9.741 -21.856 3.921 1.00 76.88 324 GLN A C 1
ATOM 2600 O O . GLN A 1 324 ? -10.655 -21.202 3.427 1.00 76.88 324 GLN A O 1
ATOM 2605 N N . GLY A 1 325 ? -8.469 -21.695 3.526 1.00 72.44 325 GLY A N 1
ATO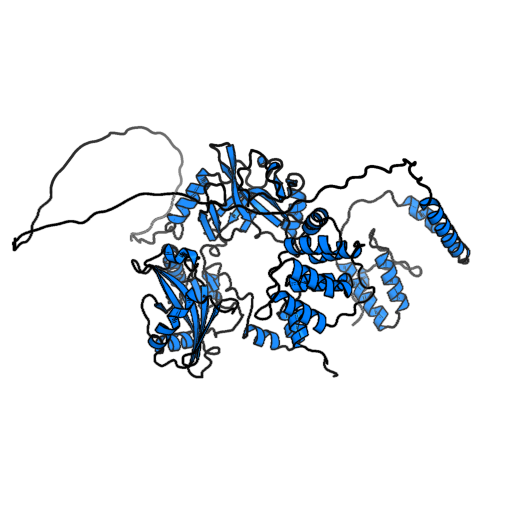M 2606 C CA . GLY A 1 325 ? -8.036 -20.720 2.518 1.00 72.44 325 GLY A CA 1
ATOM 2607 C C . GLY A 1 325 ? -8.033 -19.265 3.004 1.00 72.44 325 GLY A C 1
ATOM 2608 O O . GLY A 1 325 ? -7.990 -18.346 2.189 1.00 72.44 325 GLY A O 1
ATOM 2609 N N . LEU A 1 326 ? -8.103 -19.040 4.319 1.00 81.00 326 LEU A N 1
ATOM 2610 C CA . LEU A 1 326 ? -8.179 -17.707 4.921 1.00 81.00 326 LEU A CA 1
ATOM 2611 C C . LEU A 1 326 ? -6.781 -17.073 5.058 1.00 81.00 326 LEU A C 1
ATOM 2613 O O . LEU A 1 326 ? -5.769 -17.764 5.153 1.00 81.00 326 LEU A O 1
ATOM 2617 N N . GLU A 1 327 ? -6.713 -15.738 5.102 1.00 78.56 327 GLU A N 1
ATOM 2618 C CA . GLU A 1 327 ? -5.454 -14.973 4.988 1.00 78.56 327 GLU A CA 1
ATOM 2619 C C . GLU A 1 327 ? -4.452 -15.218 6.138 1.00 78.56 327 GLU A C 1
ATOM 2621 O O . GLU A 1 327 ? -3.250 -14.974 5.986 1.00 78.56 327 GLU A O 1
ATOM 2626 N N . GLY A 1 328 ? -4.941 -15.664 7.298 1.00 86.88 328 GLY A N 1
ATOM 2627 C CA . GLY A 1 328 ? -4.148 -15.942 8.495 1.00 86.88 328 GLY A CA 1
ATOM 2628 C C . GLY A 1 328 ? -4.855 -15.512 9.780 1.00 86.88 328 GLY A C 1
ATOM 2629 O O . GLY A 1 328 ? -6.082 -15.508 9.849 1.00 86.88 328 GLY A O 1
ATOM 2630 N N . LEU A 1 329 ? -4.081 -15.133 10.799 1.00 90.31 329 LEU A N 1
ATOM 2631 C CA . LEU A 1 329 ? -4.578 -14.783 12.138 1.00 90.31 329 LEU A CA 1
ATOM 2632 C C . LEU A 1 329 ? -4.069 -13.413 12.605 1.00 90.31 329 LEU A C 1
ATOM 2634 O O . LEU A 1 329 ? -2.983 -12.969 12.216 1.00 90.31 329 LEU A O 1
ATOM 2638 N N . VAL A 1 330 ? -4.830 -12.772 13.491 1.00 91.56 330 VAL A N 1
ATOM 2639 C CA . VAL A 1 330 ? -4.400 -11.617 14.292 1.00 91.56 330 VAL A CA 1
ATOM 2640 C C . VAL A 1 330 ? -4.330 -12.040 15.755 1.00 91.56 330 VAL A C 1
ATOM 2642 O O . VAL A 1 330 ? -5.336 -12.460 16.319 1.00 91.56 330 VAL A O 1
ATOM 2645 N N . LEU A 1 331 ? -3.152 -11.916 16.367 1.00 91.88 331 LEU A N 1
ATOM 2646 C CA . LEU A 1 331 ? -2.912 -12.287 17.763 1.00 91.88 331 LEU A CA 1
ATOM 2647 C C . LEU A 1 331 ? -2.829 -11.030 18.632 1.00 91.88 331 LEU A C 1
ATOM 2649 O O . LEU A 1 331 ? -2.134 -10.067 18.280 1.00 91.88 331 LEU A O 1
ATOM 2653 N N . LYS A 1 332 ? -3.527 -11.044 19.768 1.00 92.44 332 LYS A N 1
ATOM 2654 C CA . LYS A 1 332 ? -3.668 -9.909 20.687 1.00 92.44 332 LYS A CA 1
ATOM 2655 C C . LYS A 1 332 ? -3.476 -10.402 22.126 1.00 92.44 332 LYS A C 1
ATOM 2657 O O . LYS A 1 332 ? -4.250 -11.238 22.580 1.00 92.44 332 LYS A O 1
ATOM 2662 N N . ASP A 1 333 ? -2.465 -9.905 22.842 1.00 93.12 333 ASP A N 1
ATOM 2663 C CA . ASP A 1 333 ? -2.239 -10.256 24.258 1.00 93.12 333 ASP A CA 1
ATOM 2664 C C . ASP A 1 333 ? -3.467 -9.887 25.111 1.00 93.12 333 ASP A C 1
ATOM 2666 O O . ASP A 1 333 ? -4.023 -8.798 24.941 1.00 93.12 333 ASP A O 1
ATOM 2670 N N . LEU A 1 334 ? -3.890 -10.773 26.021 1.00 93.56 334 LEU A N 1
ATOM 2671 C CA . LEU A 1 334 ? -5.136 -10.618 26.792 1.00 93.56 334 LEU A CA 1
ATOM 2672 C C . LEU A 1 334 ? -5.189 -9.357 27.667 1.00 93.56 334 LEU A C 1
ATOM 2674 O O . LEU A 1 334 ? -6.278 -8.824 27.910 1.00 93.56 334 LEU A O 1
ATOM 2678 N N . ASN A 1 335 ? -4.027 -8.858 28.089 1.00 92.31 335 ASN A N 1
ATOM 2679 C CA . ASN A 1 335 ? -3.886 -7.671 28.922 1.00 92.31 335 ASN A CA 1
ATOM 2680 C C . ASN A 1 335 ? -3.649 -6.389 28.098 1.00 92.31 335 ASN A C 1
ATOM 2682 O O . ASN A 1 335 ? -3.584 -5.302 28.669 1.00 92.31 335 ASN A O 1
ATOM 2686 N N . SER A 1 336 ? -3.562 -6.474 26.762 1.00 90.75 336 SER A N 1
ATOM 2687 C CA . SER A 1 336 ? -3.294 -5.309 25.907 1.00 90.75 336 SER A CA 1
ATOM 2688 C C . SER A 1 336 ? -4.440 -4.284 25.890 1.00 90.75 336 SER A C 1
ATOM 2690 O O . SER A 1 336 ? -5.595 -4.587 25.562 1.00 90.75 336 SER A O 1
ATOM 2692 N N . THR A 1 337 ? -4.108 -3.033 26.205 1.00 91.25 337 THR A N 1
ATOM 2693 C CA . THR A 1 337 ? -4.968 -1.861 25.989 1.00 91.25 337 THR A CA 1
ATOM 2694 C C . THR A 1 337 ? -5.100 -1.555 24.492 1.00 91.25 337 THR A C 1
ATOM 2696 O O . THR A 1 337 ? -4.391 -2.124 23.654 1.00 91.25 337 THR A O 1
ATOM 2699 N N . TYR A 1 338 ? -6.050 -0.699 24.114 1.00 87.06 338 TYR A N 1
ATOM 2700 C CA . TYR A 1 338 ? -6.169 -0.239 22.734 1.00 87.06 338 TYR A CA 1
ATOM 2701 C C . TYR A 1 338 ? -5.336 1.033 22.565 1.00 87.06 338 TYR A C 1
ATOM 2703 O O . TYR A 1 338 ? -5.759 2.117 22.956 1.00 87.06 338 TYR A O 1
ATOM 2711 N N . GLU A 1 339 ? -4.155 0.906 21.960 1.00 78.38 339 GLU A N 1
ATOM 2712 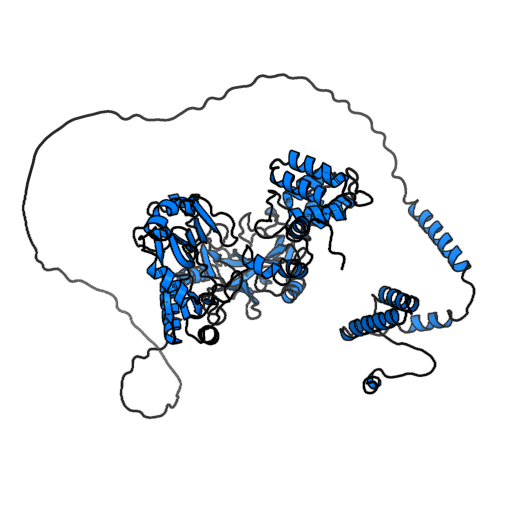C CA . GLU A 1 339 ? -3.220 2.020 21.773 1.00 78.38 339 GLU A CA 1
ATOM 2713 C C . GLU A 1 339 ? -3.211 2.508 20.310 1.00 78.38 339 GLU A C 1
ATOM 2715 O O . GLU A 1 339 ? -2.620 1.849 19.442 1.00 78.38 339 GLU A O 1
ATOM 2720 N N . PRO A 1 340 ? -3.844 3.657 19.990 1.00 74.00 340 PRO A N 1
ATOM 2721 C CA . PRO A 1 340 ? -3.920 4.159 18.622 1.00 74.00 340 PRO A CA 1
ATOM 2722 C C . PRO A 1 340 ? -2.546 4.348 17.967 1.00 74.00 340 PRO A C 1
ATOM 2724 O O . PRO A 1 340 ? -1.600 4.858 18.563 1.00 74.00 340 PRO A O 1
ATOM 2727 N N . GLY A 1 341 ? -2.428 3.924 16.708 1.00 62.31 341 GLY A N 1
ATOM 2728 C CA . GLY A 1 341 ? -1.214 4.096 15.905 1.00 62.31 341 GLY A CA 1
ATOM 2729 C C . GLY A 1 341 ? -0.018 3.207 16.280 1.00 62.31 341 GLY A C 1
ATOM 2730 O O . GLY A 1 341 ? 0.954 3.185 15.520 1.00 62.31 341 GLY A O 1
ATOM 2731 N N . LYS A 1 342 ? -0.058 2.452 17.388 1.00 65.81 342 LYS A N 1
ATOM 2732 C CA . LYS A 1 342 ? 1.002 1.494 17.750 1.00 65.81 342 LYS A CA 1
ATOM 2733 C C . LYS A 1 342 ? 0.829 0.139 17.035 1.00 65.81 342 LYS A C 1
ATOM 2735 O O . LYS A 1 342 ? -0.189 -0.134 16.402 1.00 65.81 342 LYS A O 1
ATOM 2740 N N . ARG A 1 343 ? 1.863 -0.715 17.085 1.00 65.12 343 ARG A N 1
ATOM 2741 C CA . ARG A 1 343 ? 1.968 -1.983 16.320 1.00 65.12 343 ARG A CA 1
ATOM 2742 C C . ARG A 1 343 ? 1.990 -3.244 17.216 1.00 65.12 343 ARG A C 1
ATOM 2744 O O . ARG A 1 343 ? 2.665 -4.208 16.876 1.00 65.12 343 ARG A O 1
ATOM 2751 N N . HIS A 1 344 ? 1.288 -3.236 18.354 1.00 72.56 344 HIS A N 1
ATOM 2752 C CA . HIS A 1 344 ? 1.391 -4.299 19.375 1.00 72.56 344 HIS A CA 1
ATOM 2753 C C . HIS A 1 344 ? 0.723 -5.632 19.011 1.00 72.56 344 HIS A C 1
ATOM 2755 O O . HIS A 1 344 ? 1.205 -6.679 19.431 1.00 72.56 344 HIS A O 1
ATOM 2761 N N . TRP A 1 345 ? -0.351 -5.622 18.217 1.00 85.12 345 TRP A N 1
ATOM 2762 C CA . TRP A 1 345 ? -0.943 -6.864 17.713 1.00 85.12 345 TRP A CA 1
ATOM 2763 C C . TRP A 1 345 ? -0.027 -7.521 16.679 1.00 85.12 345 TRP A C 1
ATOM 2765 O O . TRP A 1 345 ? 0.596 -6.839 15.856 1.00 85.12 345 TRP A O 1
ATOM 2775 N N . LEU A 1 346 ? 0.020 -8.851 16.694 1.00 81.94 346 LEU A N 1
ATOM 2776 C CA . LEU A 1 346 ? 0.799 -9.642 15.748 1.00 81.94 346 LEU A CA 1
ATOM 2777 C C . LEU A 1 346 ? -0.096 -10.141 14.614 1.00 81.94 346 LEU A C 1
ATOM 2779 O O . LEU A 1 346 ? -1.275 -10.420 14.814 1.00 81.94 346 LEU A O 1
ATOM 2783 N N . LYS A 1 347 ? 0.474 -10.300 13.422 1.00 82.19 347 LYS A N 1
ATOM 2784 C CA . LYS A 1 347 ? -0.170 -10.978 12.288 1.00 82.19 347 LYS A CA 1
ATOM 2785 C C . LYS A 1 347 ? 0.569 -12.282 11.988 1.00 82.19 347 LYS A C 1
ATOM 2787 O O . LYS A 1 347 ? 1.778 -12.259 11.755 1.00 82.19 347 LYS A O 1
ATOM 2792 N N . VAL A 1 348 ? -0.148 -13.399 11.959 1.00 81.06 348 VAL A N 1
ATOM 2793 C CA . VAL A 1 348 ? 0.349 -14.667 11.406 1.00 81.06 348 VAL A CA 1
ATOM 2794 C C . VAL A 1 348 ? -0.185 -14.799 9.989 1.00 81.06 348 VAL A C 1
ATOM 2796 O O . VAL A 1 348 ? -1.358 -14.524 9.745 1.00 81.06 348 VAL A O 1
ATOM 2799 N N . LYS A 1 349 ? 0.669 -15.225 9.060 1.00 72.19 349 LYS A N 1
ATOM 2800 C CA . LYS A 1 349 ? 0.305 -15.533 7.675 1.00 72.19 349 LYS A CA 1
ATOM 2801 C C . LYS A 1 349 ? 1.172 -16.658 7.126 1.00 72.19 349 LYS A C 1
ATOM 2803 O O . LYS A 1 349 ? 2.322 -16.798 7.553 1.00 72.19 349 LYS A O 1
ATOM 2808 N N . LYS A 1 350 ? 0.665 -17.341 6.091 1.00 66.19 350 LYS A N 1
ATOM 2809 C CA . LYS A 1 350 ? 1.413 -18.283 5.237 1.00 66.19 350 LYS A CA 1
ATOM 2810 C C . LYS A 1 350 ? 2.792 -17.726 4.826 1.00 66.19 350 LYS A C 1
ATOM 2812 O O . LYS A 1 350 ? 3.779 -18.451 4.873 1.00 66.19 350 LYS A O 1
ATOM 2817 N N . ASP A 1 351 ? 2.883 -16.424 4.526 1.00 58.38 351 ASP A N 1
ATOM 2818 C CA . ASP A 1 351 ? 4.107 -15.769 4.040 1.00 58.38 351 ASP A CA 1
ATOM 2819 C C . ASP A 1 351 ? 5.088 -15.242 5.102 1.00 58.38 351 ASP A C 1
ATOM 2821 O O . ASP A 1 351 ? 6.153 -14.735 4.747 1.00 58.38 351 ASP A O 1
ATOM 2825 N N . TYR A 1 352 ? 4.768 -15.355 6.395 1.00 58.72 352 TYR A N 1
ATOM 2826 C CA . TYR A 1 352 ? 5.689 -14.984 7.483 1.00 58.72 352 TYR A CA 1
ATOM 2827 C C . TYR A 1 352 ? 6.219 -16.192 8.258 1.00 58.72 352 TYR A C 1
ATOM 2829 O O . TYR A 1 352 ? 7.335 -16.137 8.782 1.00 58.72 352 TYR A O 1
ATOM 2837 N N . LEU A 1 353 ? 5.446 -17.280 8.305 1.00 58.44 353 LEU A N 1
ATOM 2838 C CA . LEU A 1 353 ? 5.811 -18.508 9.003 1.00 58.44 353 LEU A CA 1
ATOM 2839 C C . LEU A 1 353 ? 7.070 -19.156 8.407 1.00 58.44 353 LEU A C 1
ATOM 2841 O O . LEU A 1 353 ? 7.287 -19.160 7.193 1.00 58.44 353 LEU A O 1
ATOM 2845 N N . PHE A 1 354 ? 7.923 -19.685 9.289 1.00 54.88 354 PHE A N 1
ATOM 2846 C CA . PHE A 1 354 ? 9.158 -20.413 8.957 1.00 54.88 354 PHE A CA 1
ATOM 2847 C C . PHE A 1 354 ? 10.102 -19.660 7.998 1.00 54.88 354 PHE A C 1
ATOM 2849 O O . PHE A 1 354 ? 10.831 -20.267 7.212 1.00 54.88 354 PHE A O 1
ATOM 2856 N N . GLY A 1 355 ? 10.092 -18.323 8.059 1.00 51.81 355 GLY A N 1
ATOM 2857 C CA . GLY A 1 355 ? 10.922 -17.460 7.214 1.00 51.81 355 GLY A CA 1
ATOM 2858 C C . GLY A 1 355 ? 10.427 -17.319 5.771 1.00 51.81 355 GLY A C 1
ATOM 2859 O O . GLY A 1 355 ? 11.221 -16.967 4.906 1.00 51.81 355 GLY A O 1
ATOM 2860 N N . GLY A 1 356 ? 9.148 -17.602 5.504 1.00 50.34 356 GLY A N 1
ATOM 2861 C CA . GLY A 1 356 ? 8.565 -17.560 4.160 1.00 50.34 356 GLY A CA 1
ATOM 2862 C C . GLY A 1 356 ? 8.654 -18.884 3.397 1.00 50.34 356 GLY A C 1
ATOM 2863 O O . GLY A 1 356 ? 8.148 -18.961 2.286 1.00 50.34 356 GLY A O 1
ATOM 2864 N N . LYS A 1 357 ? 9.207 -19.952 3.997 1.00 47.78 357 LYS A N 1
ATOM 2865 C CA . LYS A 1 357 ? 9.284 -21.303 3.399 1.00 47.78 357 LYS A CA 1
ATOM 2866 C C . LYS A 1 357 ? 7.930 -21.918 3.016 1.00 47.78 357 LYS A C 1
ATOM 2868 O O . LYS A 1 357 ? 7.910 -22.901 2.288 1.00 47.78 357 LYS A O 1
ATOM 2873 N N . MET A 1 358 ? 6.827 -21.383 3.543 1.00 50.88 358 MET A N 1
ATOM 2874 C CA . MET A 1 358 ? 5.463 -21.816 3.223 1.00 50.88 358 MET A CA 1
ATOM 2875 C C . MET A 1 358 ? 4.739 -20.882 2.249 1.00 50.88 358 MET A C 1
ATOM 2877 O O . MET A 1 358 ? 3.623 -21.198 1.855 1.00 50.88 358 MET A O 1
ATOM 2881 N N . ALA A 1 359 ? 5.331 -19.753 1.852 1.00 57.41 359 ALA A N 1
ATOM 2882 C CA . ALA A 1 359 ? 4.778 -18.921 0.790 1.00 57.41 359 ALA A CA 1
ATOM 2883 C C . ALA A 1 359 ? 4.971 -19.583 -0.575 1.00 57.41 359 ALA A C 1
ATOM 2885 O O . ALA A 1 359 ? 5.985 -20.237 -0.821 1.00 57.41 359 ALA A O 1
ATOM 2886 N N . ASP A 1 360 ? 4.036 -19.340 -1.488 1.00 71.81 360 ASP A N 1
ATOM 2887 C CA . ASP A 1 360 ? 4.198 -19.758 -2.874 1.00 71.81 360 ASP A CA 1
ATOM 2888 C C . ASP A 1 360 ? 5.278 -18.880 -3.535 1.00 71.81 360 ASP A C 1
ATOM 2890 O O . ASP A 1 360 ? 5.188 -17.642 -3.544 1.00 71.81 360 ASP A O 1
ATOM 2894 N N . SER A 1 361 ? 6.327 -19.524 -4.047 1.00 85.62 361 SER A N 1
ATOM 2895 C CA . SER A 1 361 ? 7.477 -18.874 -4.674 1.00 85.62 361 SER A CA 1
ATOM 2896 C C . SER A 1 361 ? 7.770 -19.458 -6.055 1.00 85.62 361 SER A C 1
ATOM 2898 O O . SER A 1 361 ? 7.417 -20.596 -6.367 1.00 85.62 361 SER A O 1
ATOM 2900 N N . ALA A 1 362 ? 8.397 -18.649 -6.906 1.00 92.94 362 ALA A N 1
ATOM 2901 C CA . ALA A 1 362 ? 8.859 -19.045 -8.229 1.00 92.94 362 ALA A CA 1
ATOM 2902 C C . ALA A 1 362 ? 10.258 -18.473 -8.485 1.00 92.94 362 ALA A C 1
ATOM 2904 O O . ALA A 1 362 ? 10.523 -17.301 -8.209 1.00 92.94 362 ALA A O 1
ATOM 2905 N N . ASP A 1 363 ? 11.145 -19.293 -9.043 1.00 95.88 363 ASP A N 1
ATOM 2906 C CA . ASP A 1 363 ? 12.473 -18.875 -9.484 1.00 95.88 363 ASP A CA 1
ATOM 2907 C C . ASP A 1 363 ? 12.3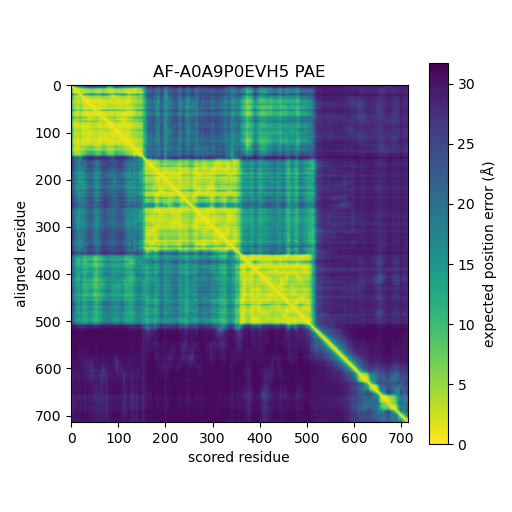37 -18.261 -10.885 1.00 95.88 363 ASP A C 1
ATOM 2909 O O . ASP A 1 363 ? 12.204 -18.981 -11.871 1.00 95.88 363 ASP A O 1
ATOM 2913 N N . LEU A 1 364 ? 12.322 -16.931 -10.983 1.00 97.06 364 LEU A N 1
ATOM 2914 C CA . LEU A 1 364 ? 12.001 -16.196 -12.213 1.00 97.06 364 LEU A CA 1
ATOM 2915 C C . LEU A 1 364 ? 13.201 -15.403 -12.740 1.00 97.06 364 LEU A C 1
ATOM 2917 O O . LEU A 1 364 ? 14.022 -14.907 -11.969 1.00 97.06 364 LEU A O 1
ATOM 2921 N N . LEU A 1 365 ? 13.265 -15.220 -14.059 1.00 97.06 365 LEU A N 1
ATOM 2922 C CA . LEU A 1 365 ? 14.292 -14.402 -14.706 1.00 97.06 365 LEU A CA 1
ATOM 2923 C C . LEU A 1 365 ? 13.954 -12.912 -14.673 1.00 97.06 365 LEU A C 1
ATOM 2925 O O . LEU A 1 365 ? 12.797 -12.526 -14.859 1.00 97.06 365 LEU A O 1
ATOM 2929 N N . VAL A 1 366 ? 14.986 -12.079 -14.531 1.00 97.06 366 VAL A N 1
ATOM 2930 C CA . VAL A 1 366 ? 14.908 -10.636 -14.793 1.00 97.06 366 VAL A CA 1
ATOM 2931 C C . VAL A 1 366 ? 14.904 -10.405 -16.309 1.00 97.06 366 VAL A C 1
ATOM 2933 O O . VAL A 1 366 ? 15.934 -10.517 -16.958 1.00 97.06 366 VAL A O 1
ATOM 2936 N N . LEU A 1 367 ? 13.753 -10.074 -16.895 1.00 97.19 367 LEU A N 1
ATOM 2937 C CA . LEU A 1 367 ? 13.616 -9.843 -18.345 1.00 97.19 367 LEU A CA 1
ATOM 2938 C C . LEU A 1 367 ? 13.731 -8.361 -18.743 1.00 97.19 367 LEU A C 1
ATOM 2940 O O . LEU A 1 367 ? 13.846 -8.039 -19.926 1.00 97.19 367 LEU A O 1
ATOM 2944 N N . GLY A 1 368 ? 13.673 -7.447 -17.773 1.00 96.44 368 GLY A N 1
ATOM 2945 C CA . GLY A 1 368 ? 13.724 -6.003 -17.999 1.00 96.44 368 GLY A CA 1
ATOM 2946 C C . GLY A 1 368 ? 13.540 -5.188 -16.718 1.00 96.44 368 GLY A C 1
ATOM 2947 O O . GLY A 1 368 ? 13.354 -5.754 -15.640 1.00 96.44 368 GLY A O 1
ATOM 2948 N N . ALA A 1 369 ? 13.563 -3.858 -16.825 1.00 96.19 369 ALA A N 1
ATOM 2949 C CA . ALA A 1 369 ? 13.420 -2.950 -15.685 1.00 96.19 369 ALA A CA 1
ATOM 2950 C C . ALA A 1 369 ? 12.736 -1.611 -16.024 1.00 96.19 369 ALA A C 1
ATOM 2952 O O . ALA A 1 369 ? 12.715 -1.169 -17.172 1.00 96.19 369 ALA A O 1
ATOM 2953 N N . TRP A 1 370 ? 12.210 -0.936 -15.002 1.00 93.62 370 TRP A N 1
ATOM 2954 C CA . TRP A 1 370 ? 11.799 0.471 -15.031 1.00 93.62 370 TRP A CA 1
ATOM 2955 C C . TRP A 1 370 ? 12.667 1.306 -14.090 1.00 93.62 370 TRP A C 1
ATOM 2957 O O . TRP A 1 370 ? 13.126 0.817 -13.049 1.00 93.62 370 TRP A O 1
ATOM 2967 N N . TYR A 1 371 ? 12.815 2.587 -14.429 1.00 89.19 371 TYR A N 1
ATOM 2968 C CA . TYR A 1 371 ? 13.361 3.581 -13.509 1.00 89.19 371 TYR A CA 1
ATOM 2969 C C . TYR A 1 371 ? 12.499 3.709 -12.245 1.00 89.19 371 TYR A C 1
ATOM 2971 O O . TYR A 1 371 ? 11.266 3.631 -12.296 1.00 89.19 371 TYR A O 1
ATOM 2979 N N . GLY A 1 372 ? 13.154 3.933 -11.109 1.00 82.56 372 GLY A N 1
ATOM 2980 C CA . GLY A 1 372 ? 12.489 4.253 -9.855 1.00 82.56 372 GLY A CA 1
ATOM 2981 C C . GLY A 1 372 ? 11.974 5.691 -9.779 1.00 82.56 372 GLY A C 1
ATOM 2982 O O . GLY A 1 372 ? 12.013 6.475 -10.725 1.00 82.56 372 GLY A O 1
ATOM 2983 N N . SER A 1 373 ? 11.467 6.052 -8.604 1.00 73.31 373 SER A N 1
ATOM 2984 C CA . SER A 1 373 ? 11.020 7.412 -8.288 1.00 73.31 373 SER A CA 1
ATOM 2985 C C . SER A 1 373 ? 11.350 7.751 -6.835 1.00 73.31 373 SER A C 1
ATOM 2987 O O . SER A 1 373 ? 11.744 6.875 -6.059 1.00 73.31 373 SER A O 1
ATOM 2989 N N . GLY A 1 374 ? 11.234 9.024 -6.452 1.00 73.12 374 GLY A N 1
ATOM 2990 C CA . GLY A 1 374 ? 11.668 9.453 -5.121 1.00 73.12 374 GLY A CA 1
ATOM 2991 C C . GLY A 1 374 ? 13.192 9.376 -5.002 1.00 73.12 374 GLY A C 1
ATOM 2992 O O . GLY A 1 374 ? 13.908 9.773 -5.920 1.00 73.12 374 GLY A O 1
ATOM 2993 N N . GLN A 1 375 ? 13.678 8.817 -3.894 1.00 70.31 375 GLN A N 1
ATOM 2994 C CA . GLN A 1 375 ? 15.104 8.552 -3.653 1.00 70.31 375 GLN A CA 1
ATOM 2995 C C . GLN A 1 375 ? 15.720 7.536 -4.638 1.00 70.31 375 GLN A C 1
ATOM 2997 O O . GLN A 1 375 ? 16.936 7.495 -4.772 1.00 70.31 375 GLN A O 1
ATOM 3002 N N . LYS A 1 376 ? 14.902 6.730 -5.335 1.00 78.12 376 LYS A N 1
ATOM 3003 C CA . LYS A 1 376 ? 15.355 5.691 -6.283 1.00 78.12 376 LYS A CA 1
ATOM 3004 C C . LYS A 1 376 ? 15.229 6.109 -7.756 1.00 78.12 376 LYS A C 1
ATOM 3006 O O . LYS A 1 376 ? 15.267 5.263 -8.642 1.00 78.12 376 LYS A O 1
ATOM 3011 N N . GLY A 1 377 ? 15.035 7.403 -8.019 1.00 78.62 377 GLY A N 1
ATOM 3012 C CA . GLY A 1 377 ? 15.049 7.959 -9.375 1.00 78.62 377 GLY A CA 1
ATOM 3013 C C . GLY A 1 377 ? 16.401 7.767 -10.074 1.00 78.62 377 GLY A C 1
ATOM 3014 O O . GLY A 1 377 ? 17.424 7.630 -9.407 1.00 78.62 377 GLY A O 1
ATOM 3015 N N . GLY A 1 378 ? 16.407 7.681 -11.408 1.00 79.50 378 GLY A N 1
ATOM 3016 C CA . GLY A 1 378 ? 17.620 7.431 -12.202 1.00 79.50 378 GLY A CA 1
ATOM 3017 C C . GLY A 1 378 ? 18.208 6.012 -12.109 1.00 79.50 378 GLY A C 1
ATOM 3018 O O . GLY A 1 378 ? 19.043 5.660 -12.936 1.00 79.50 378 GLY A O 1
ATOM 3019 N N . MET A 1 379 ? 17.750 5.171 -11.175 1.00 87.56 379 MET A N 1
ATOM 3020 C CA . MET A 1 379 ? 18.161 3.767 -11.039 1.00 87.56 379 MET A CA 1
ATOM 3021 C C . MET A 1 379 ? 17.074 2.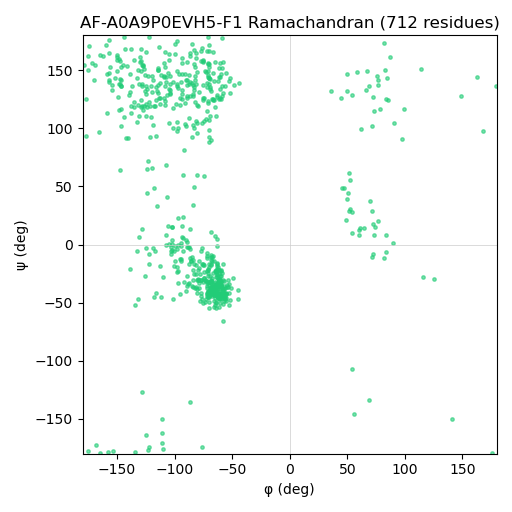801 -11.524 1.00 87.56 379 MET A C 1
ATOM 3023 O O . MET A 1 379 ? 15.881 3.050 -11.342 1.00 87.56 379 MET A O 1
ATOM 3027 N N . MET A 1 380 ? 17.481 1.657 -12.079 1.00 92.12 380 MET A N 1
ATOM 3028 C CA . MET A 1 380 ? 16.614 0.495 -12.285 1.00 92.12 380 MET A CA 1
ATOM 3029 C C . MET A 1 380 ? 16.171 -0.027 -10.913 1.00 92.12 380 MET A C 1
ATOM 3031 O O . MET A 1 380 ? 16.997 -0.540 -10.158 1.00 92.12 380 MET A O 1
ATOM 3035 N N . SER A 1 381 ? 14.888 0.122 -10.567 1.00 90.62 381 SER A N 1
ATOM 3036 C CA . SER A 1 381 ? 14.377 -0.258 -9.235 1.00 90.62 381 SER A CA 1
ATOM 3037 C C . SER A 1 381 ? 13.095 -1.086 -9.236 1.00 90.62 381 SER A C 1
ATOM 3039 O O . SER A 1 381 ? 12.630 -1.494 -8.172 1.00 90.62 381 SER A O 1
ATOM 3041 N N . ILE A 1 382 ? 12.493 -1.297 -10.405 1.00 94.00 382 ILE A N 1
ATOM 3042 C CA . ILE A 1 382 ? 11.325 -2.157 -10.586 1.00 94.00 382 ILE A CA 1
ATOM 3043 C C . ILE A 1 382 ? 11.675 -3.112 -11.720 1.00 94.00 382 ILE A C 1
ATOM 3045 O O . ILE A 1 382 ? 11.923 -2.661 -12.834 1.00 94.00 382 ILE A O 1
ATOM 3049 N N . PHE A 1 383 ? 11.688 -4.410 -11.455 1.00 96.62 383 PHE A N 1
ATOM 3050 C CA . PHE A 1 383 ? 12.158 -5.433 -12.384 1.00 96.62 383 PHE A CA 1
ATOM 3051 C C . PHE A 1 383 ? 10.985 -6.238 -12.946 1.00 96.62 383 PHE A C 1
ATOM 3053 O O . PHE A 1 383 ? 10.023 -6.540 -12.236 1.00 96.62 383 PHE A O 1
ATOM 3060 N N . LEU A 1 384 ? 11.045 -6.551 -14.239 1.00 97.31 384 LEU A N 1
ATOM 3061 C CA . LEU A 1 384 ? 10.073 -7.377 -14.945 1.00 97.31 384 LEU A CA 1
ATOM 3062 C C . LEU A 1 384 ? 10.486 -8.842 -14.819 1.00 97.31 384 LEU A C 1
ATOM 3064 O O . LEU A 1 384 ? 11.460 -9.263 -15.437 1.00 97.31 384 LEU A O 1
ATOM 3068 N N . MET A 1 385 ? 9.734 -9.603 -14.029 1.00 97.38 385 MET A N 1
ATOM 3069 C CA . MET A 1 385 ? 10.017 -11.009 -13.753 1.00 97.38 385 MET A CA 1
ATOM 3070 C C . MET A 1 385 ? 9.232 -11.914 -14.705 1.00 97.38 385 MET A C 1
ATOM 3072 O O . MET A 1 385 ? 8.050 -11.655 -14.973 1.00 97.38 385 MET A O 1
ATOM 3076 N N . GLY A 1 386 ? 9.855 -12.987 -15.194 1.00 96.75 386 GLY A N 1
ATOM 3077 C CA . GLY A 1 386 ? 9.213 -13.909 -16.130 1.00 96.75 386 GLY A CA 1
ATOM 3078 C C . GLY A 1 386 ? 9.795 -15.321 -16.187 1.00 96.75 386 GLY A C 1
ATOM 3079 O O . GLY A 1 386 ? 10.777 -15.639 -15.520 1.00 96.75 386 GLY A O 1
ATOM 3080 N N . CYS A 1 387 ? 9.144 -16.161 -16.990 1.00 96.50 387 CYS A N 1
ATOM 3081 C CA . CYS A 1 387 ? 9.391 -17.597 -17.149 1.00 96.50 387 CYS A CA 1
ATOM 3082 C C . CYS A 1 387 ? 9.514 -17.975 -18.636 1.00 96.50 387 CYS A C 1
ATOM 3084 O O . CYS A 1 387 ? 8.960 -17.288 -19.501 1.00 96.50 387 CYS A O 1
ATOM 3086 N N . ARG A 1 388 ? 10.176 -19.093 -18.951 1.00 96.25 388 ARG A N 1
ATOM 3087 C CA . ARG A 1 388 ? 10.261 -19.614 -20.328 1.00 96.25 388 ARG A CA 1
ATOM 3088 C C . ARG A 1 388 ? 9.019 -20.430 -20.690 1.00 96.25 388 ARG A C 1
ATOM 3090 O O . ARG A 1 388 ? 8.621 -21.314 -19.939 1.00 96.25 388 ARG A O 1
ATOM 3097 N N . ASP A 1 389 ? 8.439 -20.178 -21.857 1.00 95.62 389 ASP A N 1
ATOM 3098 C CA . ASP A 1 389 ? 7.500 -21.073 -22.539 1.00 95.62 389 ASP A CA 1
ATOM 3099 C C . ASP A 1 389 ? 8.313 -21.986 -23.479 1.00 95.62 389 ASP A C 1
ATOM 3101 O O . ASP A 1 389 ? 8.786 -21.508 -24.516 1.00 95.62 389 ASP A O 1
ATOM 3105 N N . PRO A 1 390 ? 8.544 -23.267 -23.126 1.00 92.31 390 PRO A N 1
ATOM 3106 C CA . PRO A 1 390 ? 9.386 -24.159 -23.921 1.00 92.31 390 PRO A CA 1
ATOM 3107 C C . PRO A 1 390 ? 8.702 -24.636 -25.211 1.00 92.31 390 PRO A C 1
ATOM 3109 O O . PRO A 1 390 ? 9.396 -24.955 -26.169 1.00 92.31 390 PRO A O 1
ATOM 3112 N N . GLU A 1 391 ? 7.364 -24.646 -25.274 1.00 91.44 391 GLU A N 1
ATOM 3113 C CA . GLU A 1 391 ? 6.611 -25.060 -26.470 1.00 91.44 391 GLU A CA 1
ATOM 3114 C C . GLU A 1 391 ? 6.768 -24.042 -27.604 1.00 91.44 391 GLU A C 1
ATOM 3116 O O . GLU A 1 391 ? 6.873 -24.397 -28.775 1.00 91.44 391 GLU A O 1
ATOM 3121 N N . LYS A 1 392 ? 6.744 -22.753 -27.243 1.00 90.38 392 LYS A N 1
ATOM 3122 C CA . LYS A 1 392 ? 6.770 -21.620 -28.182 1.00 90.38 392 LYS A CA 1
ATOM 3123 C C . LYS A 1 392 ? 8.151 -20.961 -28.261 1.00 90.38 392 LYS A C 1
ATOM 3125 O O . LYS A 1 392 ? 8.344 -20.059 -29.070 1.00 90.38 392 LYS A O 1
ATOM 3130 N N . ASN A 1 393 ? 9.088 -21.405 -27.420 1.00 90.81 393 ASN A N 1
ATOM 3131 C CA . ASN A 1 393 ? 10.429 -20.860 -27.208 1.00 90.81 393 ASN A CA 1
ATOM 3132 C C . ASN A 1 393 ? 10.457 -19.326 -27.044 1.00 90.81 393 ASN A C 1
ATOM 3134 O O . ASN A 1 393 ? 11.240 -18.626 -27.687 1.00 90.81 393 ASN A O 1
ATOM 3138 N N . VAL A 1 394 ? 9.579 -18.803 -26.182 1.00 94.75 394 VAL A N 1
ATOM 3139 C CA . VAL A 1 394 ? 9.493 -17.372 -25.835 1.00 94.75 394 VAL A CA 1
ATOM 3140 C C . VAL A 1 394 ? 9.493 -17.170 -24.324 1.00 94.75 394 VAL A C 1
ATOM 3142 O O . VAL A 1 394 ? 9.120 -18.055 -23.558 1.00 94.75 394 VAL A O 1
ATOM 3145 N N . TRP A 1 395 ? 9.873 -15.977 -23.888 1.00 96.62 395 TRP A N 1
ATOM 3146 C CA . TRP A 1 395 ? 9.829 -15.561 -22.494 1.00 96.62 395 TRP A CA 1
ATOM 3147 C C . TRP A 1 395 ? 8.520 -14.827 -22.200 1.00 96.62 395 TRP A C 1
ATOM 3149 O O . TRP A 1 395 ? 8.154 -13.857 -22.871 1.00 96.62 395 TRP A O 1
ATOM 3159 N N . CYS A 1 396 ? 7.806 -15.310 -21.188 1.00 96.38 396 CYS A N 1
ATOM 3160 C CA . CYS A 1 396 ? 6.513 -14.810 -20.745 1.00 96.38 396 CYS A CA 1
ATOM 3161 C C . CYS A 1 396 ? 6.675 -13.994 -19.458 1.00 96.38 396 CYS A C 1
ATOM 3163 O O . CYS A 1 396 ? 7.401 -14.378 -18.544 1.00 96.38 396 CYS A O 1
ATOM 3165 N N . THR A 1 397 ? 5.968 -12.870 -19.365 1.00 96.88 397 THR A N 1
ATOM 3166 C CA . THR A 1 397 ? 5.972 -12.013 -18.175 1.00 96.88 397 THR A CA 1
ATOM 3167 C C . THR A 1 397 ? 5.026 -12.571 -17.116 1.00 96.88 397 THR A C 1
ATOM 3169 O O . THR A 1 397 ? 3.912 -12.979 -17.450 1.00 96.88 397 THR A O 1
ATOM 3172 N N . VAL A 1 398 ? 5.459 -12.541 -15.854 1.00 95.88 398 VAL A N 1
ATOM 3173 C CA . VAL A 1 398 ? 4.719 -13.067 -14.692 1.00 95.88 398 VAL A CA 1
ATOM 3174 C C . VAL A 1 398 ? 4.401 -11.959 -13.689 1.00 95.88 398 VAL A C 1
ATOM 3176 O O . VAL A 1 398 ? 3.279 -11.882 -13.202 1.00 95.88 398 VAL A O 1
ATOM 3179 N N . SER A 1 399 ? 5.353 -11.083 -13.345 1.00 94.06 399 SER A N 1
ATOM 3180 C CA . SER A 1 399 ? 5.104 -10.027 -12.347 1.00 94.06 399 SER A CA 1
ATOM 3181 C C . SER A 1 399 ? 6.085 -8.850 -12.444 1.00 94.06 399 SER A C 1
ATOM 3183 O O . SER A 1 399 ? 7.077 -8.910 -13.171 1.00 94.06 399 SER A O 1
ATOM 3185 N N . LYS A 1 400 ? 5.828 -7.777 -11.683 1.00 94.62 400 LYS A N 1
ATOM 3186 C CA . LYS A 1 400 ? 6.793 -6.696 -11.421 1.00 94.62 400 LYS A CA 1
ATOM 3187 C C . LYS A 1 400 ? 7.287 -6.778 -9.979 1.00 94.62 400 LYS A C 1
ATOM 3189 O O . LYS A 1 400 ? 6.479 -6.683 -9.061 1.00 94.62 400 LYS A O 1
ATOM 3194 N N . CYS A 1 401 ? 8.596 -6.883 -9.769 1.00 92.88 401 CYS A N 1
ATOM 3195 C CA . CYS A 1 401 ? 9.196 -6.882 -8.435 1.00 92.88 401 CYS A CA 1
ATOM 3196 C C . CYS A 1 401 ? 9.853 -5.528 -8.127 1.00 92.88 401 CYS A C 1
ATOM 3198 O O . CYS A 1 401 ? 10.644 -5.031 -8.922 1.00 92.88 401 CYS A O 1
ATOM 3200 N N . HIS A 1 402 ? 9.540 -4.930 -6.974 1.00 88.56 402 HIS A N 1
ATOM 3201 C CA . HIS A 1 402 ? 10.102 -3.642 -6.519 1.00 88.56 402 HIS A CA 1
ATOM 3202 C C . HIS A 1 402 ? 10.626 -3.668 -5.071 1.00 88.56 402 HIS A C 1
ATOM 3204 O O . HIS A 1 402 ? 10.948 -2.633 -4.491 1.00 88.56 402 HIS A O 1
ATOM 3210 N N . THR A 1 403 ? 10.646 -4.849 -4.451 1.00 82.69 403 THR A N 1
ATOM 3211 C CA . THR A 1 403 ? 10.793 -5.038 -3.001 1.00 82.69 403 THR A CA 1
ATOM 3212 C C . THR A 1 403 ? 11.560 -6.319 -2.704 1.00 82.69 403 THR A C 1
ATOM 3214 O O . THR A 1 403 ? 11.349 -7.326 -3.373 1.00 82.69 403 THR A O 1
ATOM 3217 N N . GLY A 1 404 ? 12.421 -6.293 -1.684 1.00 83.69 404 GLY A N 1
ATOM 3218 C CA . GLY A 1 404 ? 13.252 -7.434 -1.272 1.00 83.69 404 GLY A CA 1
ATOM 3219 C C . GLY A 1 404 ? 14.748 -7.116 -1.218 1.00 83.69 404 GLY A C 1
ATOM 3220 O O . GLY A 1 404 ? 15.458 -7.651 -0.376 1.00 83.69 404 GLY A O 1
ATOM 3221 N N . HIS A 1 405 ? 15.212 -6.180 -2.049 1.00 87.06 405 HIS A N 1
ATOM 3222 C CA . HIS A 1 405 ? 16.587 -5.677 -2.021 1.00 87.06 405 HIS A CA 1
ATOM 3223 C C . HIS A 1 405 ? 16.734 -4.522 -1.022 1.00 87.06 405 HIS A C 1
ATOM 3225 O O . HIS A 1 405 ? 15.870 -3.640 -0.968 1.00 87.06 405 HIS A O 1
ATOM 3231 N N . ASP A 1 406 ? 17.847 -4.499 -0.288 1.00 84.69 406 ASP A N 1
ATOM 3232 C CA . ASP A 1 406 ? 18.323 -3.288 0.380 1.00 84.69 406 ASP A CA 1
ATOM 3233 C C . ASP A 1 406 ? 18.974 -2.326 -0.633 1.00 84.69 406 ASP A C 1
ATOM 3235 O O . ASP A 1 406 ? 19.192 -2.664 -1.802 1.00 84.69 406 ASP A O 1
ATOM 3239 N N . ASP A 1 407 ? 19.258 -1.097 -0.205 1.00 82.25 407 ASP A N 1
ATOM 3240 C CA . ASP A 1 407 ? 19.739 -0.054 -1.119 1.00 82.25 407 ASP A CA 1
ATOM 3241 C C . ASP A 1 407 ? 21.151 -0.348 -1.653 1.00 82.25 407 ASP A C 1
ATOM 3243 O O . ASP A 1 407 ? 21.424 -0.077 -2.819 1.00 82.25 407 ASP A O 1
ATOM 3247 N N . LYS A 1 408 ? 22.001 -1.015 -0.857 1.00 86.19 408 LYS A N 1
ATOM 3248 C CA . LYS A 1 408 ? 23.332 -1.490 -1.278 1.00 86.19 408 LYS A CA 1
ATOM 3249 C C . LYS A 1 408 ? 23.247 -2.567 -2.360 1.00 86.19 408 LYS A C 1
ATOM 3251 O O . LYS A 1 408 ? 24.000 -2.542 -3.331 1.00 86.19 408 LYS A O 1
ATOM 3256 N N . THR A 1 409 ? 22.328 -3.521 -2.212 1.00 89.31 409 THR A N 1
ATOM 3257 C CA . THR A 1 409 ? 22.059 -4.529 -3.243 1.00 89.31 409 THR A CA 1
ATOM 3258 C C . THR A 1 409 ? 21.530 -3.870 -4.505 1.00 89.31 409 THR A C 1
ATOM 3260 O O . THR A 1 409 ? 21.935 -4.253 -5.598 1.00 89.31 409 THR A O 1
ATOM 3263 N N . LEU A 1 410 ? 20.658 -2.869 -4.371 1.00 90.25 410 LEU A N 1
ATOM 3264 C CA . LEU A 1 410 ? 20.093 -2.179 -5.522 1.00 90.25 410 LEU A CA 1
ATOM 3265 C C . LEU A 1 410 ? 21.134 -1.345 -6.284 1.00 90.25 410 LEU A C 1
ATOM 3267 O O . LEU A 1 410 ? 21.126 -1.360 -7.512 1.00 90.25 410 LEU A O 1
ATOM 3271 N N . GLU A 1 411 ? 22.048 -0.680 -5.576 1.00 88.12 411 GLU A N 1
ATOM 3272 C CA . GLU A 1 411 ? 23.211 0.009 -6.146 1.00 88.12 411 GLU A CA 1
ATOM 3273 C C . GLU A 1 411 ? 24.124 -0.974 -6.902 1.00 88.12 411 GLU A C 1
ATOM 3275 O O . GLU A 1 411 ? 24.402 -0.779 -8.086 1.00 88.12 411 GLU A O 1
ATOM 3280 N N . ARG A 1 412 ? 24.499 -2.097 -6.269 1.00 92.38 412 ARG A N 1
ATOM 3281 C CA . ARG A 1 412 ? 25.285 -3.176 -6.900 1.00 92.38 412 ARG A CA 1
ATOM 3282 C C . ARG A 1 412 ? 24.623 -3.707 -8.180 1.00 92.38 412 ARG A C 1
ATOM 3284 O O . ARG A 1 412 ? 25.301 -3.893 -9.190 1.00 92.38 412 ARG A O 1
ATOM 3291 N N . LEU A 1 413 ? 23.302 -3.903 -8.157 1.00 93.00 413 LEU A N 1
ATOM 3292 C CA . LEU A 1 413 ? 22.529 -4.374 -9.310 1.00 93.00 413 LEU A CA 1
ATOM 3293 C C . LEU A 1 413 ? 22.527 -3.397 -10.498 1.00 93.00 413 LEU A C 1
ATOM 3295 O O . LEU A 1 413 ? 22.317 -3.852 -11.620 1.00 93.00 413 LEU A O 1
ATOM 3299 N N . GLN A 1 414 ? 22.797 -2.098 -10.308 1.00 92.62 414 GLN A N 1
ATOM 3300 C CA . GLN A 1 414 ? 22.979 -1.184 -11.445 1.00 92.62 414 GLN A CA 1
ATOM 3301 C C . GLN A 1 414 ? 24.209 -1.596 -12.262 1.00 92.62 414 GLN A C 1
ATOM 3303 O O . GLN A 1 414 ? 24.117 -1.773 -13.474 1.00 92.62 414 GLN A O 1
ATOM 3308 N N . THR A 1 415 ? 25.339 -1.816 -11.586 1.00 90.94 415 THR A N 1
ATOM 3309 C CA . THR A 1 415 ? 26.618 -2.202 -12.202 1.00 90.94 415 THR A CA 1
ATOM 3310 C C . THR A 1 415 ? 26.571 -3.595 -12.830 1.00 90.94 415 THR A C 1
ATOM 3312 O O . THR A 1 415 ? 27.176 -3.812 -13.875 1.00 90.94 415 THR A O 1
ATOM 3315 N N . GLU A 1 416 ? 25.848 -4.536 -12.216 1.00 91.12 416 GLU A N 1
ATOM 3316 C CA . GLU A 1 416 ? 25.743 -5.919 -12.706 1.00 91.12 416 GLU A CA 1
ATOM 3317 C C . GLU A 1 416 ? 24.766 -6.079 -13.879 1.00 91.12 416 GLU A C 1
ATOM 3319 O O . GLU A 1 416 ? 25.045 -6.851 -14.794 1.00 91.12 416 GLU A O 1
ATOM 3324 N N . LEU A 1 417 ? 23.635 -5.360 -13.884 1.00 92.25 417 LEU A N 1
ATOM 3325 C CA . LEU A 1 417 ? 22.603 -5.522 -14.918 1.00 92.25 417 LEU A CA 1
ATOM 3326 C C . LEU A 1 417 ? 22.774 -4.575 -16.110 1.00 92.25 417 LEU A C 1
ATOM 3328 O O . LEU A 1 417 ? 22.435 -4.963 -17.227 1.00 92.25 417 LEU A O 1
ATOM 3332 N N . ALA A 1 418 ? 23.299 -3.358 -15.917 1.00 89.12 418 ALA A N 1
ATOM 3333 C CA . ALA A 1 418 ? 23.414 -2.370 -16.997 1.00 89.12 418 ALA A CA 1
ATOM 3334 C C . ALA A 1 418 ? 24.191 -2.852 -18.246 1.00 89.12 418 ALA A C 1
ATOM 3336 O O . ALA A 1 418 ? 23.745 -2.526 -19.346 1.00 89.12 418 ALA A O 1
ATOM 3337 N N . PRO A 1 419 ? 25.281 -3.648 -18.150 1.00 91.62 419 PRO A N 1
ATOM 3338 C CA . PRO A 1 419 ? 25.971 -4.176 -19.333 1.00 91.62 419 PRO A CA 1
ATOM 3339 C C . PRO A 1 419 ? 25.095 -5.087 -20.204 1.00 91.62 419 PRO A C 1
ATOM 3341 O O . PRO A 1 419 ? 25.272 -5.125 -21.418 1.00 91.62 419 PRO A O 1
ATOM 3344 N N . ASN A 1 420 ? 24.134 -5.785 -19.589 1.00 91.94 420 ASN A N 1
ATOM 3345 C CA . ASN A 1 420 ? 23.270 -6.774 -20.233 1.00 91.94 420 ASN A CA 1
ATOM 3346 C C . ASN A 1 420 ? 21.832 -6.250 -20.449 1.00 91.94 420 ASN A C 1
ATOM 3348 O O . ASN A 1 420 ? 20.925 -7.047 -20.693 1.00 91.94 420 ASN A O 1
ATOM 3352 N N . MET A 1 421 ? 21.604 -4.932 -20.355 1.00 93.44 421 MET A N 1
ATOM 3353 C CA . MET A 1 421 ? 20.287 -4.281 -20.443 1.00 93.44 421 MET A CA 1
ATOM 3354 C C . MET A 1 421 ? 20.260 -3.192 -21.526 1.00 93.44 421 MET A C 1
ATOM 3356 O O . MET A 1 421 ? 20.974 -2.195 -21.452 1.00 93.44 421 MET A O 1
ATOM 3360 N N . GLN A 1 422 ? 19.370 -3.331 -22.507 1.00 93.94 422 GLN A N 1
ATOM 3361 C CA . GLN A 1 422 ? 19.120 -2.327 -23.539 1.00 93.94 422 GLN A CA 1
ATOM 3362 C C . GLN A 1 422 ? 18.001 -1.367 -23.113 1.00 93.94 422 GLN A C 1
ATOM 3364 O O . GLN A 1 422 ? 16.862 -1.788 -22.905 1.00 93.94 422 GLN A O 1
ATOM 3369 N N . LYS A 1 423 ? 18.291 -0.058 -23.056 1.00 93.56 423 LYS A N 1
ATOM 3370 C CA . LYS A 1 423 ? 17.271 0.991 -22.876 1.00 93.56 423 LYS A CA 1
ATOM 3371 C C . LYS A 1 423 ? 16.360 1.060 -24.110 1.00 93.56 423 LYS A C 1
ATOM 3373 O O . LYS A 1 423 ? 16.833 1.256 -25.229 1.00 93.56 423 LYS A O 1
ATOM 3378 N N . ILE A 1 424 ? 15.051 0.936 -23.895 1.00 92.31 424 ILE A N 1
ATOM 3379 C CA . ILE A 1 424 ? 13.996 1.092 -24.909 1.00 92.31 424 ILE A CA 1
ATOM 3380 C C . ILE A 1 424 ? 12.958 2.176 -24.556 1.00 92.31 424 ILE A C 1
ATOM 3382 O O . ILE A 1 424 ? 12.118 2.483 -25.399 1.00 92.31 424 ILE A O 1
ATOM 3386 N N . SER A 1 425 ? 12.987 2.746 -23.341 1.00 87.75 425 SER A N 1
ATOM 3387 C CA . SER A 1 425 ? 12.076 3.806 -22.849 1.00 87.75 425 SER A CA 1
ATOM 3388 C C . SER A 1 425 ? 10.588 3.556 -23.156 1.00 87.75 425 SER A C 1
ATOM 3390 O O . SER A 1 425 ? 9.870 4.431 -23.641 1.00 87.75 425 SER A O 1
ATOM 3392 N N . LYS A 1 426 ? 10.103 2.340 -22.858 1.00 86.88 426 LYS A N 1
ATOM 3393 C CA . LYS A 1 426 ? 8.711 1.884 -23.062 1.00 86.88 426 LYS A CA 1
ATOM 3394 C C . LYS A 1 426 ? 8.252 1.810 -24.527 1.00 86.88 426 LYS A C 1
ATOM 3396 O O . LYS A 1 426 ? 7.054 1.669 -24.780 1.00 86.88 426 LYS A O 1
ATOM 3401 N N . ASP A 1 427 ? 9.170 1.865 -25.492 1.00 88.12 427 ASP A N 1
ATOM 3402 C CA . ASP A 1 427 ? 8.846 1.738 -26.912 1.00 88.12 427 ASP A CA 1
ATOM 3403 C C . ASP A 1 427 ? 8.483 0.292 -27.292 1.00 88.12 427 ASP A C 1
ATOM 3405 O O . ASP A 1 427 ? 9.335 -0.595 -27.391 1.00 88.12 427 ASP A O 1
ATOM 3409 N N . ALA A 1 428 ? 7.196 0.070 -27.563 1.00 89.69 428 ALA A N 1
ATOM 3410 C CA . ALA A 1 428 ? 6.662 -1.224 -27.967 1.00 89.69 428 ALA A CA 1
ATOM 3411 C C . ALA A 1 428 ? 7.227 -1.747 -29.305 1.00 89.69 428 ALA A C 1
ATOM 3413 O O . ALA A 1 428 ? 7.133 -2.948 -29.548 1.00 89.69 428 ALA A O 1
ATOM 3414 N N . THR A 1 429 ? 7.815 -0.904 -30.169 1.00 90.50 429 THR A N 1
ATOM 3415 C CA . THR A 1 429 ? 8.441 -1.371 -31.423 1.00 90.50 429 THR A CA 1
ATOM 3416 C C . THR A 1 429 ? 9.852 -1.915 -31.220 1.00 90.50 429 THR A C 1
ATOM 3418 O O . THR A 1 429 ? 10.359 -2.616 -32.091 1.00 90.50 429 THR A O 1
ATOM 3421 N N . LYS A 1 430 ? 10.492 -1.602 -30.084 1.00 91.12 430 LYS A N 1
ATOM 3422 C CA . LYS A 1 430 ? 11.844 -2.066 -29.725 1.00 91.12 430 LYS A CA 1
ATOM 3423 C C . LYS A 1 430 ? 11.845 -3.339 -28.865 1.00 91.12 430 LYS A C 1
ATOM 3425 O O . LYS A 1 430 ? 12.910 -3.808 -28.481 1.00 91.12 430 LYS A O 1
ATOM 3430 N N . VAL A 1 431 ? 10.674 -3.904 -28.558 1.00 92.56 431 VAL A N 1
ATOM 3431 C CA . VAL A 1 431 ? 10.554 -5.161 -27.803 1.00 92.56 431 VAL A CA 1
ATOM 3432 C C . VAL A 1 431 ? 11.122 -6.327 -28.633 1.00 92.56 431 VAL A C 1
ATOM 3434 O O . VAL A 1 431 ? 10.652 -6.550 -29.753 1.00 92.56 431 VAL A O 1
ATOM 3437 N N . PRO A 1 432 ? 12.101 -7.098 -28.120 1.00 93.50 432 PRO A N 1
ATOM 3438 C CA . PRO A 1 432 ? 12.638 -8.261 -28.819 1.00 93.50 432 PRO A CA 1
ATOM 3439 C C . PRO A 1 432 ? 11.574 -9.335 -29.067 1.00 93.50 432 PRO A C 1
ATOM 3441 O O . PRO A 1 432 ? 10.738 -9.604 -28.208 1.00 93.50 432 PRO A O 1
ATOM 3444 N N . LYS A 1 433 ? 11.649 -10.028 -30.211 1.00 92.38 433 LYS A N 1
ATOM 3445 C CA . LYS A 1 433 ? 10.682 -11.082 -30.589 1.00 92.38 433 LYS A CA 1
ATOM 3446 C C . LYS A 1 433 ? 10.608 -12.254 -29.601 1.00 92.38 433 LYS A C 1
ATOM 3448 O O . LYS A 1 433 ? 9.598 -12.949 -29.579 1.00 92.38 433 LYS A O 1
ATOM 3453 N N . TRP A 1 434 ? 11.656 -12.475 -28.805 1.00 94.81 434 TRP A N 1
ATOM 3454 C CA . TRP A 1 434 ? 11.667 -13.495 -27.757 1.00 94.81 434 TRP A CA 1
ATOM 3455 C C . TRP A 1 434 ? 10.840 -13.096 -26.522 1.00 94.81 434 TRP A C 1
ATOM 3457 O O . TRP A 1 434 ? 10.489 -13.975 -25.742 1.00 94.81 434 TRP A O 1
ATOM 3467 N N . LEU A 1 435 ? 10.499 -11.812 -26.333 1.00 95.44 435 LEU A N 1
ATOM 3468 C CA . LEU A 1 435 ? 9.735 -11.315 -25.185 1.00 95.44 435 LEU A CA 1
ATOM 3469 C C . LEU A 1 435 ? 8.248 -11.147 -25.530 1.00 95.44 435 LEU A C 1
ATOM 3471 O O . LEU A 1 435 ? 7.830 -10.177 -26.163 1.00 95.44 435 LEU A O 1
ATOM 3475 N N . LYS A 1 436 ? 7.409 -12.058 -25.034 1.00 93.69 436 LYS A N 1
ATOM 3476 C CA . LYS A 1 436 ? 5.946 -11.948 -25.112 1.00 93.69 436 LYS A CA 1
ATOM 3477 C C . LYS A 1 436 ? 5.472 -11.006 -23.998 1.00 93.69 436 LYS A C 1
ATOM 3479 O O . LYS A 1 436 ? 5.266 -11.463 -22.879 1.00 93.69 436 LYS A O 1
ATOM 3484 N N . CYS A 1 437 ? 5.262 -9.711 -24.257 1.00 91.50 437 CYS A N 1
ATOM 3485 C CA . CYS A 1 437 ? 4.705 -8.763 -23.270 1.00 91.50 437 CYS A CA 1
ATOM 3486 C C . CYS A 1 437 ? 3.469 -7.992 -23.774 1.00 91.50 437 CYS A C 1
ATOM 3488 O O . CYS A 1 437 ? 3.328 -7.712 -24.964 1.00 91.50 437 CYS A O 1
ATOM 3490 N N . THR A 1 438 ? 2.579 -7.600 -22.858 1.00 90.25 438 THR A N 1
ATOM 3491 C CA . THR A 1 438 ? 1.449 -6.696 -23.141 1.00 90.25 438 THR A CA 1
ATOM 3492 C C . THR A 1 438 ? 1.915 -5.235 -23.241 1.00 90.25 438 THR A C 1
ATOM 3494 O O . THR A 1 438 ? 2.938 -4.857 -22.671 1.00 90.25 438 THR A O 1
ATOM 3497 N N . LYS A 1 439 ? 1.147 -4.366 -23.921 1.00 87.25 439 LYS A N 1
ATOM 3498 C CA . LYS A 1 439 ? 1.495 -2.933 -24.096 1.00 87.25 439 LYS A CA 1
ATOM 3499 C C . LYS A 1 439 ? 1.667 -2.160 -22.776 1.00 87.25 439 LYS A C 1
ATOM 3501 O O . LYS A 1 439 ? 2.362 -1.152 -22.746 1.00 87.25 439 LYS A O 1
ATOM 3506 N N . THR A 1 440 ? 1.047 -2.617 -21.690 1.00 87.19 440 THR A N 1
ATOM 3507 C CA . THR A 1 440 ? 1.169 -2.050 -20.332 1.00 87.19 440 THR A CA 1
ATOM 3508 C C . THR A 1 440 ? 2.389 -2.569 -19.560 1.00 87.19 440 THR A C 1
ATOM 3510 O O . THR A 1 440 ? 2.757 -1.997 -18.529 1.00 87.19 440 THR A O 1
ATOM 3513 N N . MET A 1 441 ? 3.029 -3.631 -20.056 1.00 91.44 441 MET A N 1
ATOM 3514 C CA . MET A 1 441 ? 4.187 -4.296 -19.454 1.00 91.44 441 MET A CA 1
ATOM 3515 C C . MET A 1 441 ? 5.501 -4.042 -20.202 1.00 91.44 441 MET A C 1
ATOM 3517 O O . MET A 1 441 ? 6.516 -4.622 -19.829 1.00 91.44 441 MET A O 1
ATOM 3521 N N . VAL A 1 442 ? 5.521 -3.136 -21.188 1.00 93.12 442 VAL A N 1
ATOM 3522 C CA . VAL A 1 442 ? 6.766 -2.714 -21.849 1.00 93.12 442 VAL A CA 1
ATOM 3523 C C . VAL A 1 442 ? 7.663 -1.957 -20.844 1.00 93.12 442 VAL A C 1
ATOM 3525 O O . VAL A 1 442 ? 7.197 -0.995 -20.212 1.00 93.12 442 VAL A O 1
ATOM 3528 N N . PRO A 1 443 ? 8.921 -2.390 -20.646 1.00 94.12 443 PRO A N 1
ATOM 3529 C CA . PRO A 1 443 ? 9.839 -1.797 -19.677 1.00 94.12 443 PRO A CA 1
ATOM 3530 C C . PRO A 1 443 ? 10.601 -0.573 -20.212 1.00 94.12 443 PRO A C 1
ATOM 3532 O O . PRO A 1 443 ? 10.508 -0.235 -21.390 1.00 94.12 443 PRO A O 1
ATOM 3535 N N . ASP A 1 444 ? 11.348 0.115 -19.343 1.00 92.12 444 ASP A N 1
ATOM 3536 C CA . ASP A 1 444 ? 12.346 1.107 -19.780 1.00 92.12 444 ASP A CA 1
ATOM 3537 C C . ASP A 1 444 ? 13.603 0.434 -20.331 1.00 92.12 444 ASP A C 1
ATOM 3539 O O . ASP A 1 444 ? 14.207 0.947 -21.269 1.00 92.12 444 ASP A O 1
ATOM 3543 N N . PHE A 1 445 ? 13.942 -0.735 -19.788 1.00 95.31 445 PHE A N 1
ATOM 3544 C CA . PHE A 1 445 ? 15.062 -1.579 -20.188 1.00 95.31 445 PHE A CA 1
ATOM 3545 C C . PHE A 1 445 ? 14.580 -3.007 -20.446 1.00 95.31 445 PHE A C 1
ATOM 3547 O O . PHE A 1 445 ? 13.798 -3.530 -19.656 1.00 95.31 445 PHE A O 1
ATOM 3554 N N . VAL A 1 446 ? 15.065 -3.657 -21.500 1.00 96.62 446 VAL A N 1
ATOM 3555 C CA . VAL A 1 446 ? 14.916 -5.108 -21.719 1.00 96.62 446 VAL A CA 1
ATOM 3556 C C . VAL A 1 446 ? 16.304 -5.738 -21.642 1.00 96.62 446 VAL A C 1
ATOM 3558 O O . VAL A 1 446 ? 17.283 -5.084 -21.997 1.00 96.62 446 VAL A O 1
ATOM 3561 N N . ALA A 1 447 ? 16.406 -6.992 -21.208 1.00 95.69 447 ALA A N 1
ATOM 3562 C CA . ALA A 1 447 ? 17.644 -7.754 -21.361 1.00 95.69 447 ALA A CA 1
ATOM 3563 C C . ALA A 1 447 ? 18.137 -7.723 -22.826 1.00 95.69 447 ALA A C 1
ATOM 3565 O O . ALA A 1 447 ? 17.331 -7.756 -23.754 1.00 95.69 447 ALA A O 1
ATOM 3566 N N . ILE A 1 448 ? 19.450 -7.671 -23.056 1.00 93.88 448 ILE A N 1
ATOM 3567 C CA . ILE A 1 448 ? 20.021 -7.864 -24.403 1.00 93.88 448 ILE A CA 1
ATOM 3568 C C . ILE A 1 448 ? 19.852 -9.334 -24.804 1.00 93.88 448 ILE A C 1
ATOM 3570 O O . ILE A 1 448 ? 19.319 -9.654 -25.866 1.00 93.88 448 ILE A O 1
ATOM 3574 N N . ASP A 1 449 ? 20.251 -10.209 -23.886 1.00 93.12 449 ASP A N 1
ATOM 3575 C CA . ASP A 1 449 ? 20.090 -11.654 -23.936 1.00 93.12 449 ASP A CA 1
ATOM 3576 C C . ASP A 1 449 ? 19.461 -12.102 -22.601 1.00 93.12 449 ASP A C 1
ATOM 3578 O O . ASP A 1 449 ? 20.004 -11.748 -21.544 1.00 93.12 449 ASP A O 1
ATOM 3582 N N . PRO A 1 450 ? 18.312 -12.808 -22.604 1.00 92.19 450 PRO A N 1
ATOM 3583 C CA . PRO A 1 450 ? 17.720 -13.351 -21.387 1.00 92.19 450 PRO A CA 1
ATOM 3584 C C . PRO A 1 450 ? 18.573 -14.470 -20.769 1.00 92.19 450 PRO A C 1
ATOM 3586 O O . PRO A 1 450 ? 18.570 -14.611 -19.552 1.00 92.19 450 PRO A O 1
ATOM 3589 N N . GLU A 1 451 ? 19.345 -15.229 -21.551 1.00 92.88 451 GLU A N 1
ATOM 3590 C CA . GLU A 1 451 ? 20.143 -16.362 -21.051 1.00 92.88 451 GLU A CA 1
ATOM 3591 C C . GLU A 1 451 ? 21.312 -15.904 -20.152 1.00 92.88 451 GLU A C 1
ATOM 3593 O O . GLU A 1 451 ? 21.812 -16.668 -19.326 1.00 92.88 451 GLU A O 1
ATOM 3598 N N . LEU A 1 452 ? 21.687 -14.621 -20.232 1.00 91.25 452 LEU A N 1
ATOM 3599 C CA . LEU A 1 452 ? 22.687 -13.968 -19.377 1.00 91.25 452 LEU A CA 1
ATOM 3600 C C . LEU A 1 452 ? 22.095 -13.254 -18.142 1.00 91.25 452 LEU A C 1
ATOM 3602 O O . LEU A 1 452 ? 22.820 -12.534 -17.449 1.00 91.25 452 LEU A O 1
ATOM 3606 N N . GLN A 1 453 ? 20.792 -13.394 -17.869 1.00 94.19 453 GLN A N 1
ATOM 3607 C CA . GLN A 1 453 ? 20.118 -12.712 -16.755 1.00 94.19 453 GLN A CA 1
ATOM 3608 C C . GLN A 1 453 ? 20.068 -13.572 -15.484 1.00 94.19 453 GLN A C 1
ATOM 3610 O O . GLN A 1 453 ? 19.922 -14.794 -15.562 1.00 94.19 453 GLN A O 1
ATOM 3615 N N . PRO A 1 454 ? 20.135 -12.958 -14.287 1.00 95.31 454 PRO A N 1
ATOM 3616 C CA . PRO A 1 454 ? 20.058 -13.699 -13.037 1.00 95.31 454 PRO A CA 1
ATOM 3617 C C . PRO A 1 454 ? 18.650 -14.246 -12.778 1.00 95.31 454 PRO A C 1
ATOM 3619 O O . PRO A 1 454 ? 17.634 -13.596 -13.047 1.00 95.31 454 PRO A O 1
ATOM 3622 N N . VAL A 1 455 ? 18.612 -15.424 -12.155 1.00 97.12 455 VAL A N 1
ATOM 3623 C CA . VAL A 1 455 ? 17.401 -16.018 -11.583 1.00 97.12 455 VAL A CA 1
ATOM 3624 C C . VAL A 1 455 ? 17.181 -15.441 -10.186 1.00 97.12 455 VAL A C 1
ATOM 3626 O O . VAL A 1 455 ? 18.084 -15.475 -9.347 1.00 97.12 455 VAL A O 1
ATOM 3629 N N . TRP A 1 456 ? 15.992 -14.916 -9.905 1.00 96.69 456 TRP A N 1
ATOM 3630 C CA . TRP A 1 456 ? 15.599 -14.452 -8.573 1.00 96.69 456 TRP A CA 1
ATOM 3631 C C . TRP A 1 456 ? 14.437 -15.290 -8.045 1.00 96.69 456 TRP A C 1
ATOM 3633 O O . TRP A 1 456 ? 13.457 -15.536 -8.742 1.00 96.69 456 TRP A O 1
ATOM 3643 N N . GLU A 1 457 ? 14.534 -15.683 -6.782 1.00 94.75 457 GLU A N 1
ATOM 3644 C CA . GLU A 1 457 ? 13.460 -16.323 -6.035 1.00 94.75 457 GLU A CA 1
ATOM 3645 C C . GLU A 1 457 ? 12.425 -15.247 -5.679 1.00 94.75 457 GLU A C 1
ATOM 3647 O O . GLU A 1 457 ? 12.674 -14.370 -4.841 1.00 94.75 457 GLU A O 1
ATOM 3652 N N . ILE A 1 458 ? 11.285 -15.266 -6.370 1.00 93.69 458 ILE A N 1
ATOM 3653 C CA . ILE A 1 458 ? 10.188 -14.321 -6.170 1.00 93.69 458 ILE A CA 1
ATOM 3654 C C . ILE A 1 458 ? 9.102 -14.994 -5.344 1.00 93.69 458 ILE A C 1
ATOM 3656 O O . ILE A 1 458 ? 8.478 -15.958 -5.777 1.00 93.69 458 ILE A O 1
ATOM 3660 N N . THR A 1 459 ? 8.849 -14.437 -4.166 1.00 86.12 459 THR A N 1
ATOM 3661 C CA . THR A 1 459 ? 7.876 -14.941 -3.196 1.00 86.12 459 THR A CA 1
ATOM 3662 C C . THR A 1 459 ? 6.659 -14.019 -3.125 1.00 86.12 459 THR A C 1
ATOM 3664 O O . THR A 1 459 ? 6.805 -12.790 -3.103 1.00 86.12 459 THR A O 1
ATOM 3667 N N . GLY A 1 460 ? 5.458 -14.601 -3.096 1.00 78.62 460 GLY A N 1
ATOM 3668 C CA . GLY A 1 460 ? 4.184 -13.882 -3.003 1.00 78.62 460 GLY A CA 1
ATOM 3669 C C . GLY A 1 460 ? 3.449 -14.058 -1.675 1.00 78.62 460 GLY A C 1
ATOM 3670 O O . GLY A 1 460 ? 3.966 -14.615 -0.711 1.00 78.62 460 GLY A O 1
ATOM 3671 N N . ALA A 1 461 ? 2.210 -13.570 -1.639 1.00 68.50 461 ALA A N 1
ATOM 3672 C CA . ALA A 1 461 ? 1.186 -14.063 -0.716 1.00 68.50 461 ALA A CA 1
ATOM 3673 C C . ALA A 1 461 ? 0.383 -15.230 -1.327 1.00 68.50 461 ALA A C 1
ATOM 3675 O O . ALA A 1 461 ? -0.004 -16.141 -0.605 1.00 68.50 461 ALA A O 1
ATOM 3676 N N . GLU A 1 462 ? 0.149 -15.174 -2.642 1.00 75.44 462 GLU A N 1
ATOM 3677 C CA . GLU A 1 462 ? -0.570 -16.163 -3.454 1.00 75.44 462 GLU A CA 1
ATOM 3678 C C . GLU A 1 462 ? -0.244 -15.950 -4.948 1.00 75.44 462 GLU A C 1
ATOM 3680 O O . GLU A 1 462 ? 0.197 -14.859 -5.348 1.00 75.44 462 GLU A O 1
ATOM 3685 N N . PHE A 1 463 ? -0.514 -16.961 -5.778 1.00 84.62 463 PHE A N 1
ATOM 3686 C CA . PHE A 1 463 ? -0.605 -16.818 -7.235 1.00 84.62 463 PHE A CA 1
ATOM 3687 C C . PHE A 1 463 ? -2.012 -16.350 -7.647 1.00 84.62 463 PHE A C 1
ATOM 3689 O O . PHE A 1 463 ? -3.017 -16.866 -7.161 1.00 84.62 463 PHE A O 1
ATOM 3696 N N . THR A 1 464 ? -2.099 -15.407 -8.585 1.00 82.56 464 THR A N 1
ATOM 3697 C CA . THR A 1 464 ? -3.358 -14.866 -9.135 1.00 82.56 464 THR A CA 1
ATOM 3698 C C . THR A 1 464 ? -3.394 -14.997 -10.659 1.00 82.56 464 THR A C 1
ATOM 3700 O O . THR A 1 464 ? -2.361 -15.248 -11.276 1.00 82.56 464 THR A O 1
ATOM 3703 N N . GLN A 1 465 ? -4.564 -14.832 -11.293 1.00 84.88 465 GLN A N 1
ATOM 3704 C CA . GLN A 1 465 ? -4.704 -14.955 -12.751 1.00 84.88 465 GLN A CA 1
ATOM 3705 C C . GLN A 1 465 ? -5.464 -13.771 -13.370 1.00 84.88 465 GLN A C 1
ATOM 3707 O O . GLN A 1 465 ? -6.669 -13.617 -13.162 1.00 84.88 465 GLN A O 1
ATOM 3712 N N . HIS A 1 466 ? -4.751 -12.931 -14.129 1.00 77.88 466 HIS A N 1
ATOM 3713 C CA . HIS A 1 466 ? -5.251 -11.728 -14.805 1.00 77.88 466 HIS A CA 1
ATOM 3714 C C . HIS A 1 466 ? -4.512 -11.485 -16.139 1.00 77.88 466 HIS A C 1
ATOM 3716 O O . HIS A 1 466 ? -3.282 -11.488 -16.172 1.00 77.88 466 HIS A O 1
ATOM 3722 N N . ASP A 1 467 ? -5.236 -11.136 -17.209 1.00 82.62 467 ASP A N 1
ATOM 3723 C CA . ASP A 1 467 ? -4.737 -11.012 -18.603 1.00 82.62 467 ASP A CA 1
ATOM 3724 C C . ASP A 1 467 ? -3.663 -9.928 -18.861 1.00 82.62 467 ASP A C 1
ATOM 3726 O O . ASP A 1 467 ? -3.259 -9.671 -19.996 1.00 82.62 467 ASP A O 1
ATOM 3730 N N . VAL A 1 468 ? -3.195 -9.249 -17.813 1.00 87.12 468 VAL A N 1
ATOM 3731 C CA . VAL A 1 468 ? -2.115 -8.258 -17.890 1.00 87.12 468 VAL A CA 1
ATOM 3732 C C . VAL A 1 468 ? -0.761 -8.940 -18.126 1.00 87.12 468 VAL A C 1
ATOM 3734 O O . VAL A 1 468 ? 0.098 -8.376 -18.812 1.00 87.12 468 VAL A O 1
ATOM 3737 N N . HIS A 1 469 ? -0.582 -10.144 -17.575 1.00 92.94 469 HIS A N 1
ATOM 3738 C CA . HIS A 1 469 ? 0.638 -10.941 -17.672 1.00 92.94 469 HIS A CA 1
ATOM 3739 C C . HIS A 1 469 ? 0.485 -12.098 -18.663 1.00 92.94 469 HIS A C 1
ATOM 3741 O O . HIS A 1 469 ? -0.589 -12.661 -18.858 1.00 92.94 469 HIS A O 1
ATOM 3747 N N . THR A 1 470 ? 1.574 -12.416 -19.358 1.00 93.75 470 THR A N 1
ATOM 3748 C CA . THR A 1 470 ? 1.543 -13.239 -20.578 1.00 93.75 470 THR A CA 1
ATOM 3749 C C . THR A 1 470 ? 1.876 -14.709 -20.346 1.00 93.75 470 THR A C 1
ATOM 3751 O O . THR A 1 470 ? 1.764 -15.504 -21.283 1.00 93.75 470 THR A O 1
ATOM 3754 N N . ALA A 1 471 ? 2.238 -15.076 -19.115 1.00 92.81 471 ALA A N 1
ATOM 3755 C CA . ALA A 1 471 ? 2.322 -16.445 -18.616 1.00 92.81 471 ALA A CA 1
ATOM 3756 C C . ALA A 1 471 ? 0.914 -17.026 -18.351 1.00 92.81 471 ALA A C 1
ATOM 3758 O O . ALA A 1 471 ? 0.559 -17.354 -17.224 1.00 92.81 471 ALA A O 1
ATOM 3759 N N . ASP A 1 472 ? 0.081 -17.066 -19.394 1.00 90.38 472 ASP A N 1
ATOM 3760 C CA . ASP A 1 472 ? -1.325 -17.504 -19.377 1.00 90.38 472 ASP A CA 1
ATOM 3761 C C . ASP A 1 472 ? -2.166 -16.849 -18.253 1.00 90.38 472 ASP A C 1
ATOM 3763 O O . ASP A 1 472 ? -3.009 -17.467 -17.599 1.00 90.38 472 ASP A O 1
ATOM 3767 N N . GLY A 1 473 ? -1.903 -15.555 -18.033 1.00 88.88 473 GLY A N 1
ATOM 3768 C CA . GLY A 1 473 ? -2.521 -14.713 -17.011 1.00 88.88 473 GLY A CA 1
ATOM 3769 C C . GLY A 1 473 ? -1.912 -14.841 -15.612 1.00 88.88 473 GLY A C 1
ATOM 3770 O O . GLY A 1 473 ? -2.222 -14.014 -14.757 1.00 88.88 473 GLY A O 1
ATOM 3771 N N . ILE A 1 474 ? -1.060 -15.838 -15.347 1.00 92.25 474 ILE A N 1
ATOM 3772 C CA . ILE A 1 474 ? -0.547 -16.114 -13.998 1.00 92.25 474 ILE A CA 1
ATOM 3773 C C . ILE A 1 474 ? 0.383 -14.984 -13.532 1.00 92.25 474 ILE A C 1
ATOM 3775 O O . ILE A 1 474 ? 1.288 -14.549 -14.248 1.00 92.25 474 ILE A O 1
ATOM 3779 N N . SER A 1 475 ? 0.155 -14.520 -12.304 1.00 92.19 475 SER A N 1
ATOM 3780 C CA . SER A 1 475 ? 0.940 -13.501 -11.615 1.00 92.19 475 SER A CA 1
ATOM 3781 C C . SER A 1 475 ? 1.047 -13.792 -10.114 1.00 92.19 475 SER A C 1
ATOM 3783 O O . SER A 1 475 ? 0.511 -14.778 -9.616 1.00 92.19 475 SER A O 1
ATOM 3785 N N . ILE A 1 476 ? 1.774 -12.943 -9.388 1.00 88.12 476 ILE A N 1
ATOM 3786 C CA . ILE A 1 476 ? 2.115 -13.112 -7.968 1.00 88.12 476 ILE A CA 1
ATOM 3787 C C . ILE A 1 476 ? 1.605 -11.892 -7.190 1.00 88.12 476 ILE A C 1
ATOM 3789 O O . ILE A 1 476 ? 2.007 -10.764 -7.492 1.00 88.12 476 ILE A O 1
ATOM 3793 N N . ARG A 1 477 ? 0.748 -12.092 -6.175 1.00 82.25 477 ARG A N 1
ATOM 3794 C CA . ARG A 1 477 ? 0.239 -11.010 -5.304 1.00 82.25 477 ARG A CA 1
ATOM 3795 C C . ARG A 1 477 ? 1.295 -10.629 -4.261 1.00 82.25 477 ARG A C 1
ATOM 3797 O O . ARG A 1 477 ? 1.843 -11.488 -3.576 1.00 82.25 477 ARG A O 1
ATOM 3804 N N . PHE A 1 478 ? 1.554 -9.327 -4.118 1.00 79.69 478 PHE A N 1
ATOM 3805 C CA . PHE A 1 478 ? 2.583 -8.748 -3.231 1.00 79.69 478 PHE A CA 1
ATOM 3806 C C . PHE A 1 478 ? 4.002 -9.351 -3.414 1.00 79.69 478 PHE A C 1
ATOM 3808 O O . PHE A 1 478 ? 4.585 -9.822 -2.429 1.00 79.69 478 PHE A O 1
ATOM 3815 N N . PRO A 1 479 ? 4.554 -9.328 -4.647 1.00 88.88 479 PRO A N 1
ATOM 3816 C CA . PRO A 1 479 ? 5.795 -10.007 -5.026 1.00 88.88 479 PRO A CA 1
ATOM 3817 C C . PRO A 1 479 ? 7.039 -9.371 -4.394 1.00 88.88 479 PRO A C 1
ATOM 3819 O O . PRO A 1 479 ? 7.149 -8.147 -4.259 1.00 88.88 479 PRO A O 1
ATOM 3822 N N . ARG A 1 480 ? 8.003 -10.214 -4.015 1.00 88.19 480 ARG A N 1
ATOM 3823 C CA . ARG A 1 480 ? 9.234 -9.815 -3.315 1.00 88.19 480 ARG A CA 1
ATOM 3824 C C . ARG A 1 480 ? 10.369 -10.723 -3.757 1.00 88.19 480 ARG A C 1
ATOM 3826 O O . ARG A 1 480 ? 10.174 -11.933 -3.789 1.00 88.19 480 ARG A O 1
ATOM 3833 N N . CYS A 1 481 ? 11.549 -10.176 -4.028 1.00 91.69 481 CYS A N 1
ATOM 3834 C CA . CYS A 1 481 ? 12.751 -11.000 -4.119 1.00 91.69 481 CYS A CA 1
ATOM 3835 C C . CYS A 1 481 ? 13.123 -11.465 -2.705 1.00 91.69 481 CYS A C 1
ATOM 3837 O O . CYS A 1 481 ? 13.468 -10.635 -1.865 1.00 91.69 481 CYS A O 1
ATOM 3839 N N . THR A 1 482 ? 13.059 -12.768 -2.428 1.00 86.50 482 THR A N 1
ATOM 3840 C CA . THR A 1 482 ? 13.602 -13.348 -1.187 1.00 86.50 482 THR A CA 1
ATOM 3841 C C . THR A 1 482 ? 15.092 -13.631 -1.317 1.00 86.50 482 THR A C 1
ATOM 3843 O O . THR A 1 482 ? 15.838 -13.423 -0.361 1.00 86.50 482 THR A O 1
ATOM 3846 N N . ARG A 1 483 ? 15.546 -14.061 -2.502 1.00 89.31 483 ARG A N 1
ATOM 3847 C CA . ARG A 1 483 ? 16.938 -14.455 -2.747 1.00 89.31 483 ARG A CA 1
ATOM 3848 C C . ARG A 1 483 ? 17.326 -14.300 -4.218 1.00 89.31 483 ARG A C 1
ATOM 3850 O O . ARG A 1 483 ? 16.589 -14.707 -5.108 1.00 89.31 483 ARG A O 1
ATOM 3857 N N . ILE A 1 484 ? 18.523 -13.776 -4.474 1.00 93.56 484 ILE A N 1
ATOM 3858 C CA . ILE A 1 484 ? 19.167 -13.857 -5.793 1.00 93.56 484 ILE A CA 1
ATOM 3859 C C . ILE A 1 484 ? 19.804 -15.250 -5.890 1.00 93.56 484 ILE A C 1
ATOM 3861 O O . ILE A 1 484 ? 20.618 -15.609 -5.038 1.00 93.56 484 ILE A O 1
ATOM 3865 N N . ARG A 1 485 ? 19.402 -16.056 -6.877 1.00 93.50 485 ARG A N 1
ATOM 3866 C CA . ARG A 1 485 ? 19.779 -17.471 -7.005 1.00 93.50 485 ARG A CA 1
ATOM 3867 C C . ARG A 1 485 ? 21.030 -17.622 -7.861 1.00 93.50 485 ARG A C 1
ATOM 3869 O O . ARG A 1 485 ? 20.957 -17.947 -9.040 1.00 93.50 485 ARG A O 1
ATOM 3876 N N . THR A 1 486 ? 22.196 -17.405 -7.255 1.00 91.88 486 THR A N 1
ATOM 3877 C CA . THR A 1 486 ? 23.502 -17.666 -7.894 1.00 91.88 486 THR A CA 1
ATOM 3878 C C . THR A 1 486 ? 23.763 -19.157 -8.147 1.00 91.88 486 THR A C 1
ATOM 3880 O O . THR A 1 486 ? 24.736 -19.508 -8.802 1.00 91.88 486 THR A O 1
ATOM 3883 N N . ASP A 1 487 ? 22.916 -20.030 -7.600 1.00 93.69 487 ASP A N 1
ATOM 3884 C CA . ASP A 1 487 ? 22.884 -21.479 -7.797 1.00 93.69 487 ASP A CA 1
ATOM 3885 C C . ASP A 1 487 ? 22.010 -21.924 -8.987 1.00 93.69 487 ASP A C 1
ATOM 3887 O O . ASP A 1 487 ? 21.941 -23.120 -9.265 1.00 93.69 487 ASP A O 1
ATOM 3891 N N . LYS A 1 488 ? 21.339 -20.994 -9.684 1.00 94.06 488 LYS A N 1
ATOM 3892 C CA . LYS A 1 488 ? 20.478 -21.287 -10.840 1.00 94.06 488 LYS A CA 1
ATOM 3893 C C . LYS A 1 488 ? 20.826 -20.456 -12.074 1.00 94.06 488 LYS A C 1
ATOM 3895 O O . LYS A 1 488 ? 21.333 -19.342 -11.988 1.00 94.06 488 LYS A O 1
ATOM 3900 N N . ASN A 1 489 ? 20.481 -21.016 -13.228 1.00 94.00 489 ASN A N 1
ATOM 3901 C CA . ASN A 1 489 ? 20.572 -20.407 -14.553 1.00 94.00 489 ASN A CA 1
ATOM 3902 C C . ASN A 1 489 ? 19.188 -20.373 -15.235 1.00 94.00 489 ASN A C 1
ATOM 3904 O O . ASN A 1 489 ? 18.195 -20.868 -14.703 1.00 94.00 489 ASN A O 1
ATOM 3908 N N . TRP A 1 490 ? 19.131 -19.819 -16.442 1.00 93.12 490 TRP A N 1
ATOM 3909 C CA . TRP A 1 490 ? 17.910 -19.704 -17.245 1.00 93.12 490 TRP A CA 1
ATOM 3910 C C . TRP A 1 490 ? 17.249 -21.047 -17.621 1.00 93.12 490 TRP A C 1
ATOM 3912 O O . TRP A 1 490 ? 16.048 -21.068 -17.886 1.00 93.12 490 TRP A O 1
ATOM 3922 N N . GLU A 1 491 ? 17.993 -22.159 -17.609 1.00 92.50 491 GLU A N 1
ATOM 3923 C CA . GLU A 1 491 ? 17.471 -23.517 -17.843 1.00 92.50 491 GLU A CA 1
ATOM 3924 C C . GLU A 1 491 ? 16.792 -24.113 -16.601 1.00 92.50 491 GLU A C 1
ATOM 3926 O O . GLU A 1 491 ? 15.874 -24.918 -16.724 1.00 92.50 491 GLU A O 1
ATOM 3931 N N . THR A 1 492 ? 17.250 -23.722 -15.407 1.00 93.94 492 THR A N 1
ATOM 3932 C CA . THR A 1 492 ? 16.775 -24.222 -14.102 1.00 93.94 492 THR A CA 1
ATOM 3933 C C . THR A 1 492 ? 15.822 -23.250 -13.393 1.00 93.94 492 THR A C 1
ATOM 3935 O O . THR A 1 492 ? 15.346 -23.529 -12.286 1.00 93.94 492 THR A O 1
ATOM 3938 N N . ALA A 1 493 ? 15.523 -22.109 -14.016 1.00 94.88 493 ALA A N 1
ATOM 3939 C CA . ALA A 1 493 ? 14.432 -21.213 -13.647 1.00 94.88 493 ALA A CA 1
ATOM 3940 C C . ALA A 1 493 ? 13.060 -21.840 -13.966 1.00 94.88 493 ALA A C 1
ATOM 3942 O O . ALA A 1 493 ? 12.942 -22.684 -14.850 1.00 94.88 493 ALA A O 1
ATOM 3943 N N . THR A 1 494 ? 12.011 -21.413 -13.262 1.00 96.12 494 THR A N 1
ATOM 3944 C CA . THR A 1 494 ? 10.651 -21.941 -13.422 1.00 96.12 494 THR A CA 1
ATOM 3945 C C . THR A 1 494 ? 10.132 -21.705 -14.844 1.00 96.12 494 THR A C 1
ATOM 3947 O O . THR A 1 494 ? 10.088 -20.571 -15.330 1.00 96.12 494 THR A O 1
ATOM 3950 N N . THR A 1 495 ? 9.697 -22.772 -15.510 1.00 96.62 495 THR A N 1
ATOM 3951 C CA . THR A 1 495 ? 9.066 -22.735 -16.837 1.00 96.62 495 THR A CA 1
ATOM 3952 C C . THR A 1 495 ? 7.553 -22.498 -16.749 1.00 96.62 495 THR A C 1
ATOM 3954 O O . THR A 1 495 ? 6.939 -22.633 -15.692 1.00 96.62 495 THR A O 1
ATOM 3957 N N . LEU A 1 496 ? 6.911 -22.144 -17.868 1.00 95.31 496 LEU A N 1
ATOM 3958 C CA . LEU A 1 496 ? 5.462 -21.916 -17.922 1.00 95.31 496 LEU A CA 1
ATOM 3959 C C . LEU A 1 496 ? 4.625 -23.158 -17.528 1.00 95.31 496 LEU A C 1
ATOM 3961 O O . LEU A 1 496 ? 3.653 -22.974 -16.795 1.00 95.31 496 LEU A O 1
ATOM 3965 N N . PRO A 1 497 ? 4.956 -24.402 -17.942 1.00 95.19 497 PRO A N 1
ATOM 3966 C CA . PRO A 1 497 ? 4.261 -25.594 -17.451 1.00 95.19 497 PRO A CA 1
ATOM 3967 C C . PRO A 1 497 ? 4.403 -25.784 -15.936 1.00 95.19 497 PRO A C 1
ATOM 3969 O O . PRO A 1 497 ? 3.408 -26.013 -15.258 1.00 95.19 497 PRO A O 1
ATOM 3972 N N . GLU A 1 498 ? 5.605 -25.610 -15.379 1.00 93.56 498 GLU A N 1
ATOM 3973 C CA . GLU A 1 498 ? 5.828 -25.719 -13.929 1.00 93.56 498 GLU A CA 1
ATOM 3974 C C . GLU A 1 498 ? 5.083 -24.629 -13.152 1.00 93.56 498 GLU A C 1
ATOM 3976 O O . GLU A 1 498 ? 4.518 -24.907 -12.099 1.00 93.56 498 GLU A O 1
ATOM 3981 N N . LEU A 1 499 ? 5.011 -23.405 -13.685 1.00 93.19 499 LEU A N 1
ATOM 3982 C CA . LEU A 1 499 ? 4.253 -22.308 -13.082 1.00 93.19 499 LEU A CA 1
ATOM 3983 C C . LEU A 1 499 ? 2.739 -22.594 -13.046 1.00 93.19 499 LEU A C 1
ATOM 3985 O O . LEU A 1 499 ? 2.074 -22.207 -12.085 1.00 93.19 499 LEU A O 1
ATOM 3989 N N . LYS A 1 500 ? 2.194 -23.312 -14.041 1.00 92.50 500 LYS A N 1
ATOM 3990 C CA . LYS A 1 500 ? 0.810 -23.823 -14.000 1.00 92.50 500 LYS A CA 1
ATOM 3991 C C . LYS A 1 500 ? 0.645 -24.866 -12.901 1.00 92.50 500 LYS A C 1
ATOM 3993 O O . LYS A 1 500 ? -0.240 -24.715 -12.066 1.00 92.50 500 LYS A O 1
ATOM 3998 N N . THR A 1 501 ? 1.545 -25.847 -12.835 1.00 90.75 501 THR A N 1
ATOM 3999 C CA . THR A 1 501 ? 1.554 -26.865 -11.773 1.00 90.75 501 THR A CA 1
ATOM 4000 C C . THR A 1 501 ? 1.660 -26.233 -10.381 1.00 90.75 501 THR A C 1
ATOM 4002 O O . THR A 1 501 ? 0.978 -26.672 -9.462 1.00 90.75 501 THR A O 1
ATOM 4005 N N . LEU A 1 502 ? 2.447 -25.165 -10.208 1.00 88.44 502 LEU A N 1
ATOM 4006 C CA . LEU A 1 502 ? 2.522 -24.397 -8.959 1.00 88.44 502 LEU A CA 1
ATOM 4007 C C . LEU A 1 502 ? 1.213 -23.649 -8.646 1.00 88.44 502 LEU A C 1
ATOM 4009 O O . LEU A 1 502 ? 0.772 -23.678 -7.502 1.00 88.44 502 LEU A O 1
ATOM 4013 N N . PHE A 1 503 ? 0.565 -23.031 -9.638 1.00 87.00 503 PHE A N 1
ATOM 4014 C CA . PHE A 1 503 ? -0.731 -22.349 -9.481 1.00 87.00 503 PHE A CA 1
ATOM 4015 C C . PHE A 1 503 ? -1.903 -23.308 -9.202 1.00 87.00 503 PHE A C 1
ATOM 4017 O O . PHE A 1 503 ? -2.874 -22.943 -8.536 1.00 87.00 503 PHE A O 1
ATOM 4024 N N . GLU A 1 504 ? -1.843 -24.532 -9.720 1.00 85.25 504 GLU A N 1
ATOM 4025 C CA . GLU A 1 504 ? -2.800 -25.599 -9.420 1.00 85.25 504 GLU A CA 1
ATOM 4026 C C . GLU A 1 504 ? -2.533 -26.173 -8.022 1.00 85.25 504 GLU A C 1
ATOM 4028 O O . GLU A 1 504 ? -3.427 -26.152 -7.174 1.00 85.25 504 GLU A O 1
ATOM 4033 N N . ASN A 1 505 ? -1.281 -26.537 -7.722 1.00 80.56 505 ASN A N 1
ATOM 4034 C CA . ASN A 1 505 ? -0.872 -27.032 -6.407 1.00 80.56 505 ASN A CA 1
ATOM 4035 C C . ASN A 1 505 ? -1.113 -26.019 -5.277 1.00 80.56 505 ASN A C 1
ATOM 4037 O O . ASN A 1 505 ? -1.458 -26.433 -4.172 1.00 80.56 505 ASN A O 1
ATOM 4041 N N . SER A 1 506 ? -1.004 -24.706 -5.523 1.00 70.19 506 SER A N 1
ATOM 4042 C CA . SER A 1 506 ? -1.308 -23.682 -4.509 1.00 70.19 506 SER A CA 1
ATOM 4043 C C . SER A 1 506 ? -2.789 -23.650 -4.101 1.00 70.19 506 SER A C 1
ATOM 4045 O O . SER A 1 506 ? -3.120 -23.037 -3.088 1.00 70.19 506 SER A O 1
ATOM 4047 N N . LYS A 1 507 ? -3.676 -24.307 -4.866 1.00 67.06 507 LYS A N 1
ATOM 4048 C CA . LYS A 1 507 ? -5.107 -24.483 -4.555 1.00 67.06 507 LYS A CA 1
ATOM 4049 C C . LYS A 1 507 ? -5.418 -25.837 -3.905 1.00 67.06 507 LYS A C 1
ATOM 4051 O O . LYS A 1 507 ? -6.453 -25.950 -3.257 1.00 67.06 507 LYS A O 1
ATOM 4056 N N . THR A 1 508 ? -4.571 -26.856 -4.089 1.00 55.12 508 THR A N 1
ATOM 4057 C CA . THR A 1 508 ? -4.842 -28.243 -3.656 1.00 55.12 508 THR A CA 1
ATOM 4058 C C . THR A 1 508 ? -3.942 -28.727 -2.524 1.00 55.12 508 THR A C 1
ATOM 4060 O O . THR A 1 508 ? -4.439 -29.301 -1.559 1.00 55.12 508 THR A O 1
ATOM 4063 N N . ASN A 1 509 ? -2.631 -28.485 -2.593 1.00 50.84 509 ASN A N 1
ATOM 4064 C CA . ASN A 1 509 ? -1.626 -29.136 -1.738 1.00 50.84 509 ASN A CA 1
ATOM 4065 C C . ASN A 1 509 ? -1.476 -28.440 -0.379 1.00 50.84 509 ASN A C 1
ATOM 4067 O O . ASN A 1 509 ? -0.384 -28.355 0.184 1.00 50.84 509 ASN A O 1
ATOM 4071 N N . PHE A 1 510 ? -2.581 -27.914 0.146 1.00 49.06 510 PHE A N 1
ATOM 4072 C CA . PHE A 1 510 ? -2.583 -27.157 1.384 1.00 49.06 510 PHE A CA 1
ATOM 4073 C C . PHE A 1 510 ? -2.253 -28.039 2.607 1.00 49.06 510 PHE A C 1
ATOM 4075 O O . PHE A 1 510 ? -1.599 -27.594 3.548 1.00 49.06 510 PHE A O 1
ATOM 4082 N N . SER A 1 511 ? -2.720 -29.289 2.627 1.00 40.09 511 SER A N 1
ATOM 4083 C CA . SER A 1 511 ? -2.818 -30.088 3.854 1.00 40.09 511 SER A CA 1
ATOM 4084 C C . SER A 1 511 ? -1.526 -30.760 4.333 1.00 40.09 511 SER A C 1
ATOM 4086 O O . SER A 1 511 ? -1.319 -30.833 5.546 1.00 40.09 511 SER A O 1
ATOM 4088 N N . ASP A 1 512 ? -0.690 -31.270 3.426 1.00 38.53 512 ASP A N 1
ATOM 4089 C CA . ASP A 1 512 ? 0.169 -32.423 3.756 1.00 38.53 512 ASP A CA 1
ATOM 4090 C C . ASP A 1 512 ? 1.600 -32.051 4.175 1.00 38.53 512 ASP A C 1
ATOM 4092 O O . ASP A 1 512 ? 2.181 -32.693 5.049 1.00 38.53 512 ASP A O 1
ATOM 4096 N N . HIS A 1 513 ? 2.171 -30.976 3.621 1.00 41.97 513 HIS A N 1
ATOM 4097 C CA . HIS A 1 513 ? 3.551 -30.560 3.923 1.00 41.97 513 HIS A CA 1
ATOM 4098 C C . HIS A 1 513 ? 3.734 -29.865 5.285 1.00 41.97 513 HIS A C 1
ATOM 4100 O O . HIS A 1 513 ? 4.857 -29.519 5.647 1.00 41.97 513 HIS A O 1
ATOM 4106 N N . LEU A 1 514 ? 2.654 -29.647 6.041 1.00 44.47 514 LEU A N 1
ATOM 4107 C CA . LEU A 1 514 ? 2.678 -28.883 7.290 1.00 44.47 514 LEU A CA 1
ATOM 4108 C C . LEU A 1 514 ? 3.237 -29.677 8.485 1.00 44.47 514 LEU A C 1
ATOM 4110 O O . LEU A 1 514 ? 4.099 -29.162 9.191 1.00 44.47 514 LEU A O 1
ATOM 4114 N N . PHE A 1 515 ? 2.773 -30.914 8.708 1.00 45.75 515 PHE A N 1
ATOM 4115 C CA . PHE A 1 515 ? 3.117 -31.714 9.899 1.00 45.75 515 PHE A CA 1
ATOM 4116 C C . PHE A 1 515 ? 3.178 -33.223 9.597 1.00 45.75 515 PHE A C 1
ATOM 4118 O O . PHE A 1 515 ? 2.392 -34.014 10.117 1.00 45.75 515 PHE A O 1
ATOM 4125 N N . GLY A 1 516 ? 4.117 -33.636 8.742 1.00 32.09 516 GLY A N 1
ATOM 4126 C CA . GLY A 1 516 ? 4.364 -35.051 8.445 1.00 32.09 516 GLY A CA 1
ATOM 4127 C C . GLY A 1 516 ? 4.956 -35.810 9.640 1.00 32.09 516 GLY A C 1
ATOM 4128 O O . GLY A 1 516 ? 6.174 -35.881 9.779 1.00 32.09 516 GLY A O 1
ATOM 4129 N N . GLY A 1 517 ? 4.101 -36.382 10.491 1.00 28.31 517 GLY A N 1
ATOM 4130 C CA . GLY A 1 517 ? 4.506 -37.179 11.654 1.00 28.31 517 GLY A CA 1
ATOM 4131 C C . GLY A 1 517 ? 3.311 -37.771 12.405 1.00 28.31 517 GLY A C 1
ATOM 4132 O O . GLY A 1 517 ? 2.740 -37.123 13.279 1.00 28.31 517 GLY A O 1
ATOM 4133 N N . ASN A 1 518 ? 2.924 -39.006 12.071 1.00 30.36 518 ASN A N 1
ATOM 4134 C CA . ASN A 1 518 ? 1.803 -39.694 12.717 1.00 30.36 518 ASN A CA 1
ATOM 4135 C C . ASN A 1 518 ? 2.135 -40.094 14.164 1.00 30.36 518 ASN A C 1
ATOM 4137 O O . ASN A 1 518 ? 2.810 -41.095 14.392 1.00 30.36 518 ASN A O 1
ATOM 4141 N N . CYS A 1 519 ? 1.544 -39.406 15.141 1.00 27.83 519 CYS A N 1
ATOM 4142 C CA . CYS A 1 519 ? 1.416 -39.912 16.512 1.00 27.83 519 CYS A CA 1
ATOM 4143 C C . CYS A 1 519 ? 0.240 -40.901 16.628 1.00 27.83 519 CYS A C 1
ATOM 4145 O O . CYS A 1 519 ? -0.700 -40.680 17.389 1.00 27.83 519 CYS A O 1
ATOM 4147 N N . ALA A 1 520 ? 0.292 -41.992 15.861 1.00 29.83 520 ALA A N 1
ATOM 4148 C CA . ALA A 1 520 ? -0.544 -43.170 16.074 1.00 29.83 520 ALA A CA 1
ATOM 4149 C C . ALA A 1 520 ? 0.294 -44.194 16.850 1.00 29.83 520 ALA A C 1
ATOM 4151 O O . ALA A 1 520 ? 1.144 -44.868 16.274 1.00 29.83 520 ALA A O 1
ATOM 4152 N N . GLY A 1 521 ? 0.118 -44.238 18.172 1.00 24.70 521 GLY A N 1
ATOM 4153 C CA . GLY A 1 521 ? 0.853 -45.169 19.023 1.00 24.70 521 GLY A CA 1
ATOM 4154 C C . GLY A 1 521 ? 0.300 -46.585 18.900 1.00 24.70 521 GLY A C 1
ATOM 4155 O O . GLY A 1 521 ? -0.880 -46.796 19.168 1.00 24.70 521 GLY A O 1
ATOM 4156 N N . ASP A 1 522 ? 1.164 -47.538 18.560 1.00 25.62 522 ASP A N 1
ATOM 4157 C CA . ASP A 1 522 ? 0.920 -48.966 18.762 1.00 25.62 522 ASP A CA 1
ATOM 4158 C C . ASP A 1 522 ? 1.938 -49.491 19.788 1.00 25.62 522 ASP A C 1
ATOM 4160 O O . ASP A 1 522 ? 3.099 -49.072 19.795 1.00 25.62 522 ASP A O 1
ATOM 4164 N N . ALA A 1 523 ? 1.490 -50.321 20.728 1.00 27.45 523 ALA A N 1
ATOM 4165 C CA . ALA A 1 523 ? 2.155 -50.494 22.019 1.00 27.45 523 ALA A CA 1
ATOM 4166 C C . ALA A 1 523 ? 2.704 -51.913 22.219 1.00 27.45 523 ALA A C 1
ATOM 4168 O O . ALA A 1 523 ? 2.019 -52.794 22.737 1.00 27.45 523 ALA A O 1
ATOM 4169 N N . SER A 1 524 ? 3.979 -52.129 21.878 1.00 27.00 524 SER A N 1
ATOM 4170 C CA . SER A 1 524 ? 4.726 -53.327 22.298 1.00 27.00 524 SER A CA 1
ATOM 4171 C C . SER A 1 524 ? 6.242 -53.086 22.454 1.00 27.00 524 SER A C 1
ATOM 4173 O O . SER A 1 524 ? 6.769 -52.045 22.070 1.00 27.00 524 SER A O 1
ATOM 4175 N N . ASN A 1 525 ? 6.903 -54.017 23.152 1.00 26.66 525 ASN A N 1
ATOM 4176 C CA . ASN A 1 525 ? 8.180 -53.842 23.867 1.00 26.66 525 ASN A CA 1
ATOM 4177 C C . ASN A 1 525 ? 9.459 -53.703 22.991 1.00 26.66 525 ASN A C 1
ATOM 4179 O O . ASN A 1 525 ? 9.435 -54.018 21.804 1.00 26.66 525 ASN A O 1
ATOM 4183 N N . PRO A 1 526 ? 10.600 -53.261 23.574 1.00 37.62 526 PRO A N 1
ATOM 4184 C CA . PRO A 1 526 ? 11.772 -52.795 22.822 1.00 37.62 526 PRO A CA 1
ATOM 4185 C C . PRO A 1 526 ? 12.853 -53.857 22.542 1.00 37.62 526 PRO A C 1
ATOM 4187 O O . PRO A 1 526 ? 13.061 -54.782 23.327 1.00 37.62 526 PRO A O 1
ATOM 4190 N N . SER A 1 527 ? 13.658 -53.637 21.494 1.00 24.27 527 SER A N 1
ATOM 4191 C CA . SER A 1 527 ? 15.059 -54.101 21.390 1.00 24.27 527 SER A CA 1
ATOM 4192 C C . SER A 1 527 ? 15.854 -53.248 20.388 1.00 24.27 527 SER A C 1
ATOM 4194 O O . SER A 1 527 ? 15.304 -52.788 19.391 1.00 24.27 527 SER A O 1
ATOM 4196 N N . SER A 1 528 ? 17.153 -53.068 20.631 1.00 23.23 528 SER A N 1
ATOM 4197 C CA . SER A 1 528 ? 18.126 -52.444 19.709 1.00 23.23 528 SER A CA 1
ATOM 4198 C C . SER A 1 528 ? 18.915 -53.520 18.932 1.00 23.23 528 SER A C 1
ATOM 4200 O O . SER A 1 528 ? 18.872 -54.680 19.346 1.00 23.23 528 SER A O 1
ATOM 4202 N N . PRO A 1 529 ? 19.784 -53.175 17.957 1.00 26.61 529 PRO A N 1
ATOM 4203 C CA . PRO A 1 529 ? 19.824 -52.004 17.073 1.00 26.61 529 PRO A CA 1
ATOM 4204 C C . PRO A 1 529 ? 19.827 -52.410 15.572 1.00 26.61 529 PRO A C 1
ATOM 4206 O O . PRO A 1 529 ? 19.795 -53.587 15.226 1.00 26.61 529 PRO A O 1
ATOM 4209 N N . VAL A 1 530 ? 19.926 -51.428 14.671 1.00 26.83 530 VAL A N 1
ATOM 4210 C CA . VAL A 1 530 ? 20.125 -51.631 13.220 1.00 26.83 530 VAL A CA 1
ATOM 4211 C C . VAL A 1 530 ? 21.573 -52.038 12.897 1.00 26.83 530 VAL A C 1
ATOM 4213 O O . VAL A 1 530 ? 22.499 -51.383 13.378 1.00 26.83 530 VAL A O 1
ATOM 4216 N N . PRO A 1 531 ? 21.777 -53.013 11.994 1.00 25.14 531 PRO A N 1
ATOM 4217 C CA . PRO A 1 531 ? 22.867 -53.007 11.021 1.00 25.14 531 PRO A CA 1
ATOM 4218 C C . PRO A 1 531 ? 22.341 -52.578 9.642 1.00 25.14 531 PRO A C 1
ATOM 4220 O O . PRO A 1 531 ? 21.256 -52.985 9.227 1.00 25.14 531 PRO A O 1
ATOM 4223 N N . CYS A 1 532 ? 23.116 -51.767 8.925 1.00 25.12 532 CYS A N 1
ATOM 4224 C CA . CYS A 1 532 ? 22.918 -51.572 7.489 1.00 25.12 532 CYS A CA 1
ATOM 4225 C C . CYS A 1 532 ? 23.330 -52.844 6.735 1.00 25.12 532 CYS A C 1
ATOM 4227 O O . CYS A 1 532 ? 24.225 -53.541 7.202 1.00 25.12 532 CYS A O 1
ATOM 4229 N N . ASP A 1 533 ? 22.779 -53.061 5.542 1.00 24.11 533 ASP A N 1
ATOM 4230 C CA . ASP A 1 533 ? 23.569 -53.547 4.405 1.00 24.11 533 ASP A CA 1
ATOM 4231 C C . ASP A 1 533 ? 22.885 -53.184 3.075 1.00 24.11 533 ASP A C 1
ATOM 4233 O O . ASP A 1 533 ? 21.740 -52.723 3.057 1.00 24.11 533 ASP A O 1
ATOM 4237 N N . ASP A 1 534 ? 23.644 -53.291 1.986 1.00 22.59 534 ASP A N 1
ATOM 4238 C CA . ASP A 1 534 ? 23.410 -52.601 0.710 1.00 22.59 534 ASP A CA 1
ATOM 4239 C C . ASP A 1 534 ? 22.956 -53.553 -0.429 1.00 22.59 534 ASP A C 1
ATOM 4241 O O . ASP A 1 534 ? 22.776 -54.755 -0.249 1.00 22.59 534 ASP A O 1
ATOM 4245 N N . GLU A 1 535 ? 22.813 -52.999 -1.634 1.00 24.08 535 GLU A N 1
ATOM 4246 C CA . GLU A 1 535 ? 22.833 -53.678 -2.935 1.00 24.08 535 GLU A CA 1
ATOM 4247 C C . GLU A 1 535 ? 21.757 -54.750 -3.269 1.00 24.08 535 GLU A C 1
ATOM 4249 O O . GLU A 1 535 ? 21.959 -55.962 -3.198 1.00 24.08 535 GLU A O 1
ATOM 4254 N N . SER A 1 536 ? 20.752 -54.279 -4.026 1.00 23.48 536 SER A N 1
ATOM 4255 C CA . SER A 1 536 ? 20.636 -54.578 -5.478 1.00 23.48 536 SER A CA 1
ATOM 4256 C C . SER A 1 536 ? 19.473 -55.435 -6.038 1.00 23.48 536 SER A C 1
ATOM 4258 O O . SER A 1 536 ? 18.991 -56.408 -5.472 1.00 23.48 536 SER A O 1
ATOM 4260 N N . ARG A 1 537 ? 19.175 -55.097 -7.308 1.00 23.78 537 ARG A N 1
ATOM 4261 C CA . ARG A 1 537 ? 18.896 -55.999 -8.450 1.00 23.78 537 ARG A CA 1
ATOM 4262 C C . ARG A 1 537 ? 17.454 -56.462 -8.765 1.00 23.78 537 ARG A C 1
ATOM 4264 O O . ARG A 1 537 ? 16.973 -57.488 -8.312 1.00 23.78 537 ARG A O 1
ATOM 4271 N N . ALA A 1 538 ? 16.952 -55.820 -9.827 1.00 22.58 538 ALA A N 1
ATOM 4272 C CA . ALA A 1 538 ? 16.144 -56.369 -10.929 1.00 22.58 538 ALA A CA 1
ATOM 4273 C C . ALA A 1 538 ? 14.610 -56.543 -10.797 1.00 22.58 538 ALA A C 1
ATOM 4275 O O . ALA A 1 538 ? 14.060 -57.270 -9.981 1.00 22.58 538 ALA A O 1
ATOM 4276 N N . SER A 1 539 ? 13.948 -55.924 -11.781 1.00 22.36 539 SER A N 1
ATOM 4277 C CA . SER A 1 539 ? 12.610 -56.184 -12.347 1.00 22.36 539 SER A CA 1
ATOM 4278 C C . SER A 1 539 ? 12.499 -57.630 -12.925 1.00 22.36 539 SER A C 1
ATOM 4280 O O . SER A 1 539 ? 13.547 -58.276 -12.997 1.00 22.36 539 SER A O 1
ATOM 4282 N N . PRO A 1 540 ? 11.350 -58.147 -13.465 1.00 33.88 540 PRO A N 1
ATOM 4283 C CA . PRO A 1 540 ? 10.269 -57.388 -14.140 1.00 33.88 540 PRO A CA 1
ATOM 4284 C C . PRO A 1 540 ? 8.817 -57.966 -14.140 1.00 33.88 540 PRO A C 1
ATOM 4286 O O . PRO A 1 540 ? 8.593 -59.097 -13.738 1.00 33.88 540 PRO A O 1
ATOM 4289 N N . LYS A 1 541 ? 7.890 -57.244 -14.817 1.00 24.77 541 LYS A N 1
ATOM 4290 C CA . LYS A 1 541 ? 6.630 -57.731 -15.466 1.00 24.77 541 LYS A CA 1
ATOM 4291 C C . LYS A 1 541 ? 5.542 -58.283 -14.505 1.00 24.77 541 LYS A C 1
ATOM 4293 O O . LYS A 1 541 ? 5.810 -59.143 -13.689 1.00 24.77 541 LYS A O 1
ATOM 4298 N N . LYS A 1 542 ? 4.253 -57.923 -14.607 1.00 23.42 542 LYS A N 1
ATOM 4299 C CA . LYS A 1 542 ? 3.390 -57.779 -15.805 1.00 23.42 542 LYS A CA 1
ATOM 4300 C C . LYS A 1 542 ? 2.038 -57.139 -15.408 1.00 23.42 542 LYS A C 1
ATOM 4302 O O . LYS A 1 542 ? 1.588 -57.360 -14.290 1.00 23.42 542 LYS A O 1
ATOM 4307 N N . ASN A 1 543 ? 1.338 -56.490 -16.343 1.00 31.25 543 ASN A N 1
ATOM 4308 C CA . ASN A 1 543 ? -0.106 -56.215 -16.206 1.00 31.25 543 ASN A CA 1
ATOM 4309 C C . ASN A 1 543 ? -0.925 -57.497 -16.467 1.00 31.25 543 ASN A C 1
ATOM 4311 O O . ASN A 1 543 ? -0.456 -58.386 -17.188 1.00 31.25 543 ASN A O 1
ATOM 4315 N N . PRO A 1 544 ? -2.176 -57.549 -15.981 1.00 30.91 544 PRO A N 1
ATOM 4316 C CA . PRO A 1 544 ? -3.288 -57.770 -16.913 1.00 30.91 544 PRO A CA 1
ATOM 4317 C C . PRO A 1 544 ? -4.428 -56.740 -16.770 1.00 30.91 544 PRO A C 1
ATOM 4319 O O . PRO A 1 544 ? -4.469 -55.939 -15.841 1.00 30.91 544 PRO A O 1
ATOM 4322 N N . THR A 1 545 ? -5.332 -56.750 -17.747 1.00 26.23 545 THR A N 1
ATOM 4323 C CA . THR A 1 545 ? -6.504 -55.865 -17.900 1.00 26.23 545 THR A CA 1
ATOM 4324 C C . THR A 1 545 ? -7.805 -56.526 -17.430 1.00 26.23 545 THR A C 1
ATOM 4326 O O . THR A 1 545 ? -7.824 -57.747 -17.362 1.00 26.23 545 THR A O 1
ATOM 4329 N N . LEU A 1 546 ? -8.858 -55.710 -17.211 1.00 29.16 546 LEU A N 1
ATOM 4330 C CA . LEU A 1 546 ? -10.311 -55.949 -17.449 1.00 29.16 546 LEU A CA 1
ATOM 4331 C C . LEU A 1 546 ? -10.859 -57.381 -17.201 1.00 29.16 546 LEU A C 1
ATOM 4333 O O . LEU A 1 546 ? -10.376 -58.349 -17.773 1.00 29.16 546 LEU A O 1
ATOM 4337 N N . ASP A 1 547 ? -11.972 -57.575 -16.480 1.00 26.12 547 ASP A N 1
ATOM 4338 C CA . ASP A 1 547 ? -13.286 -57.136 -16.987 1.00 26.12 547 ASP A CA 1
ATOM 4339 C C . ASP A 1 547 ? -14.479 -57.299 -15.993 1.00 26.12 547 ASP A C 1
ATOM 4341 O O . ASP A 1 547 ? -14.382 -58.025 -15.008 1.00 26.12 547 ASP A O 1
ATOM 4345 N N . ASN A 1 548 ? -15.634 -56.725 -16.372 1.00 27.08 548 ASN A N 1
ATOM 4346 C CA . ASN A 1 548 ? -17.035 -57.135 -16.086 1.00 27.08 548 ASN A CA 1
ATOM 4347 C C . ASN A 1 548 ? -17.757 -57.011 -14.700 1.00 27.08 548 ASN A C 1
ATOM 4349 O O . ASN A 1 548 ? -17.391 -57.616 -13.703 1.00 27.08 548 ASN A O 1
ATOM 4353 N N . PHE A 1 549 ? -18.938 -56.353 -14.770 1.00 24.61 549 PHE A N 1
ATOM 4354 C CA . PHE A 1 549 ? -20.265 -56.621 -14.140 1.00 24.61 549 PHE A CA 1
ATOM 4355 C C . PHE A 1 549 ? -20.438 -56.899 -12.623 1.00 24.61 549 PHE A C 1
ATOM 4357 O O . PHE A 1 549 ? -19.933 -57.886 -12.106 1.00 24.61 549 PHE A O 1
ATOM 4364 N N . LEU A 1 550 ? -21.420 -56.211 -11.994 1.00 27.25 550 LEU A N 1
ATOM 4365 C CA . LEU A 1 550 ? -22.678 -56.841 -11.505 1.00 27.25 550 LEU A CA 1
ATOM 4366 C C . LEU A 1 550 ? -23.776 -55.817 -11.087 1.00 27.25 550 LEU A C 1
ATOM 4368 O O . LEU A 1 550 ? -23.681 -54.642 -11.430 1.00 27.25 550 LEU A O 1
ATOM 4372 N N . PHE A 1 551 ? -24.888 -56.276 -10.484 1.00 25.34 551 PHE A N 1
ATOM 4373 C CA . PHE A 1 551 ? -26.241 -55.702 -10.660 1.00 25.34 551 PHE A CA 1
ATOM 4374 C C . PHE A 1 551 ? -27.020 -55.372 -9.352 1.00 25.34 551 PHE A C 1
ATOM 4376 O O . PHE A 1 551 ? -27.014 -56.157 -8.411 1.00 25.34 551 PHE A O 1
ATOM 4383 N N . ARG A 1 552 ? -27.872 -54.328 -9.430 1.00 24.86 552 ARG A N 1
ATOM 4384 C CA . ARG A 1 552 ? -29.157 -54.083 -8.701 1.00 24.86 552 ARG A CA 1
ATOM 4385 C C . ARG A 1 552 ? -29.218 -53.624 -7.221 1.00 24.86 552 ARG A C 1
ATOM 4387 O O . ARG A 1 552 ? -28.547 -54.130 -6.335 1.00 24.86 552 ARG A O 1
ATOM 4394 N N . LYS A 1 553 ? -30.198 -52.731 -6.980 1.00 29.64 553 LYS A N 1
ATOM 4395 C CA . LYS A 1 553 ? -30.789 -52.326 -5.681 1.00 29.64 553 LYS A CA 1
ATOM 4396 C C . LYS A 1 553 ? -31.862 -53.313 -5.163 1.00 29.64 553 LYS A C 1
ATOM 4398 O O . LYS A 1 553 ? -32.483 -54.019 -5.959 1.00 29.64 553 LYS A O 1
ATOM 4403 N N . ARG A 1 554 ? -32.205 -53.175 -3.873 1.00 24.72 554 ARG A N 1
ATOM 4404 C CA . ARG A 1 554 ? -33.574 -53.187 -3.284 1.00 24.72 554 ARG A CA 1
ATOM 4405 C C . ARG A 1 554 ? -33.685 -51.907 -2.409 1.00 24.72 554 ARG A C 1
ATOM 4407 O O . ARG A 1 554 ? -32.643 -51.482 -1.921 1.00 24.72 554 ARG A O 1
ATOM 4414 N N . ALA A 1 555 ? -34.754 -51.099 -2.393 1.00 29.09 555 ALA A N 1
ATOM 4415 C CA . ALA A 1 555 ? -36.191 -51.327 -2.128 1.00 29.09 555 ALA A CA 1
ATOM 4416 C C . ALA A 1 555 ? -36.494 -51.518 -0.623 1.00 29.09 555 ALA A C 1
ATOM 4418 O O . ALA A 1 555 ? -35.677 -52.125 0.068 1.00 29.09 555 ALA A O 1
ATOM 4419 N N . GLY A 1 556 ? -37.629 -51.063 -0.077 1.00 26.14 556 GLY A N 1
ATOM 4420 C CA . GLY A 1 556 ? -38.710 -50.248 -0.682 1.00 26.14 556 GLY A CA 1
ATOM 4421 C C . GLY A 1 556 ? -38.459 -48.729 -0.606 1.00 26.14 556 GLY A C 1
ATOM 4422 O O . GLY A 1 556 ? -37.304 -48.341 -0.798 1.00 26.14 556 GLY A O 1
ATOM 4423 N N . GLU A 1 557 ? -39.384 -47.819 -0.245 1.00 29.38 557 GLU A N 1
ATOM 4424 C CA . GLU A 1 557 ? -40.865 -47.611 -0.393 1.00 29.38 557 GLU A CA 1
ATOM 4425 C C . GLU A 1 557 ? -41.163 -46.190 0.226 1.00 29.38 557 GLU A C 1
ATOM 4427 O O . GLU A 1 557 ? -40.190 -45.515 0.570 1.00 29.38 557 GLU A O 1
ATOM 4432 N N . ASP A 1 558 ? -42.338 -45.544 0.376 1.00 27.00 558 ASP A N 1
ATOM 4433 C CA . ASP A 1 558 ? -43.804 -45.792 0.283 1.00 27.00 558 ASP A CA 1
ATOM 4434 C C . ASP A 1 558 ? -44.489 -44.456 -0.198 1.00 27.00 558 ASP A C 1
ATOM 4436 O O . ASP A 1 558 ? -43.933 -43.387 0.052 1.00 27.00 558 ASP A O 1
ATOM 4440 N N . THR A 1 559 ? -45.480 -44.390 -1.111 1.00 28.69 559 THR A N 1
ATOM 4441 C CA . THR A 1 559 ? -46.979 -44.488 -1.017 1.00 28.69 559 THR A CA 1
ATOM 4442 C C . THR A 1 559 ? -47.723 -43.315 -0.303 1.00 28.69 559 THR A C 1
ATOM 4444 O O . THR A 1 559 ? -47.280 -42.874 0.748 1.00 28.69 559 THR A O 1
ATOM 4447 N N . ILE A 1 560 ? -48.862 -42.731 -0.762 1.00 28.58 560 ILE A N 1
ATOM 4448 C CA . ILE A 1 560 ? -49.600 -42.671 -2.067 1.00 28.58 560 ILE A CA 1
ATOM 4449 C C . ILE A 1 560 ? -50.669 -41.514 -2.038 1.00 28.58 560 ILE A C 1
ATOM 4451 O O . ILE A 1 560 ? -50.804 -40.866 -1.005 1.00 28.58 560 ILE A O 1
ATOM 4455 N N . THR A 1 561 ? -51.459 -41.303 -3.116 1.00 26.19 561 THR A N 1
ATOM 4456 C CA . THR A 1 561 ? -52.654 -40.403 -3.316 1.00 26.19 561 THR A CA 1
ATOM 4457 C C . THR A 1 561 ? -52.443 -38.920 -3.698 1.00 26.19 561 THR A C 1
ATOM 4459 O O . THR A 1 561 ? -51.543 -38.274 -3.177 1.00 26.19 561 THR A O 1
ATOM 4462 N N . ASP A 1 562 ? -53.278 -38.296 -4.556 1.00 27.72 562 ASP A N 1
ATOM 4463 C CA . ASP A 1 562 ? -54.019 -38.824 -5.733 1.00 27.72 562 ASP A CA 1
ATOM 4464 C C . ASP A 1 562 ? -54.417 -37.692 -6.733 1.00 27.72 562 ASP A C 1
ATOM 4466 O O . ASP A 1 562 ? -54.076 -36.525 -6.543 1.00 27.72 562 ASP A O 1
ATOM 4470 N N . LEU A 1 563 ? -55.111 -38.071 -7.812 1.00 28.75 563 LEU A N 1
ATOM 4471 C CA . LEU A 1 563 ? -55.516 -37.317 -9.009 1.00 28.75 563 LEU A CA 1
ATOM 4472 C C . LEU A 1 563 ? -56.425 -36.081 -8.805 1.00 28.75 563 LEU A C 1
ATOM 4474 O O . LEU A 1 563 ? -57.257 -36.019 -7.903 1.00 28.75 563 LEU A O 1
ATOM 4478 N N . GLY A 1 564 ? -56.363 -35.160 -9.779 1.00 25.00 564 GLY A N 1
ATOM 4479 C CA . GLY A 1 564 ? -57.321 -34.062 -9.972 1.00 25.00 564 GLY A CA 1
ATOM 4480 C C . GLY A 1 564 ? -57.190 -33.408 -11.356 1.00 25.00 564 GLY A C 1
ATOM 4481 O O . GLY A 1 564 ? -56.326 -32.560 -11.557 1.00 25.00 564 GLY A O 1
ATOM 4482 N N . ASP A 1 565 ? -58.031 -33.812 -12.313 1.00 26.88 565 ASP A N 1
ATOM 4483 C CA . ASP A 1 565 ? -58.038 -33.330 -13.708 1.00 26.88 565 ASP A CA 1
ATOM 4484 C C . ASP A 1 565 ? -59.101 -32.237 -13.950 1.00 26.88 565 ASP A C 1
ATOM 4486 O O . ASP A 1 565 ? -60.238 -32.387 -13.489 1.00 26.88 565 ASP A O 1
ATOM 4490 N N . GLN A 1 566 ? -58.742 -31.181 -14.703 1.00 26.91 566 GLN A N 1
ATOM 4491 C CA . GLN A 1 566 ? -59.639 -30.483 -15.645 1.00 26.91 566 GLN A CA 1
ATOM 4492 C C . GLN A 1 566 ? -58.971 -29.346 -16.455 1.00 26.91 566 GLN A C 1
ATOM 4494 O O . GLN A 1 566 ? -58.515 -28.354 -15.898 1.00 26.91 566 GLN A O 1
ATOM 4499 N N . GLY A 1 567 ? -59.085 -29.438 -17.788 1.00 24.16 567 GLY A N 1
ATOM 4500 C CA . GLY A 1 567 ? -59.758 -28.416 -18.616 1.00 24.16 567 GLY A CA 1
ATOM 4501 C C . GLY A 1 567 ? -59.056 -27.091 -18.994 1.00 24.16 567 GLY A C 1
ATOM 4502 O O . GLY A 1 567 ? -58.880 -26.223 -18.157 1.00 24.16 567 GLY A O 1
ATOM 4503 N N . ALA A 1 568 ? -58.844 -26.913 -20.313 1.00 25.05 568 ALA A N 1
ATOM 4504 C CA . ALA A 1 568 ? -59.224 -25.749 -21.157 1.00 25.05 568 ALA A CA 1
ATOM 4505 C C . ALA A 1 568 ? -58.887 -24.281 -20.733 1.00 25.05 568 ALA A C 1
ATOM 4507 O O . ALA A 1 568 ? -59.007 -23.892 -19.586 1.00 25.05 568 ALA A O 1
ATOM 4508 N N . SER A 1 569 ? -58.601 -23.319 -21.626 1.00 24.11 569 SER A N 1
ATOM 4509 C CA . SER A 1 569 ? -58.330 -23.289 -23.082 1.00 24.11 569 SER A CA 1
ATOM 4510 C C . SER A 1 569 ? -58.025 -21.840 -23.523 1.00 24.11 569 SER A C 1
ATOM 4512 O O . SER A 1 569 ? -58.632 -20.937 -22.960 1.00 24.11 569 SER A O 1
ATOM 4514 N N . SER A 1 570 ? -57.269 -21.633 -24.621 1.00 25.12 570 SER A N 1
ATOM 4515 C CA . SER A 1 570 ? -57.278 -20.428 -25.513 1.00 25.12 570 SER A CA 1
ATOM 4516 C C . SER A 1 570 ? -56.963 -19.024 -24.922 1.00 25.12 570 SER A C 1
ATOM 4518 O O . SER A 1 570 ? -57.334 -18.710 -23.806 1.00 25.12 570 SER A O 1
ATOM 4520 N N . SER A 1 571 ? -56.361 -18.055 -25.630 1.00 24.69 571 SER A N 1
ATOM 4521 C CA . SER A 1 571 ? -55.648 -18.026 -26.928 1.00 24.69 571 SER A CA 1
ATOM 4522 C C . SER A 1 571 ? -55.052 -16.626 -27.185 1.00 24.69 571 SER A C 1
ATOM 4524 O O . SER A 1 571 ? -55.722 -15.648 -26.867 1.00 24.69 571 SER A O 1
ATOM 4526 N N . ASN A 1 572 ? -53.931 -16.541 -27.924 1.00 24.17 572 ASN A N 1
ATOM 4527 C CA . ASN A 1 572 ? -53.384 -15.324 -28.579 1.00 24.17 572 ASN A CA 1
ATOM 4528 C C . ASN A 1 572 ? -52.878 -14.225 -27.592 1.00 24.17 572 ASN A C 1
ATOM 4530 O O . ASN A 1 572 ? -53.343 -14.133 -26.468 1.00 24.17 572 ASN A O 1
ATOM 4534 N N . ILE A 1 573 ? -51.869 -13.386 -27.877 1.00 26.61 573 ILE A N 1
ATOM 4535 C CA . ILE A 1 573 ? -51.646 -12.535 -29.061 1.00 26.61 573 ILE A CA 1
ATOM 4536 C C . ILE A 1 573 ? -50.136 -12.236 -29.276 1.00 26.61 573 ILE A C 1
ATOM 4538 O O . ILE A 1 573 ? -49.448 -11.820 -28.354 1.00 26.61 573 ILE A O 1
ATOM 4542 N N . VAL A 1 574 ? -49.685 -12.402 -30.531 1.00 26.59 574 VAL A N 1
ATOM 4543 C CA . VAL A 1 574 ? -48.686 -11.620 -31.315 1.00 26.59 574 VAL A CA 1
ATOM 4544 C C . VAL A 1 574 ? -47.348 -11.167 -30.685 1.00 26.59 574 VAL A C 1
ATOM 4546 O O . VAL A 1 574 ? -47.292 -10.362 -29.763 1.00 26.59 574 VAL A O 1
ATOM 4549 N N . ALA A 1 575 ? -46.252 -11.519 -31.372 1.00 27.97 575 ALA A N 1
ATOM 4550 C CA . ALA A 1 575 ? -44.944 -10.852 -31.296 1.00 27.97 575 ALA A CA 1
ATOM 4551 C C . ALA A 1 575 ? -44.681 -9.974 -32.542 1.00 27.97 575 ALA A C 1
ATOM 4553 O O . ALA A 1 575 ? -45.243 -10.252 -33.604 1.00 27.97 575 ALA A O 1
ATOM 4554 N N . PRO A 1 576 ? -43.769 -8.983 -32.463 1.00 28.91 576 PRO A N 1
ATOM 4555 C CA . PRO A 1 576 ? -43.025 -8.568 -33.658 1.00 28.91 576 PRO A CA 1
ATOM 4556 C C . PRO A 1 576 ? -41.505 -8.368 -33.457 1.00 28.91 576 PRO A C 1
ATOM 4558 O O . PRO A 1 576 ? -40.997 -8.116 -32.369 1.00 28.91 576 PRO A O 1
ATOM 4561 N N . SER A 1 577 ? -40.780 -8.441 -34.574 1.00 24.70 577 SER A N 1
ATOM 4562 C CA . SER A 1 577 ? -39.394 -7.971 -34.807 1.00 24.70 577 SER A CA 1
ATOM 4563 C C . SER A 1 577 ? -39.432 -6.950 -35.981 1.00 24.70 577 SER A C 1
ATOM 4565 O O . SER A 1 577 ? -40.538 -6.720 -36.473 1.00 24.70 577 SER A O 1
ATOM 4567 N N . PRO A 1 578 ? -38.330 -6.385 -36.547 1.00 35.00 578 PRO A N 1
ATOM 4568 C CA . PRO A 1 578 ? -36.903 -6.405 -36.192 1.00 35.00 578 PRO A CA 1
ATOM 4569 C C . PRO A 1 578 ? -36.271 -4.970 -36.108 1.00 35.00 578 PRO A C 1
ATOM 4571 O O . PRO A 1 578 ? -36.749 -4.146 -35.342 1.00 35.00 578 PRO A O 1
ATOM 4574 N N . LYS A 1 579 ? -35.148 -4.677 -36.805 1.00 26.83 579 LYS A N 1
ATOM 4575 C CA . LYS A 1 579 ? -34.193 -3.554 -36.554 1.00 26.83 579 LYS A CA 1
ATOM 4576 C C . LYS A 1 579 ? -34.128 -2.467 -37.663 1.00 26.83 579 LYS A C 1
ATOM 4578 O O . LYS A 1 579 ? -34.461 -2.771 -38.803 1.00 26.83 579 LYS A O 1
ATOM 4583 N N . LYS A 1 580 ? -33.425 -1.347 -37.351 1.00 23.98 580 LYS A N 1
ATOM 4584 C CA . LYS A 1 580 ? -32.829 -0.273 -38.222 1.00 23.98 580 LYS A CA 1
ATOM 4585 C C . LYS A 1 580 ? -33.768 0.902 -38.606 1.00 23.98 580 LYS A C 1
ATOM 4587 O O . LYS A 1 580 ? -34.973 0.703 -38.518 1.00 23.98 580 LYS A O 1
ATOM 4592 N N . PRO A 1 581 ? -33.257 2.090 -39.049 1.00 29.23 581 PRO A N 1
ATOM 4593 C CA . PRO A 1 581 ? -31.865 2.477 -39.384 1.00 29.23 581 PRO A CA 1
ATOM 4594 C C . PRO A 1 581 ? -31.313 3.731 -38.640 1.00 29.23 581 PRO A C 1
ATOM 4596 O O . PRO A 1 581 ? -31.846 4.139 -37.616 1.00 29.23 581 PRO A O 1
ATOM 4599 N N . LYS A 1 582 ? -30.201 4.302 -39.145 1.00 26.22 582 LYS A N 1
ATOM 4600 C CA . LYS A 1 582 ? -29.624 5.612 -38.758 1.00 26.22 582 LYS A CA 1
ATOM 4601 C C . LYS A 1 582 ? -30.399 6.792 -39.376 1.00 26.22 582 LYS A C 1
ATOM 4603 O O . LYS A 1 582 ? -31.048 6.603 -40.401 1.00 26.22 582 LYS A O 1
ATOM 4608 N N . GLN A 1 583 ? -30.150 8.006 -38.874 1.00 25.02 583 GLN A N 1
ATOM 4609 C CA . GLN A 1 583 ? -30.191 9.248 -39.661 1.00 25.02 583 GLN A CA 1
ATOM 4610 C C . GLN A 1 583 ? -29.024 10.176 -39.279 1.00 25.02 583 GLN A C 1
ATOM 4612 O O . GLN A 1 583 ? -28.606 10.200 -38.121 1.00 25.02 583 GLN A O 1
ATOM 4617 N N . ASP A 1 584 ? -28.521 10.917 -40.265 1.00 22.56 584 ASP A N 1
ATOM 4618 C CA . ASP A 1 584 ? -27.494 11.960 -40.153 1.00 22.56 584 ASP A CA 1
ATOM 4619 C C . ASP A 1 584 ? -28.147 13.348 -40.361 1.00 22.56 584 ASP A C 1
ATOM 4621 O O . ASP A 1 584 ? -29.269 13.422 -40.868 1.00 22.56 584 ASP A O 1
ATOM 4625 N N . PHE A 1 585 ? -27.464 14.447 -40.013 1.00 26.70 585 PHE A N 1
ATOM 4626 C CA . PHE A 1 585 ? -27.884 15.807 -40.393 1.00 26.70 585 PHE A CA 1
ATOM 4627 C C . PHE A 1 585 ? -26.679 16.734 -40.642 1.00 26.70 585 PHE A C 1
ATOM 4629 O O . PHE A 1 585 ? -25.917 17.040 -39.723 1.00 26.70 585 PHE A O 1
ATOM 4636 N N . ASP A 1 586 ? -26.543 17.201 -41.886 1.00 25.05 586 ASP A N 1
ATOM 4637 C CA . ASP A 1 586 ? -25.666 18.309 -42.299 1.00 25.05 586 ASP A CA 1
ATOM 4638 C C . ASP A 1 586 ? -26.222 19.660 -41.782 1.00 25.05 586 ASP A C 1
ATOM 4640 O O . ASP A 1 586 ? -27.425 19.785 -41.564 1.00 25.05 586 ASP A O 1
ATOM 4644 N N . ALA A 1 587 ? -25.468 20.721 -41.462 1.00 27.03 587 ALA A N 1
ATOM 4645 C CA . ALA A 1 587 ? -24.190 21.286 -41.934 1.00 27.03 587 ALA A CA 1
ATOM 4646 C C . ALA A 1 587 ? -24.331 22.440 -42.960 1.00 27.03 587 ALA A C 1
ATOM 4648 O O . ALA A 1 587 ? -24.285 22.261 -44.175 1.00 27.03 587 ALA A O 1
ATOM 4649 N N . GLN A 1 588 ? -24.393 23.670 -42.431 1.00 24.11 588 GLN A N 1
ATOM 4650 C CA . GLN A 1 588 ? -24.054 24.938 -43.098 1.00 24.11 588 GLN A CA 1
ATOM 4651 C C . GLN A 1 588 ? -23.579 25.955 -42.035 1.00 24.11 588 GLN A C 1
ATOM 4653 O O . GLN A 1 588 ? -24.114 25.980 -40.935 1.00 24.11 588 GLN A O 1
ATOM 4658 N N . GLY A 1 589 ? -22.598 26.832 -42.273 1.00 23.22 589 GLY A N 1
ATOM 4659 C CA . GLY A 1 589 ? -21.658 26.886 -43.397 1.00 23.22 589 GLY A CA 1
ATOM 4660 C C . GLY A 1 589 ? -21.227 28.314 -43.754 1.00 23.22 589 GLY A C 1
ATOM 4661 O O . GLY A 1 589 ? -22.076 29.157 -44.031 1.00 23.22 589 GLY A O 1
ATOM 4662 N N . ARG A 1 590 ? -19.914 28.578 -43.835 1.00 23.34 590 ARG A N 1
ATOM 4663 C CA . ARG A 1 590 ? -19.340 29.691 -44.618 1.00 23.34 590 ARG A CA 1
ATOM 4664 C C . ARG A 1 590 ? -17.880 29.415 -44.980 1.00 23.34 590 ARG A C 1
ATOM 4666 O O . ARG A 1 590 ? -17.135 28.853 -44.185 1.00 23.34 590 ARG A O 1
ATOM 4673 N N . LYS A 1 591 ? -17.501 29.802 -46.199 1.00 23.31 591 LYS A N 1
ATOM 4674 C CA . LYS A 1 591 ? -16.127 29.794 -46.720 1.00 23.31 591 LYS A CA 1
ATOM 4675 C C . LYS A 1 591 ? -15.642 31.238 -46.796 1.00 23.31 591 LYS A C 1
ATOM 4677 O O . LYS A 1 591 ? -16.425 32.071 -47.228 1.00 23.31 591 LYS A O 1
ATOM 4682 N N . ASP A 1 592 ? -14.364 31.467 -46.530 1.00 24.12 592 ASP A N 1
ATOM 4683 C CA . ASP A 1 592 ? -13.500 32.392 -47.279 1.00 24.12 592 ASP A CA 1
ATOM 4684 C C . ASP A 1 592 ? -12.051 31.942 -47.008 1.00 24.12 592 ASP A C 1
ATOM 4686 O O . ASP A 1 592 ? -11.685 31.675 -45.869 1.00 24.12 592 ASP A O 1
ATOM 4690 N N . LYS A 1 593 ? -11.334 31.445 -48.021 1.00 24.45 593 LYS A N 1
ATOM 4691 C CA . LYS A 1 593 ? -10.584 32.149 -49.083 1.00 24.45 593 LYS A CA 1
ATOM 4692 C C . LYS A 1 593 ? -9.166 32.522 -48.641 1.00 24.45 593 LYS A C 1
ATOM 4694 O O . LYS A 1 593 ? -8.944 33.155 -47.621 1.00 24.45 593 LYS A O 1
ATOM 4699 N N . ALA A 1 594 ? -8.213 32.058 -49.445 1.00 23.59 594 ALA A N 1
ATOM 4700 C CA . ALA A 1 594 ? -6.789 32.068 -49.153 1.00 23.59 594 ALA A CA 1
ATOM 4701 C C . ALA A 1 594 ? -6.139 33.452 -49.283 1.00 23.59 594 ALA A C 1
ATOM 4703 O O . ALA A 1 594 ? -6.567 34.277 -50.087 1.00 23.59 594 ALA A O 1
ATOM 4704 N N . LEU A 1 595 ? -4.997 33.606 -48.612 1.00 25.16 595 LEU A N 1
ATOM 4705 C CA . LEU A 1 595 ? -3.888 34.432 -49.080 1.00 25.16 595 LEU A CA 1
ATOM 4706 C C . LEU A 1 595 ? -2.571 33.693 -48.808 1.00 25.16 595 LEU A C 1
ATOM 4708 O O . LEU A 1 595 ? -2.349 33.197 -47.708 1.00 25.16 595 LEU A O 1
ATOM 4712 N N . ASN A 1 596 ? -1.713 33.619 -49.825 1.00 27.98 596 ASN A N 1
ATOM 4713 C CA . ASN A 1 596 ? -0.352 33.092 -49.749 1.00 27.98 596 ASN A CA 1
ATOM 4714 C C . ASN A 1 596 ? 0.572 34.053 -50.509 1.00 27.98 596 ASN A C 1
ATOM 4716 O O . ASN A 1 596 ? 0.340 34.270 -51.701 1.00 27.98 596 ASN A O 1
ATOM 4720 N N . PRO A 1 597 ? 1.611 34.595 -49.862 1.00 24.78 597 PRO A N 1
ATOM 4721 C CA . PRO A 1 597 ? 2.777 35.125 -50.547 1.00 24.78 597 PRO A CA 1
ATOM 4722 C C . PRO A 1 597 ? 4.050 34.349 -50.168 1.00 24.78 597 PRO A C 1
ATOM 4724 O O . PRO A 1 597 ? 4.489 34.356 -49.019 1.00 24.78 597 PRO A O 1
ATOM 4727 N N . HIS A 1 598 ? 4.690 33.743 -51.171 1.00 24.70 598 HIS A N 1
ATOM 4728 C CA . HIS A 1 598 ? 6.117 33.415 -51.104 1.00 24.70 598 HIS A CA 1
ATOM 4729 C C . HIS A 1 598 ? 6.977 34.694 -51.168 1.00 24.70 598 HIS A C 1
ATOM 4731 O O . HIS A 1 598 ? 6.488 35.772 -51.509 1.00 24.70 598 HIS A O 1
ATOM 4737 N N . ASN A 1 599 ? 8.282 34.517 -50.931 1.00 24.83 599 ASN A N 1
ATOM 4738 C CA . ASN A 1 599 ? 9.332 35.536 -50.789 1.00 24.83 599 ASN A CA 1
ATOM 4739 C C . ASN A 1 599 ? 9.280 36.245 -49.417 1.00 24.83 599 ASN A C 1
ATOM 4741 O O . ASN A 1 599 ? 8.217 36.578 -48.911 1.00 24.83 599 ASN A O 1
ATOM 4745 N N . TRP A 1 600 ? 10.406 36.485 -48.741 1.00 23.31 600 TRP A N 1
ATOM 4746 C CA . TRP A 1 600 ? 11.769 36.624 -49.269 1.00 23.31 600 TRP A CA 1
ATOM 4747 C C . TRP A 1 600 ? 12.793 35.690 -48.604 1.00 23.31 600 TRP A C 1
ATOM 4749 O O . TRP A 1 600 ? 12.758 35.469 -47.398 1.00 23.31 600 TRP A O 1
ATOM 4759 N N . LEU A 1 601 ? 13.770 35.243 -49.397 1.00 27.28 601 LEU A N 1
ATOM 4760 C CA . LEU A 1 601 ? 15.105 34.859 -48.930 1.00 27.28 601 LEU A CA 1
ATOM 4761 C C . LEU A 1 601 ? 16.104 35.916 -49.415 1.00 27.28 601 LEU A C 1
ATOM 4763 O O . LEU A 1 601 ? 15.988 36.397 -50.543 1.00 27.28 601 LEU A O 1
ATOM 4767 N N . PRO A 1 602 ? 17.123 36.214 -48.604 1.00 26.00 602 PRO A N 1
ATOM 4768 C CA . PRO A 1 602 ? 18.487 36.192 -49.123 1.00 26.00 602 PRO A CA 1
ATOM 4769 C C . PRO A 1 602 ? 19.367 35.229 -48.312 1.00 26.00 602 PRO A C 1
ATOM 4771 O O . PRO A 1 602 ? 19.215 35.096 -47.099 1.00 26.00 602 PRO A O 1
ATOM 4774 N N . GLN A 1 603 ? 20.308 34.559 -48.980 1.00 32.31 603 GLN A N 1
ATOM 4775 C CA . GLN A 1 603 ? 21.347 33.783 -48.296 1.00 32.31 603 GLN A CA 1
ATOM 4776 C C . GLN A 1 603 ? 22.476 34.704 -47.806 1.00 32.31 603 GLN A C 1
ATOM 4778 O O . GLN A 1 603 ? 22.801 35.698 -48.454 1.00 32.31 603 GLN A O 1
ATOM 4783 N N . GLY A 1 604 ? 23.103 34.338 -46.688 1.00 29.56 604 GLY A N 1
ATOM 4784 C CA . GLY A 1 604 ? 24.297 34.986 -46.142 1.00 29.56 604 GLY A CA 1
ATOM 4785 C C . GLY A 1 604 ? 25.199 33.959 -45.441 1.00 29.56 604 GLY A C 1
ATOM 4786 O O . GLY A 1 604 ? 24.695 32.924 -45.000 1.00 29.56 604 GLY A O 1
ATOM 4787 N N . PRO A 1 605 ? 26.523 34.189 -45.374 1.00 31.62 605 PRO A N 1
ATOM 4788 C CA . PRO A 1 605 ? 27.480 33.204 -44.872 1.00 31.62 605 PRO A CA 1
ATOM 4789 C C . PRO A 1 605 ? 27.457 33.070 -43.336 1.00 31.62 605 PRO A C 1
ATOM 4791 O O . PRO A 1 605 ? 27.073 34.014 -42.641 1.00 31.62 605 PRO A O 1
ATOM 4794 N N . PRO A 1 606 ? 27.906 31.928 -42.780 1.00 30.22 606 PRO A N 1
ATOM 4795 C CA . PRO A 1 606 ? 27.956 31.722 -41.335 1.00 30.22 606 PRO A CA 1
ATOM 4796 C C . PRO A 1 606 ? 29.031 32.604 -40.662 1.00 30.22 606 PRO A C 1
ATOM 4798 O O . PRO A 1 606 ? 30.170 32.646 -41.140 1.00 30.22 606 PRO A O 1
ATOM 4801 N N . PRO A 1 607 ? 28.720 33.283 -39.538 1.00 31.81 607 PRO A N 1
ATOM 4802 C CA . PRO A 1 607 ? 29.713 34.014 -38.754 1.00 31.81 607 PRO A CA 1
ATOM 4803 C C . PRO A 1 607 ? 30.686 33.063 -38.034 1.00 31.81 607 PRO A C 1
ATOM 4805 O O . PRO A 1 607 ? 30.373 31.908 -37.746 1.00 31.81 607 PRO A O 1
ATOM 4808 N N . GLN A 1 608 ? 31.898 33.553 -37.773 1.00 31.52 608 GLN A N 1
ATOM 4809 C CA . GLN A 1 608 ? 33.070 32.724 -37.473 1.00 31.52 608 GLN A CA 1
ATOM 4810 C C . GLN A 1 608 ? 33.314 32.476 -35.974 1.00 31.52 608 GLN A C 1
ATOM 4812 O O . GLN A 1 608 ? 32.903 33.242 -35.103 1.00 31.52 608 GLN A O 1
ATOM 4817 N N . ILE A 1 609 ? 34.086 31.425 -35.683 1.00 35.84 609 ILE A N 1
ATOM 4818 C CA . ILE A 1 609 ? 34.602 31.093 -34.347 1.00 35.84 609 ILE A CA 1
ATOM 4819 C C . ILE A 1 609 ? 35.666 32.136 -33.944 1.00 35.84 609 ILE A C 1
ATOM 4821 O O . ILE A 1 609 ? 36.850 31.950 -34.214 1.00 35.84 609 ILE A O 1
ATOM 4825 N N . GLY A 1 610 ? 35.246 33.249 -33.326 1.00 37.06 610 GLY A N 1
ATOM 4826 C CA . GLY A 1 610 ? 36.140 34.374 -32.991 1.00 37.06 610 GLY A CA 1
ATOM 4827 C C . GLY A 1 610 ? 36.051 34.915 -31.557 1.00 37.06 610 GLY A C 1
ATOM 4828 O O . GLY A 1 610 ? 37.076 35.118 -30.905 1.00 37.06 610 GLY A O 1
ATOM 4829 N N . GLU A 1 611 ? 34.849 35.149 -31.022 1.00 34.47 611 GLU A N 1
ATOM 4830 C CA . GLU A 1 611 ? 34.696 36.019 -29.837 1.00 34.47 611 GLU A CA 1
ATOM 4831 C C . GLU A 1 611 ? 35.140 35.397 -28.499 1.00 34.47 611 GLU A C 1
ATOM 4833 O O . GLU A 1 611 ? 35.638 36.107 -27.618 1.00 34.47 611 GLU A O 1
ATOM 4838 N N . PHE A 1 612 ? 35.060 34.069 -28.350 1.00 34.31 612 PHE A N 1
ATOM 4839 C CA . PHE A 1 612 ? 35.487 33.375 -27.123 1.00 34.31 612 PHE A CA 1
ATOM 4840 C C . PHE A 1 612 ? 36.992 33.521 -26.824 1.00 34.31 612 PHE A C 1
ATOM 4842 O O . PHE A 1 612 ? 37.399 33.464 -25.660 1.00 34.31 612 PHE A O 1
ATOM 4849 N N . ALA A 1 613 ? 37.831 33.755 -27.840 1.00 34.78 613 ALA A N 1
ATOM 4850 C CA . ALA A 1 613 ? 39.272 33.919 -27.655 1.00 34.78 613 ALA A CA 1
ATOM 4851 C C . ALA A 1 613 ? 39.629 35.243 -26.950 1.00 34.78 613 ALA A C 1
ATOM 4853 O O . ALA A 1 613 ? 40.459 35.257 -26.034 1.00 34.78 613 ALA A O 1
ATOM 4854 N N . MET A 1 614 ? 38.979 36.355 -27.320 1.00 36.25 614 MET A N 1
ATOM 4855 C CA . MET A 1 614 ? 39.283 37.671 -26.739 1.00 36.25 614 MET A CA 1
ATOM 4856 C C . MET A 1 614 ? 38.809 37.813 -25.288 1.00 36.25 614 MET A C 1
ATOM 4858 O O . MET A 1 614 ? 39.520 38.407 -24.473 1.00 36.25 614 MET A O 1
ATOM 4862 N N . GLN A 1 615 ? 37.667 37.220 -24.923 1.00 37.47 615 GLN A N 1
ATOM 4863 C CA . GLN A 1 615 ? 37.198 37.239 -23.531 1.00 37.47 615 GLN A CA 1
ATOM 4864 C C . GLN A 1 615 ? 38.179 36.505 -22.597 1.00 37.47 615 GLN A C 1
ATOM 4866 O O . GLN A 1 615 ? 38.546 37.029 -21.542 1.00 37.47 615 GLN A O 1
ATOM 4871 N N . ARG A 1 616 ? 38.702 35.344 -23.024 1.00 35.16 616 ARG A N 1
ATOM 4872 C CA . ARG A 1 616 ? 39.696 34.567 -22.260 1.00 35.16 616 ARG A CA 1
ATOM 4873 C C . ARG A 1 616 ? 41.028 35.317 -22.097 1.00 35.16 616 ARG A C 1
ATOM 4875 O O . ARG A 1 616 ? 41.634 35.267 -21.027 1.00 35.16 616 ARG A O 1
ATOM 4882 N N . LEU A 1 617 ? 41.453 36.069 -23.117 1.00 37.94 617 LEU A N 1
ATOM 4883 C CA . LEU A 1 617 ? 42.642 36.933 -23.066 1.00 37.94 617 LEU A CA 1
ATOM 4884 C C . LEU A 1 617 ? 42.492 38.113 -22.090 1.00 37.94 617 LEU A C 1
ATOM 4886 O O . LEU A 1 617 ? 43.424 38.398 -21.336 1.00 37.94 617 LEU A O 1
ATOM 4890 N N . ASN A 1 618 ? 41.332 38.775 -22.050 1.00 38.06 618 ASN A N 1
ATOM 4891 C CA . ASN A 1 618 ? 41.082 39.862 -21.094 1.00 38.06 618 ASN A CA 1
ATOM 4892 C C . ASN A 1 618 ? 40.983 39.367 -19.642 1.00 38.06 618 ASN A C 1
ATOM 4894 O O . ASN A 1 618 ? 41.465 40.053 -18.734 1.00 38.06 618 ASN A O 1
ATOM 4898 N N . TRP A 1 619 ? 40.461 38.157 -19.415 1.00 38.34 619 TRP A N 1
ATOM 4899 C CA . TRP A 1 619 ? 40.484 37.527 -18.093 1.00 38.34 619 TRP A CA 1
ATOM 4900 C C . TRP A 1 619 ? 41.924 37.238 -17.635 1.00 38.34 619 TRP A C 1
ATOM 4902 O O . TRP A 1 619 ? 42.336 37.711 -16.576 1.00 38.34 619 TRP A O 1
ATOM 4912 N N . MET A 1 620 ? 42.750 36.593 -18.470 1.00 33.41 620 MET A N 1
ATOM 4913 C CA . MET A 1 620 ? 44.159 36.320 -18.129 1.00 33.41 620 MET A CA 1
ATOM 4914 C C . MET A 1 620 ? 44.990 37.601 -17.911 1.00 33.41 620 MET A C 1
ATOM 4916 O O . MET A 1 620 ? 45.806 37.650 -16.993 1.00 33.41 620 MET A O 1
ATOM 4920 N N . ARG A 1 621 ? 44.735 38.683 -18.665 1.00 38.62 621 ARG A N 1
ATOM 4921 C CA . ARG A 1 621 ? 45.338 40.021 -18.438 1.00 38.62 621 ARG A CA 1
ATOM 4922 C C . ARG A 1 621 ? 44.870 40.722 -17.153 1.00 38.62 621 ARG A C 1
ATOM 4924 O O . ARG A 1 621 ? 45.459 41.733 -16.760 1.00 38.62 621 ARG A O 1
ATOM 4931 N N . THR A 1 622 ? 43.807 40.229 -16.522 1.00 38.69 622 THR A N 1
ATOM 4932 C CA . THR A 1 622 ? 43.283 40.733 -15.243 1.00 38.69 622 THR A CA 1
ATOM 4933 C C . THR A 1 622 ? 43.835 39.921 -14.073 1.00 38.69 622 THR A C 1
ATOM 4935 O O . THR A 1 622 ? 44.308 40.511 -13.103 1.00 38.69 622 THR A O 1
ATOM 4938 N N . VAL A 1 623 ? 43.888 38.590 -14.214 1.00 36.91 623 VAL A N 1
ATOM 4939 C CA . VAL A 1 623 ? 44.558 37.678 -13.267 1.00 36.91 623 VAL A CA 1
ATOM 4940 C C . VAL A 1 623 ? 46.047 38.018 -13.146 1.00 36.91 623 VAL A C 1
ATOM 4942 O O . VAL A 1 623 ? 46.552 38.189 -12.040 1.00 36.91 623 VAL A O 1
ATOM 4945 N N . ARG A 1 624 ? 46.740 38.230 -14.273 1.00 34.47 624 ARG A N 1
ATOM 4946 C CA . ARG A 1 624 ? 48.160 38.617 -14.285 1.00 34.47 624 ARG A CA 1
ATOM 4947 C C . ARG A 1 624 ? 48.429 39.929 -13.530 1.00 34.47 624 ARG A C 1
ATOM 4949 O O . ARG A 1 624 ? 49.367 39.984 -12.747 1.00 34.47 624 ARG A O 1
ATOM 4956 N N . ARG A 1 625 ? 47.547 40.930 -13.657 1.00 35.47 625 ARG A N 1
ATOM 4957 C CA . ARG A 1 625 ? 47.624 42.199 -12.900 1.00 35.47 625 ARG A CA 1
ATOM 4958 C C . ARG A 1 625 ? 47.272 42.090 -11.408 1.00 35.47 625 ARG A C 1
ATOM 4960 O O . ARG A 1 625 ? 47.485 43.057 -10.681 1.00 35.47 625 ARG A O 1
ATOM 4967 N N . HIS A 1 626 ? 46.738 40.956 -10.950 1.00 36.94 626 HIS A N 1
ATOM 4968 C CA . HIS A 1 626 ? 46.653 40.628 -9.521 1.00 36.94 626 HIS A CA 1
ATOM 4969 C C . HIS A 1 626 ? 47.900 39.873 -9.040 1.00 36.94 626 HIS A C 1
ATOM 4971 O O . HIS A 1 626 ? 48.412 40.191 -7.972 1.00 36.94 626 HIS A O 1
ATOM 4977 N N . ALA A 1 627 ? 48.435 38.945 -9.841 1.00 34.03 627 ALA A N 1
ATOM 4978 C CA . ALA A 1 627 ? 49.689 38.253 -9.528 1.00 34.03 627 ALA A CA 1
ATOM 4979 C C . ALA A 1 627 ? 50.877 39.231 -9.414 1.00 34.03 627 ALA A C 1
ATOM 4981 O O . ALA A 1 627 ? 51.615 39.196 -8.437 1.00 34.03 627 ALA A O 1
ATOM 4982 N N . GLU A 1 628 ? 50.986 40.191 -10.338 1.00 34.88 628 GLU A N 1
ATOM 4983 C CA . GLU A 1 628 ? 51.998 41.267 -10.347 1.00 34.88 628 GLU A CA 1
ATOM 4984 C C . GLU A 1 628 ? 51.816 42.309 -9.208 1.00 34.88 628 GLU A C 1
ATOM 4986 O O . GLU A 1 628 ? 52.457 43.358 -9.216 1.00 34.88 628 GLU A O 1
ATOM 4991 N N . ARG A 1 629 ? 50.943 42.043 -8.221 1.00 37.62 629 ARG A N 1
ATOM 4992 C CA . ARG A 1 629 ? 50.746 42.849 -6.999 1.00 37.62 629 ARG A CA 1
ATOM 4993 C C . ARG A 1 629 ? 51.042 42.109 -5.687 1.00 37.62 629 ARG A C 1
ATOM 4995 O O . ARG A 1 629 ? 50.969 42.738 -4.635 1.00 37.62 629 ARG A O 1
ATOM 5002 N N . MET A 1 630 ? 51.379 40.819 -5.723 1.00 32.34 630 MET A N 1
ATOM 5003 C CA . MET A 1 630 ? 51.734 40.029 -4.534 1.00 32.34 630 MET A CA 1
ATOM 5004 C C . MET A 1 630 ? 53.238 39.738 -4.491 1.00 32.34 630 MET A C 1
ATOM 5006 O O . MET A 1 630 ? 53.673 38.602 -4.647 1.00 32.34 630 MET A O 1
ATOM 5010 N N . ASP A 1 631 ? 54.034 40.786 -4.275 1.00 32.25 631 ASP A N 1
ATOM 5011 C CA . ASP A 1 631 ? 55.485 40.678 -4.098 1.00 32.25 631 ASP A CA 1
ATOM 5012 C C . ASP A 1 631 ? 55.874 40.778 -2.612 1.00 32.25 631 ASP A C 1
ATOM 5014 O O . ASP A 1 631 ? 55.887 41.879 -2.050 1.00 32.25 631 ASP A O 1
ATOM 5018 N N . LYS A 1 632 ? 56.130 39.610 -1.992 1.00 31.22 632 LYS A N 1
ATOM 5019 C CA . LYS A 1 632 ? 57.094 39.346 -0.893 1.00 31.22 632 LYS A CA 1
ATOM 5020 C C . LYS A 1 632 ? 56.885 37.963 -0.256 1.00 31.22 632 LYS A C 1
ATOM 5022 O O . LYS A 1 632 ? 56.047 37.816 0.628 1.00 31.22 632 LYS A O 1
ATOM 5027 N N . CYS A 1 633 ? 57.680 36.982 -0.696 1.00 30.34 633 CYS A N 1
ATOM 5028 C CA . CYS A 1 633 ? 58.466 36.024 0.115 1.00 30.34 633 CYS A CA 1
ATOM 5029 C C . CYS A 1 633 ? 58.898 34.813 -0.738 1.00 30.34 633 CYS A C 1
ATOM 5031 O O . CYS A 1 633 ? 58.185 34.382 -1.641 1.00 30.34 633 CYS A O 1
ATOM 5033 N N . ALA A 1 634 ? 60.102 34.291 -0.488 1.00 35.53 634 ALA A N 1
ATOM 5034 C CA . ALA A 1 634 ? 60.891 33.568 -1.494 1.00 35.53 634 ALA A CA 1
ATOM 5035 C C . ALA A 1 634 ? 60.967 32.034 -1.310 1.00 35.53 634 ALA A C 1
ATOM 5037 O O . ALA A 1 634 ? 62.023 31.442 -1.513 1.00 35.53 634 ALA A O 1
ATOM 5038 N N . GLU A 1 635 ? 59.863 31.373 -0.946 1.00 38.91 635 GLU A N 1
ATOM 5039 C CA . GLU A 1 635 ? 59.843 29.913 -0.688 1.00 38.91 635 GLU A CA 1
ATOM 5040 C C . GLU A 1 635 ? 59.222 29.069 -1.822 1.00 38.91 635 GLU A C 1
ATOM 5042 O O . GLU A 1 635 ? 59.319 27.841 -1.826 1.00 38.91 635 GLU A O 1
ATOM 5047 N N . SER A 1 636 ? 58.615 29.707 -2.827 1.00 35.69 636 SER A N 1
ATOM 5048 C CA . SER A 1 636 ? 57.826 29.038 -3.875 1.00 35.69 636 SER A CA 1
ATOM 5049 C C . SER A 1 636 ? 58.631 28.191 -4.872 1.00 35.69 636 SER A C 1
ATOM 5051 O O . SER A 1 636 ? 58.060 27.319 -5.524 1.00 35.69 636 SER A O 1
ATOM 5053 N N . ALA A 1 637 ? 59.945 28.405 -4.995 1.00 34.44 637 ALA A N 1
ATOM 5054 C CA . ALA A 1 637 ? 60.779 27.704 -5.977 1.00 34.44 637 ALA A CA 1
ATOM 5055 C C . ALA A 1 637 ? 61.007 26.217 -5.634 1.00 34.44 637 ALA A C 1
ATOM 5057 O O . ALA A 1 637 ? 60.904 25.359 -6.509 1.00 34.44 637 ALA A O 1
ATOM 5058 N N . LEU A 1 638 ? 61.271 25.901 -4.360 1.00 36.03 638 LEU A N 1
ATOM 5059 C CA . LEU A 1 638 ? 61.657 24.552 -3.912 1.00 36.03 638 LEU A CA 1
ATOM 5060 C C . LEU A 1 638 ? 60.499 23.537 -3.941 1.00 36.03 638 LEU A C 1
ATOM 5062 O O . LEU A 1 638 ? 60.727 22.331 -4.028 1.00 36.03 638 LEU A O 1
ATOM 5066 N N . TRP A 1 639 ? 59.252 24.009 -3.900 1.00 34.09 639 TRP A N 1
ATOM 5067 C CA . TRP A 1 639 ? 58.066 23.146 -3.909 1.00 34.09 639 TRP A CA 1
ATOM 5068 C C . TRP A 1 639 ? 57.770 22.532 -5.288 1.00 34.09 639 TRP A C 1
ATOM 5070 O O . TRP A 1 639 ? 57.236 21.424 -5.369 1.00 34.09 639 TRP A O 1
ATOM 5080 N N . CYS A 1 640 ? 58.140 23.211 -6.378 1.00 34.41 640 CYS A N 1
ATOM 5081 C CA . CYS A 1 640 ? 57.789 22.792 -7.737 1.00 34.41 640 CYS A CA 1
ATOM 5082 C C . CYS A 1 640 ? 58.517 21.512 -8.192 1.00 34.41 640 CYS A C 1
ATOM 5084 O O . CYS A 1 640 ? 57.890 20.629 -8.781 1.00 34.41 640 CYS A O 1
ATOM 5086 N N . GLU A 1 641 ? 59.812 21.363 -7.890 1.00 32.69 641 GLU A N 1
ATOM 5087 C CA . GLU A 1 641 ? 60.589 20.168 -8.277 1.00 32.69 641 GLU A CA 1
ATOM 5088 C C . GLU A 1 641 ? 60.201 18.918 -7.463 1.00 32.69 641 GLU A C 1
ATOM 5090 O O . GLU A 1 641 ? 60.195 17.792 -7.977 1.00 32.69 641 GLU A O 1
ATOM 5095 N N . TRP A 1 642 ? 59.799 19.107 -6.202 1.00 35.88 642 TRP A N 1
ATOM 5096 C CA . TRP A 1 642 ? 59.376 18.016 -5.320 1.00 35.88 642 TRP A CA 1
ATOM 5097 C C . TRP A 1 642 ? 58.082 17.347 -5.806 1.00 35.88 642 TRP A C 1
ATOM 5099 O O . TRP A 1 642 ? 57.978 16.116 -5.816 1.00 35.88 642 TRP A O 1
ATOM 5109 N N . PHE A 1 643 ? 57.111 18.144 -6.268 1.00 31.17 643 PHE A N 1
ATOM 5110 C CA . PHE A 1 643 ? 55.828 17.644 -6.771 1.00 31.17 643 PHE A CA 1
ATOM 5111 C C . PHE A 1 643 ? 55.962 16.822 -8.060 1.00 31.17 643 PHE A C 1
ATOM 5113 O O . PHE A 1 643 ? 55.332 15.768 -8.179 1.00 31.17 643 PHE A O 1
ATOM 5120 N N . ALA A 1 644 ? 56.810 17.252 -9.001 1.00 33.81 644 ALA A N 1
ATOM 5121 C CA . ALA A 1 644 ? 57.002 16.561 -10.280 1.00 33.81 644 ALA A CA 1
ATOM 5122 C C . ALA A 1 644 ? 57.484 15.107 -10.104 1.00 33.81 644 ALA A C 1
ATOM 5124 O O . ALA A 1 644 ? 57.048 14.200 -10.815 1.00 33.81 644 ALA A O 1
ATOM 5125 N N . THR A 1 645 ? 58.349 14.870 -9.115 1.00 33.34 645 THR A N 1
ATOM 5126 C CA . THR A 1 645 ? 59.064 13.596 -8.944 1.00 33.34 645 THR A CA 1
ATOM 5127 C C . THR A 1 645 ? 58.209 12.498 -8.286 1.00 33.34 645 THR A C 1
ATOM 5129 O O . THR A 1 645 ? 58.487 11.308 -8.441 1.00 33.34 645 THR A O 1
ATOM 5132 N N . ARG A 1 646 ? 57.143 12.858 -7.554 1.00 31.33 646 ARG A N 1
ATOM 5133 C CA . ARG A 1 646 ? 56.380 11.908 -6.713 1.00 31.33 646 ARG A CA 1
ATOM 5134 C C . ARG A 1 646 ? 55.147 11.293 -7.397 1.00 31.33 646 ARG A C 1
ATOM 5136 O O . ARG A 1 646 ? 54.637 10.274 -6.932 1.00 31.33 646 ARG A O 1
ATOM 5143 N N . ALA A 1 647 ? 54.704 11.849 -8.526 1.00 29.69 647 ALA A N 1
ATOM 5144 C CA . ALA A 1 647 ? 53.448 11.486 -9.196 1.00 29.69 647 ALA A CA 1
ATOM 5145 C C . ALA A 1 647 ? 53.395 10.064 -9.809 1.00 29.69 647 ALA A C 1
ATOM 5147 O O . ALA A 1 647 ? 52.312 9.578 -10.128 1.00 29.69 647 ALA A O 1
ATOM 5148 N N . GLN A 1 648 ? 54.527 9.366 -9.968 1.00 29.67 648 GLN A N 1
ATOM 5149 C CA . GLN A 1 648 ? 54.574 8.060 -10.652 1.00 29.67 648 GLN A CA 1
ATOM 5150 C C . GLN A 1 648 ? 54.298 6.820 -9.770 1.00 29.67 648 GLN A C 1
ATOM 5152 O O . GLN A 1 648 ? 54.246 5.711 -10.303 1.00 29.67 648 GLN A O 1
ATOM 5157 N N . LYS A 1 649 ? 54.114 6.942 -8.442 1.00 28.56 649 LYS A N 1
ATOM 5158 C CA . LYS A 1 649 ? 53.902 5.769 -7.558 1.00 28.56 649 LYS A CA 1
ATOM 5159 C C . LYS A 1 649 ? 52.858 5.970 -6.448 1.00 28.56 649 LYS A C 1
ATOM 5161 O O . LYS A 1 649 ? 53.225 6.269 -5.316 1.00 28.56 649 LYS A O 1
ATOM 5166 N N . LYS A 1 650 ? 51.594 5.612 -6.734 1.00 29.19 650 LYS A N 1
ATOM 5167 C CA . LYS A 1 650 ? 50.850 4.523 -6.041 1.00 29.19 650 LYS A CA 1
ATOM 5168 C C . LYS A 1 650 ? 49.410 4.351 -6.563 1.00 29.19 650 LYS A C 1
ATOM 5170 O O . LYS A 1 650 ? 48.663 5.308 -6.703 1.00 29.19 650 LYS A O 1
ATOM 5175 N N . ARG A 1 651 ? 49.003 3.090 -6.755 1.00 32.38 651 ARG A N 1
ATOM 5176 C CA . ARG A 1 651 ? 47.604 2.613 -6.676 1.00 32.38 651 ARG A CA 1
ATOM 5177 C C . ARG A 1 651 ? 47.439 1.845 -5.348 1.00 32.38 651 ARG A C 1
ATOM 5179 O O . ARG A 1 651 ? 48.446 1.400 -4.802 1.00 32.38 651 ARG A O 1
ATOM 5186 N N . LYS A 1 652 ? 46.189 1.620 -4.915 1.00 30.83 652 LYS A N 1
ATOM 5187 C CA . LYS A 1 652 ? 45.744 1.000 -3.639 1.00 30.83 652 LYS A CA 1
ATOM 5188 C C . LYS A 1 652 ? 45.947 1.850 -2.371 1.00 30.83 652 LYS A C 1
ATOM 5190 O O . LYS A 1 652 ? 47.022 1.834 -1.784 1.00 30.83 652 LYS A O 1
ATOM 5195 N N . MET A 1 653 ? 44.862 2.458 -1.893 1.00 27.73 653 MET A N 1
ATOM 5196 C CA . MET A 1 653 ? 44.176 2.152 -0.618 1.00 27.73 653 MET A CA 1
ATOM 5197 C C . MET A 1 653 ? 42.901 3.016 -0.536 1.00 27.73 653 MET A C 1
ATOM 5199 O O . MET A 1 653 ? 42.759 3.942 -1.333 1.00 27.73 653 MET A O 1
ATOM 5203 N N . ALA A 1 654 ? 41.943 2.678 0.332 1.00 28.86 654 ALA A N 1
ATOM 5204 C CA . ALA A 1 654 ? 40.636 3.341 0.373 1.00 28.86 654 ALA A CA 1
ATOM 5205 C C . ALA A 1 654 ? 40.058 3.406 1.794 1.00 28.86 654 ALA A C 1
ATOM 5207 O O . ALA A 1 654 ? 40.173 2.425 2.520 1.00 28.86 654 ALA A O 1
ATOM 5208 N N . ALA A 1 655 ? 39.394 4.534 2.080 1.00 37.69 655 ALA A N 1
ATOM 5209 C CA . ALA A 1 655 ? 38.466 4.825 3.179 1.00 37.69 655 ALA A CA 1
ATOM 5210 C C . ALA A 1 655 ? 38.917 4.572 4.634 1.00 37.69 655 ALA A C 1
ATOM 5212 O O . ALA A 1 655 ? 39.233 3.454 5.023 1.00 37.69 655 ALA A O 1
ATOM 5213 N N . ASP A 1 656 ? 38.749 5.597 5.473 1.00 33.59 656 ASP A N 1
ATOM 5214 C CA . ASP A 1 656 ? 38.288 5.411 6.851 1.00 33.59 656 ASP A CA 1
ATOM 5215 C C . ASP A 1 656 ? 37.383 6.590 7.265 1.00 33.59 656 ASP A C 1
ATOM 5217 O O . ASP A 1 656 ? 37.446 7.674 6.680 1.00 33.59 656 ASP A O 1
ATOM 5221 N N . ARG A 1 657 ? 36.490 6.356 8.229 1.00 32.59 657 ARG A N 1
ATOM 5222 C CA . ARG A 1 657 ? 35.448 7.288 8.696 1.00 32.59 657 ARG A CA 1
ATOM 5223 C C . ARG A 1 657 ? 35.933 8.199 9.829 1.00 32.59 657 ARG A C 1
ATOM 5225 O O . ARG A 1 657 ? 35.465 9.329 9.948 1.00 32.59 657 ARG A O 1
ATOM 5232 N N . SER A 1 658 ? 36.909 7.714 10.595 1.00 38.72 658 SER A N 1
ATOM 5233 C CA . SER A 1 658 ? 37.550 8.364 11.746 1.00 38.72 658 SER A CA 1
ATOM 5234 C C . SER A 1 658 ? 38.054 9.789 11.468 1.00 38.72 658 SER A C 1
ATOM 5236 O O . SER A 1 658 ? 37.912 10.674 12.310 1.00 38.72 658 SER A O 1
ATOM 5238 N N . CYS A 1 659 ? 38.589 10.053 10.270 1.00 39.91 659 CYS A N 1
ATOM 5239 C CA . CYS A 1 659 ? 39.127 11.370 9.925 1.00 39.91 659 CYS A CA 1
ATOM 5240 C C . CYS A 1 659 ? 38.071 12.489 9.926 1.00 39.91 659 CYS A C 1
ATOM 5242 O O . CYS A 1 659 ? 38.397 13.614 10.291 1.00 39.91 659 CYS A O 1
ATOM 5244 N N . PHE A 1 660 ? 36.827 12.216 9.515 1.00 43.47 660 PHE A N 1
ATOM 5245 C CA . PHE A 1 660 ? 35.806 13.266 9.386 1.00 43.47 660 PHE A CA 1
ATOM 5246 C C . PHE A 1 660 ? 35.335 13.775 10.756 1.00 43.47 660 PHE A C 1
ATOM 5248 O O . PHE A 1 660 ? 35.212 14.979 10.970 1.00 43.47 660 PHE A O 1
ATOM 5255 N N . GLU A 1 661 ? 35.139 12.857 11.703 1.00 42.69 661 GLU A N 1
ATOM 5256 C CA . GLU A 1 661 ? 34.715 13.171 13.072 1.00 42.69 661 GLU A CA 1
ATOM 5257 C C . GLU A 1 661 ? 35.810 13.963 13.819 1.00 42.69 661 GLU A C 1
ATOM 5259 O O . GLU A 1 661 ? 35.506 14.949 14.492 1.00 42.69 661 GLU A O 1
ATOM 5264 N N . ALA A 1 662 ? 37.091 13.643 13.590 1.00 44.03 662 ALA A N 1
ATOM 5265 C CA . ALA A 1 662 ? 38.217 14.421 14.114 1.00 44.03 662 ALA A CA 1
ATOM 5266 C C . ALA A 1 662 ? 38.282 15.865 13.565 1.00 44.03 662 ALA A C 1
ATOM 5268 O O . ALA A 1 662 ? 38.627 16.787 14.310 1.00 44.03 662 ALA A O 1
ATOM 5269 N N . PHE A 1 663 ? 37.935 16.091 12.290 1.00 47.47 663 PHE A N 1
ATOM 5270 C CA . PHE A 1 663 ? 37.929 17.439 11.703 1.00 47.47 663 PHE A CA 1
ATOM 5271 C C . PHE A 1 663 ? 36.822 18.333 12.273 1.00 47.47 663 PHE A C 1
ATOM 5273 O O . PHE A 1 663 ? 37.097 19.489 12.595 1.00 47.47 663 PHE A O 1
ATOM 5280 N N . GLU A 1 664 ? 35.600 17.822 12.450 1.00 49.44 664 GLU A N 1
ATOM 5281 C CA . GLU A 1 664 ? 34.513 18.609 13.053 1.00 49.44 664 GLU A CA 1
ATOM 5282 C C . GLU A 1 664 ? 34.774 18.898 14.545 1.00 49.44 664 GLU A C 1
ATOM 5284 O O . GLU A 1 664 ? 34.586 20.034 14.981 1.00 49.44 664 GLU A O 1
ATOM 5289 N N . MET A 1 665 ? 35.343 17.954 15.312 1.00 45.94 665 MET A N 1
ATOM 5290 C CA . MET A 1 665 ? 35.783 18.228 16.694 1.00 45.94 665 MET A CA 1
ATOM 5291 C C . MET A 1 665 ? 36.837 19.346 16.766 1.00 45.94 665 MET A C 1
ATOM 5293 O O . MET A 1 665 ? 36.744 20.244 17.606 1.00 45.94 665 MET A O 1
ATOM 5297 N N . MET A 1 666 ? 37.827 19.341 15.864 1.00 43.31 666 MET A N 1
ATOM 5298 C CA . MET A 1 666 ? 38.840 20.402 15.799 1.00 43.31 666 MET A CA 1
ATOM 5299 C C . MET A 1 666 ? 38.228 21.760 15.406 1.00 43.31 666 MET A C 1
ATOM 5301 O O . MET A 1 666 ? 38.681 22.811 15.864 1.00 43.31 666 MET A O 1
ATOM 5305 N N . LYS A 1 667 ? 37.169 21.747 14.589 1.00 48.06 667 LYS A N 1
ATOM 5306 C CA . LYS A 1 667 ? 36.432 22.934 14.143 1.00 48.06 667 LYS A CA 1
ATOM 5307 C C . LYS A 1 667 ? 35.602 23.554 15.272 1.00 48.06 667 LYS A C 1
ATOM 5309 O O . LYS A 1 667 ? 35.691 24.765 15.478 1.00 48.06 667 LYS A O 1
ATOM 5314 N N . GLU A 1 668 ? 34.876 22.754 16.058 1.00 49.97 668 GLU A N 1
ATOM 5315 C CA . GLU A 1 668 ? 34.183 23.240 17.265 1.00 49.97 668 GLU A CA 1
ATOM 5316 C C . GLU A 1 668 ? 35.164 23.773 18.323 1.00 49.97 668 GLU A C 1
ATOM 5318 O O . GLU A 1 668 ? 34.909 24.815 18.939 1.00 49.97 668 GLU A O 1
ATOM 5323 N N . PHE A 1 669 ? 36.327 23.133 18.492 1.00 45.72 669 PHE A N 1
ATOM 5324 C CA . PHE A 1 669 ? 37.379 23.619 19.390 1.00 45.72 669 PHE A CA 1
ATOM 5325 C C . PHE A 1 669 ? 37.912 25.005 18.977 1.00 45.72 669 PHE A C 1
ATOM 5327 O O . PHE A 1 669 ? 38.042 25.897 19.817 1.00 45.72 669 PHE A O 1
ATOM 5334 N N . LEU A 1 670 ? 38.169 25.229 17.684 1.00 45.34 670 LEU A N 1
ATOM 5335 C CA . LEU A 1 670 ? 38.640 26.526 17.180 1.00 45.34 670 LEU A CA 1
ATOM 5336 C C . LEU A 1 670 ? 37.570 27.629 17.277 1.00 45.34 670 LEU A C 1
ATOM 5338 O O . LEU A 1 670 ? 37.900 28.764 17.630 1.00 45.34 670 LEU A O 1
ATOM 5342 N N . TYR A 1 671 ? 36.294 27.316 17.020 1.00 50.94 671 TYR A N 1
ATOM 5343 C CA . TYR A 1 671 ? 35.208 28.293 17.167 1.00 50.94 671 TYR A CA 1
ATOM 5344 C C . TYR A 1 671 ? 34.920 28.657 18.630 1.00 50.94 671 TYR A C 1
ATOM 5346 O O . TYR A 1 671 ? 34.722 29.836 18.928 1.00 50.94 671 TYR A O 1
ATOM 5354 N N . SER A 1 672 ? 34.949 27.689 19.551 1.00 42.72 672 SER A N 1
ATOM 5355 C CA . SER A 1 672 ? 34.745 27.943 20.988 1.00 42.72 672 SER A CA 1
ATOM 5356 C C . SER A 1 672 ? 35.844 28.818 21.610 1.00 42.72 672 SER A C 1
ATOM 5358 O O . SER A 1 672 ? 35.555 29.603 22.511 1.00 42.72 672 SER A O 1
ATOM 5360 N N . HIS A 1 673 ? 37.065 28.783 21.065 1.00 40.66 673 HIS A N 1
ATOM 5361 C CA . HIS A 1 673 ? 38.190 29.634 21.478 1.00 40.66 673 HIS A CA 1
ATOM 5362 C C . HIS A 1 673 ? 38.337 30.933 20.654 1.00 40.66 673 HIS A C 1
ATOM 5364 O O . HIS A 1 673 ? 39.376 31.585 20.705 1.00 40.66 673 HIS A O 1
ATOM 5370 N N . GLN A 1 674 ? 37.302 31.332 19.900 1.00 40.66 674 GLN A N 1
ATOM 5371 C CA . GLN A 1 674 ? 37.257 32.553 19.070 1.00 40.66 674 GLN A CA 1
ATOM 5372 C C . GLN A 1 674 ? 38.315 32.646 17.945 1.00 40.66 674 GLN A C 1
ATOM 5374 O O . GLN A 1 674 ? 38.456 33.696 17.316 1.00 40.66 674 GLN A O 1
ATOM 5379 N N . LEU A 1 675 ? 38.996 31.550 17.590 1.00 40.12 675 LEU A N 1
ATOM 5380 C CA . LEU A 1 675 ? 39.993 31.488 16.508 1.00 40.12 675 LEU A CA 1
ATOM 5381 C C . LEU A 1 675 ? 39.333 31.297 15.125 1.00 40.12 675 LEU A C 1
ATOM 5383 O O . LEU A 1 675 ? 39.699 30.422 14.337 1.00 40.12 675 LEU A O 1
ATOM 5387 N N . GLY A 1 676 ? 38.329 32.128 14.825 1.00 40.16 676 GLY A N 1
ATOM 5388 C CA . GLY A 1 676 ? 37.449 31.974 13.660 1.00 40.16 676 GLY A CA 1
ATOM 5389 C C . GLY A 1 676 ? 38.153 32.049 12.299 1.00 40.16 676 GLY A C 1
ATOM 5390 O O . GLY A 1 676 ? 37.731 31.378 11.358 1.00 40.16 676 GLY A O 1
ATOM 5391 N N . GLU A 1 677 ? 39.250 32.803 12.185 1.00 38.69 677 GLU A N 1
ATOM 5392 C CA . GLU A 1 677 ? 40.048 32.856 10.949 1.00 38.69 677 GLU A CA 1
ATOM 5393 C C . GLU A 1 677 ? 40.799 31.538 10.693 1.00 38.69 677 GLU A C 1
ATOM 5395 O O . GLU A 1 677 ? 40.873 31.083 9.552 1.00 38.69 677 GLU A O 1
ATOM 5400 N N . CYS A 1 678 ? 41.266 30.854 11.743 1.00 40.00 678 CYS A N 1
ATOM 5401 C CA . CYS A 1 678 ? 41.888 29.534 11.622 1.00 40.00 678 CYS A CA 1
ATOM 5402 C C . CYS A 1 678 ? 40.871 28.472 11.174 1.00 40.00 678 CYS A C 1
ATOM 5404 O O . CYS A 1 678 ? 41.181 27.649 10.313 1.00 40.00 678 CYS A O 1
ATOM 5406 N N . ALA A 1 679 ? 39.638 28.523 11.690 1.00 42.56 679 ALA A N 1
ATOM 5407 C CA . ALA A 1 679 ? 38.560 27.633 11.255 1.00 42.56 679 ALA A CA 1
ATOM 5408 C C . ALA A 1 679 ? 38.194 27.832 9.767 1.00 42.56 679 ALA A C 1
ATOM 5410 O O . ALA A 1 679 ? 37.934 26.859 9.059 1.00 42.56 679 ALA A O 1
ATOM 5411 N N . LEU A 1 680 ? 38.250 29.072 9.260 1.00 41.59 680 LEU A N 1
ATOM 5412 C CA . LEU A 1 680 ? 38.060 29.369 7.833 1.00 41.59 680 LEU A CA 1
ATOM 5413 C C . LEU A 1 680 ? 39.194 28.824 6.948 1.00 41.59 680 LEU A C 1
ATOM 5415 O O . LEU A 1 680 ? 38.927 28.411 5.820 1.00 41.59 680 LEU A O 1
ATOM 5419 N N . VAL A 1 681 ? 40.436 28.771 7.444 1.00 39.25 681 VAL A N 1
ATOM 5420 C CA . VAL A 1 681 ? 41.552 28.118 6.734 1.00 39.25 681 VAL A CA 1
ATOM 5421 C C . VAL A 1 681 ? 41.331 26.605 6.638 1.00 39.25 681 VAL A C 1
ATOM 5423 O O . VAL A 1 681 ? 41.533 26.042 5.563 1.00 39.25 681 VAL A O 1
ATOM 5426 N N . VAL A 1 682 ? 40.845 25.955 7.704 1.00 43.28 682 VAL A N 1
ATOM 5427 C CA . VAL A 1 682 ? 40.471 24.526 7.670 1.00 43.28 682 VAL A CA 1
ATOM 5428 C C . VAL A 1 682 ? 39.352 24.279 6.649 1.00 43.28 682 VAL A C 1
ATOM 5430 O O . VAL A 1 682 ? 39.483 23.392 5.808 1.00 43.28 682 VAL A O 1
ATOM 5433 N N . ASP A 1 683 ? 38.298 25.104 6.636 1.00 45.03 683 ASP A N 1
ATOM 5434 C CA . ASP A 1 683 ? 37.191 24.967 5.674 1.00 45.03 683 ASP A CA 1
ATOM 5435 C C . ASP A 1 683 ? 37.623 25.216 4.215 1.00 45.03 683 ASP A C 1
ATOM 5437 O O . ASP A 1 683 ? 37.133 24.555 3.294 1.00 45.03 683 ASP A O 1
ATOM 5441 N N . ALA A 1 684 ? 38.559 26.142 3.981 1.00 37.94 684 ALA A N 1
ATOM 5442 C CA . ALA A 1 684 ? 39.145 26.371 2.661 1.00 37.94 684 ALA A CA 1
ATOM 5443 C C . ALA A 1 684 ? 40.027 25.196 2.205 1.00 37.94 684 ALA A C 1
ATOM 5445 O O . ALA A 1 684 ? 39.998 24.826 1.030 1.00 37.94 684 ALA A O 1
ATOM 5446 N N . TRP A 1 685 ? 40.777 24.585 3.127 1.00 39.91 685 TRP A N 1
ATOM 5447 C CA . TRP A 1 685 ? 41.649 23.445 2.845 1.00 39.91 685 TRP A CA 1
ATOM 5448 C C . TRP A 1 685 ? 40.846 22.175 2.534 1.00 39.91 685 TRP A C 1
ATOM 5450 O O . TRP A 1 685 ? 41.096 21.533 1.512 1.00 39.91 685 TRP A O 1
ATOM 5460 N N . CYS A 1 686 ? 39.802 21.877 3.318 1.00 41.34 686 CYS A N 1
ATOM 5461 C CA . CYS A 1 686 ? 38.882 20.766 3.053 1.00 41.34 686 CYS A CA 1
ATOM 5462 C C . CYS A 1 686 ? 38.217 20.879 1.670 1.00 41.34 686 CYS A C 1
ATOM 5464 O O . CYS A 1 686 ? 38.160 19.897 0.936 1.00 41.34 686 CYS A O 1
ATOM 5466 N N . ARG A 1 687 ? 37.790 22.084 1.261 1.00 41.22 687 ARG A N 1
ATOM 5467 C CA . ARG A 1 687 ? 37.189 22.324 -0.070 1.00 41.22 687 ARG A CA 1
ATOM 5468 C C . ARG A 1 687 ? 38.171 22.222 -1.240 1.00 41.22 687 ARG A C 1
ATOM 5470 O O . ARG A 1 687 ? 37.727 22.117 -2.380 1.00 41.22 687 ARG A O 1
ATOM 5477 N N . TRP A 1 688 ? 39.479 22.272 -0.989 1.00 36.53 688 TRP A N 1
ATOM 5478 C CA . TRP A 1 688 ? 40.504 22.022 -2.009 1.00 36.53 688 TRP A CA 1
ATOM 5479 C C . TRP A 1 688 ? 40.844 20.521 -2.088 1.00 36.53 688 TRP A C 1
ATOM 5481 O O . TRP A 1 688 ? 41.078 20.001 -3.177 1.00 36.53 688 TRP A O 1
ATOM 5491 N N . HIS A 1 689 ? 40.814 19.806 -0.957 1.00 39.88 689 HIS A N 1
ATOM 5492 C CA . HIS A 1 689 ? 41.209 18.395 -0.856 1.00 39.88 689 HIS A CA 1
ATOM 5493 C C . HIS A 1 689 ? 40.119 17.350 -1.167 1.00 39.88 689 HIS A C 1
ATOM 5495 O O . HIS A 1 689 ? 40.360 16.156 -0.991 1.00 39.88 689 HIS A O 1
ATOM 5501 N N . ASP A 1 690 ? 38.990 17.751 -1.760 1.00 35.91 690 ASP A N 1
ATOM 5502 C CA . ASP A 1 690 ? 37.969 16.843 -2.333 1.00 35.91 690 ASP A CA 1
ATOM 5503 C C . ASP A 1 690 ? 38.484 16.021 -3.553 1.00 35.91 690 ASP A C 1
ATOM 5505 O O . ASP A 1 690 ? 37.744 15.298 -4.221 1.00 35.91 690 ASP A O 1
ATOM 5509 N N . GLY A 1 691 ? 39.787 16.107 -3.849 1.00 38.06 691 GLY A N 1
ATOM 5510 C CA . GLY A 1 691 ? 40.525 15.207 -4.728 1.00 38.06 691 GLY A CA 1
ATOM 5511 C C . GLY A 1 691 ? 41.897 14.851 -4.141 1.00 38.06 691 GLY A C 1
ATOM 5512 O O . GLY A 1 691 ? 42.755 15.717 -4.008 1.00 38.06 691 GLY A O 1
ATOM 5513 N N . LEU A 1 692 ? 42.114 13.550 -3.898 1.00 30.16 692 LEU A N 1
ATOM 5514 C CA . LEU A 1 692 ? 43.319 12.899 -3.340 1.00 30.16 692 LEU A CA 1
ATOM 5515 C C . LEU A 1 692 ? 43.569 13.098 -1.827 1.00 30.16 692 LEU A C 1
ATOM 5517 O O . LEU A 1 692 ? 43.937 14.169 -1.347 1.00 30.16 692 LEU A O 1
ATOM 5521 N N . TYR A 1 693 ? 43.488 11.975 -1.101 1.00 29.91 693 TYR A N 1
ATOM 5522 C CA . TYR A 1 693 ? 43.875 11.828 0.305 1.00 29.91 693 TYR A CA 1
ATOM 5523 C C . TYR A 1 693 ? 45.369 11.498 0.466 1.00 29.91 693 TYR A C 1
ATOM 5525 O O . TYR A 1 693 ? 45.821 10.473 -0.046 1.00 29.91 693 TYR A O 1
ATOM 5533 N N . GLN A 1 694 ? 46.088 12.262 1.295 1.00 28.94 694 GLN A N 1
ATOM 5534 C CA . GLN A 1 694 ? 46.859 11.727 2.433 1.00 28.94 694 GLN A CA 1
ATOM 5535 C C . GLN A 1 694 ? 47.371 12.866 3.331 1.00 28.94 694 GLN A C 1
ATOM 5537 O O . GLN A 1 694 ? 47.768 13.920 2.841 1.00 28.94 694 GLN A O 1
ATOM 5542 N N . CYS A 1 695 ? 47.366 12.653 4.648 1.00 27.72 695 CYS A N 1
ATOM 5543 C CA . CYS A 1 695 ? 47.757 13.664 5.630 1.00 27.72 695 CYS A CA 1
ATOM 5544 C C . CYS A 1 695 ? 49.261 13.628 5.942 1.00 27.72 695 CYS A C 1
ATOM 5546 O O . CYS A 1 695 ? 49.808 12.567 6.232 1.00 27.72 695 CYS A O 1
ATOM 5548 N N . THR A 1 696 ? 49.880 14.806 6.020 1.00 27.78 696 THR A N 1
ATOM 5549 C CA . THR A 1 696 ? 51.082 15.071 6.831 1.00 27.78 696 THR A CA 1
ATOM 5550 C C . THR A 1 696 ? 51.028 16.520 7.292 1.00 27.78 696 THR A C 1
ATOM 5552 O O . THR A 1 696 ? 51.076 17.421 6.458 1.00 27.78 696 THR A O 1
ATOM 5555 N N . ALA A 1 697 ? 50.935 16.746 8.602 1.00 28.25 697 ALA A N 1
ATOM 5556 C CA . ALA A 1 697 ? 51.114 18.066 9.197 1.00 28.25 697 ALA A CA 1
ATOM 5557 C C . ALA A 1 697 ? 52.596 18.277 9.537 1.00 28.25 697 ALA A C 1
ATOM 5559 O O . ALA A 1 697 ? 53.264 17.349 9.992 1.00 28.25 697 ALA A O 1
ATOM 5560 N N . VAL A 1 698 ? 53.106 19.492 9.329 1.00 25.00 698 VAL A N 1
ATOM 5561 C CA . VAL A 1 698 ? 54.457 19.893 9.741 1.00 25.00 698 VAL A CA 1
ATOM 5562 C C . VAL A 1 698 ? 54.363 21.233 10.455 1.00 25.00 698 VAL A C 1
ATOM 5564 O O . VAL A 1 698 ? 53.941 22.224 9.865 1.00 25.00 698 VAL A O 1
ATOM 5567 N N . ALA A 1 699 ? 54.794 21.261 11.712 1.00 27.16 699 ALA A N 1
ATOM 5568 C CA . ALA A 1 699 ? 55.009 22.475 12.483 1.00 27.16 699 ALA A CA 1
ATOM 5569 C C . ALA A 1 699 ? 56.293 22.307 13.310 1.00 27.16 699 ALA A C 1
ATOM 5571 O O . ALA A 1 699 ? 56.454 21.308 14.001 1.00 27.16 699 ALA A O 1
ATOM 5572 N N . GLY A 1 700 ? 57.210 23.275 13.228 1.00 31.27 700 GLY A N 1
ATOM 5573 C CA . GLY A 1 700 ? 58.278 23.476 14.216 1.00 31.27 700 GLY A CA 1
ATOM 5574 C C . GLY A 1 700 ? 59.159 22.273 14.597 1.00 31.27 700 GLY A C 1
ATOM 5575 O O . GLY A 1 700 ? 59.249 21.945 15.773 1.00 31.27 700 GLY A O 1
ATOM 5576 N N . ASN A 1 701 ? 59.897 21.688 13.647 1.00 33.34 701 ASN A N 1
ATOM 5577 C CA . ASN A 1 701 ? 61.103 20.872 13.905 1.00 33.34 701 ASN A CA 1
ATOM 5578 C C . ASN A 1 701 ? 60.995 19.594 14.781 1.00 33.34 701 ASN A C 1
ATOM 5580 O O . ASN A 1 701 ? 62.030 18.988 15.062 1.00 33.34 701 ASN A O 1
ATOM 5584 N N . GLN A 1 702 ? 59.802 19.128 15.162 1.00 31.33 702 GLN A N 1
ATOM 5585 C CA . GLN A 1 702 ? 59.598 17.799 15.762 1.00 31.33 702 GLN A CA 1
ATOM 5586 C C . GLN A 1 702 ? 58.441 17.050 15.087 1.00 31.33 702 GLN A C 1
ATOM 5588 O O . GLN A 1 702 ? 57.504 17.655 14.572 1.00 31.33 702 GLN A O 1
ATOM 5593 N N . ILE A 1 703 ? 58.533 15.718 15.067 1.00 31.81 703 ILE A N 1
ATOM 5594 C CA . ILE A 1 703 ? 57.535 14.816 14.478 1.00 31.81 703 ILE A CA 1
ATOM 5595 C C . ILE A 1 703 ? 56.956 13.968 15.609 1.00 31.81 703 ILE A C 1
ATOM 5597 O O . ILE A 1 703 ? 57.707 13.274 16.290 1.00 31.81 703 ILE A O 1
ATOM 5601 N N . PHE A 1 704 ? 55.634 13.994 15.768 1.00 30.19 704 PHE A N 1
ATOM 5602 C CA . PHE A 1 704 ? 54.908 13.173 16.737 1.00 30.19 704 PHE A CA 1
ATOM 5603 C C . PHE A 1 704 ? 54.052 12.117 16.032 1.00 30.19 704 PHE A C 1
ATOM 5605 O O . PHE A 1 704 ? 53.515 12.353 14.947 1.00 30.19 704 PHE A O 1
ATOM 5612 N N . SER A 1 705 ? 53.925 10.949 16.662 1.00 29.66 705 SER A N 1
ATOM 5613 C CA . SER A 1 705 ? 52.961 9.919 16.278 1.00 29.66 705 SER A CA 1
ATOM 5614 C C . SER A 1 705 ? 51.615 10.219 16.934 1.00 29.66 705 SER A C 1
ATOM 5616 O O . SER A 1 705 ? 51.564 10.575 18.106 1.00 29.66 705 SER A O 1
ATOM 5618 N N . ILE A 1 706 ? 50.510 10.036 16.208 1.00 29.25 706 ILE A N 1
ATOM 5619 C CA . ILE A 1 706 ? 49.152 10.263 16.741 1.00 29.25 706 ILE A CA 1
ATOM 5620 C C . ILE A 1 706 ? 48.751 9.237 17.821 1.00 29.25 706 ILE A C 1
ATOM 5622 O O . ILE A 1 706 ? 47.752 9.423 18.510 1.00 29.25 706 ILE A O 1
ATOM 5626 N N . HIS A 1 707 ? 49.536 8.171 18.002 1.00 32.78 707 HIS A N 1
ATOM 5627 C CA . HIS A 1 707 ? 49.200 7.074 18.908 1.00 32.78 707 HIS A CA 1
ATOM 5628 C C . HIS A 1 707 ? 49.389 7.377 20.406 1.00 32.78 707 HIS A C 1
ATOM 5630 O O . HIS A 1 707 ? 48.821 6.656 21.222 1.00 32.78 707 HIS A O 1
ATOM 5636 N N . ASP A 1 708 ? 50.135 8.432 20.756 1.00 31.17 708 ASP A N 1
ATOM 5637 C CA . ASP A 1 708 ? 50.584 8.698 22.135 1.00 31.17 708 ASP A CA 1
ATOM 5638 C C . ASP A 1 708 ? 49.782 9.811 22.852 1.00 31.17 708 ASP A C 1
ATOM 5640 O O . ASP A 1 708 ? 50.022 10.103 24.022 1.00 31.17 708 ASP A O 1
ATOM 5644 N N . CYS A 1 709 ? 48.817 10.452 22.178 1.00 33.69 709 CYS A N 1
ATOM 5645 C CA . CYS A 1 709 ? 48.080 11.611 22.713 1.00 33.69 709 CYS A CA 1
ATOM 5646 C C . CYS A 1 709 ? 46.799 11.280 23.507 1.00 33.69 709 CYS A C 1
ATOM 5648 O O . CYS A 1 709 ? 46.094 12.208 23.895 1.00 33.69 709 CYS A O 1
ATOM 5650 N N . PHE A 1 710 ? 46.467 10.003 23.738 1.00 31.77 710 PHE A N 1
ATOM 5651 C CA . PHE A 1 710 ? 45.180 9.611 24.343 1.00 31.77 710 PHE A CA 1
ATOM 5652 C C . PHE A 1 710 ? 45.211 9.280 25.848 1.00 31.77 710 PHE A C 1
ATOM 5654 O O . PHE A 1 710 ? 44.149 9.245 26.461 1.00 31.77 710 PHE A O 1
ATOM 5661 N N . ASP A 1 711 ? 46.388 9.089 26.455 1.00 33.16 711 ASP A N 1
ATOM 5662 C CA . ASP A 1 711 ? 46.512 8.619 27.851 1.00 33.16 711 ASP A CA 1
ATOM 5663 C C . ASP A 1 711 ? 46.716 9.735 28.901 1.00 33.16 711 ASP A C 1
ATOM 5665 O O . ASP A 1 711 ? 46.833 9.441 30.092 1.00 33.16 711 ASP A O 1
ATOM 5669 N N . GLN A 1 712 ? 46.772 11.018 28.508 1.00 39.59 712 GLN A N 1
ATOM 5670 C CA . GLN A 1 712 ? 46.914 12.139 29.456 1.00 39.59 712 GLN A CA 1
ATOM 5671 C C . GLN A 1 712 ? 46.109 13.388 29.067 1.00 39.59 712 GLN A C 1
ATOM 5673 O O . GLN A 1 712 ? 46.628 14.279 28.400 1.00 39.59 712 GLN A O 1
ATOM 5678 N N . LEU A 1 713 ? 44.871 13.470 29.565 1.00 26.20 713 LEU A N 1
ATOM 5679 C CA . LEU A 1 713 ? 44.231 14.628 30.224 1.00 26.20 713 LEU A CA 1
ATOM 5680 C C . LEU A 1 713 ? 42.896 14.135 30.861 1.00 26.20 713 LEU A C 1
ATOM 5682 O O . LEU A 1 713 ? 42.409 13.084 30.442 1.00 26.20 713 LEU A O 1
ATOM 5686 N N . PRO A 1 714 ? 42.373 14.789 31.920 1.00 40.31 714 PRO A N 1
ATOM 5687 C CA . PRO A 1 714 ? 41.351 14.222 32.817 1.00 40.31 714 PRO A CA 1
ATOM 5688 C C . PRO A 1 714 ? 39.892 14.401 32.363 1.00 40.31 714 PRO A C 1
ATOM 5690 O O . PRO A 1 714 ? 39.605 15.397 31.661 1.00 40.31 714 PRO A O 1
#

Sequence (714 aa):
MGGFKGDLLLWCRLLLPGVGTVKRVYNLQSKQLIKLFSRLFGADQDEMLEDLEQGDIAETIKIFFDRSQKLKPAKKSLLTLQDVDNFLERLTMLTKEEDQMAHFKQIAVKCTSNDLKMVIRLIKGDLRINAGAKPILTAIHEDAYQAYQANQDIEAVAEACKSVEMAMKKCPNGMYSEIKYDGERVQVHKQGNQFKYFSRSLKPVLPHKVNHFKDHIPKAFPHGKDLILDAEVLMIDLKDGKPLPFGSLGVHKRNDYADANVCLFVFDCMYLNGESLLDKPIKERKRILKDNMIEIPNHIVFSEMEEIHEPKELENMISKVLKQGLEGLVLKDLNSTYEPGKRHWLKVKKDYLFGGKMADSADLLVLGAWYGSGQKGGMMSIFLMGCRDPEKNVWCTVSKCHTGHDDKTLERLQTELAPNMQKISKDATKVPKWLKCTKTMVPDFVAIDPELQPVWEITGAEFTQHDVHTADGISIRFPRCTRIRTDKNWETATTLPELKTLFENSKTNFSDHLFGGNCAGDASNPSSPVPCDDESRASPKKNPTLDNFLFRKRAGEDTITDLGDQGASSSNIVAPSPKKPKQDFDAQGRKDKALNPHNWLPQGPPPQIGEFAMQRLNWMRTVRRHAERMDKCAESALWCEWFATRAQKKRKMAADRSCFEAFEMMKEFLYSHQLGECALVVDAWCRWHDGLYQCTAVAGNQIFSIHDCFDQLP

Mean predicted aligned error: 20.41 Å

Nearest PDB structures (foldseek):
  3l2p-assembly1_A  TM=9.019E-01  e=5.065E-63  Homo sapiens
  6bkg-assembly1_A  TM=8.763E-01  e=6.634E-37  Homo sapiens
  8vdt-assembly1_A  TM=8.725E-01  e=2.115E-36  Homo sapiens
  7lsy-assembly1_Y  TM=8.789E-01  e=7.533E-36  Homo sapiens
  3w1b-assembly1_A  TM=6.068E-01  e=2.224E-33  Homo sapiens

Solvent-accessible surface area (backbone atoms only — not comparable to full-atom values): 43034 Å² total; per-residue (Å²): 133,89,74,86,89,68,67,61,68,59,50,51,45,70,70,40,27,61,41,49,94,63,40,76,64,53,93,71,52,70,70,55,50,42,63,44,46,19,68,59,25,72,48,62,58,62,66,51,51,57,55,33,47,48,23,42,61,30,54,40,55,23,58,50,34,74,69,16,82,74,44,55,55,32,98,55,77,77,73,52,73,64,56,51,49,60,46,53,59,56,41,47,76,43,85,50,71,66,62,44,42,56,53,52,52,66,54,46,62,47,17,18,46,67,52,44,23,52,52,44,18,50,74,70,31,50,82,87,74,92,63,57,69,58,67,60,28,41,74,75,34,78,59,45,35,56,58,34,31,66,67,51,58,81,89,58,58,56,38,75,33,40,45,68,67,60,46,49,76,73,22,80,79,21,26,38,42,26,68,33,76,66,54,46,49,36,38,40,38,35,50,69,91,46,76,48,45,22,29,82,70,59,45,76,52,63,58,92,79,50,66,66,47,74,80,42,50,58,71,25,20,77,83,56,48,28,37,32,38,36,26,35,35,42,36,29,36,72,89,80,70,44,76,51,64,70,71,52,82,36,82,83,42,48,74,80,41,77,65,46,40,64,26,38,33,42,70,48,46,47,30,51,70,87,44,76,35,31,87,40,29,40,58,56,30,53,47,55,44,59,78,52,46,48,73,39,89,74,43,38,3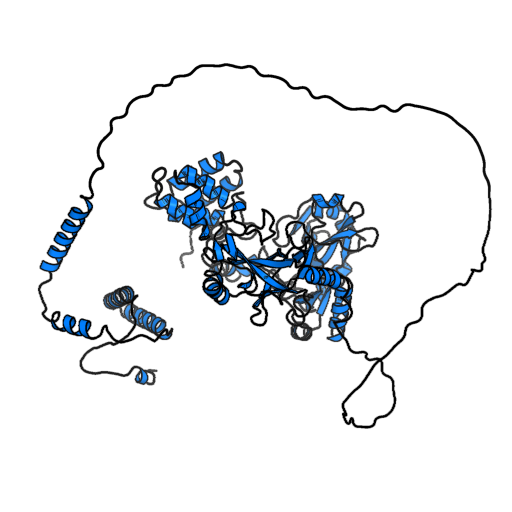8,68,50,61,70,46,82,40,79,51,70,65,55,51,54,50,50,55,50,54,41,47,72,70,73,46,65,28,34,36,38,36,39,37,72,40,50,59,60,61,62,57,49,85,38,32,31,42,32,57,48,31,30,74,80,28,76,65,24,55,64,46,38,25,32,47,49,25,25,29,62,28,52,67,96,41,23,64,35,72,49,34,34,34,28,22,29,41,32,79,92,78,67,31,38,20,31,31,44,70,35,67,43,64,71,55,71,68,56,45,55,52,46,48,72,68,43,52,87,47,40,43,80,46,73,47,41,76,86,69,59,56,90,50,55,47,68,41,91,90,59,50,37,32,20,32,39,71,51,58,76,80,30,62,23,29,33,34,34,18,72,40,71,44,77,45,87,70,24,54,43,87,14,33,29,49,42,80,38,23,40,78,42,78,35,88,90,45,44,62,87,72,31,43,33,46,69,57,52,49,53,49,57,52,41,76,75,64,65,74,74,63,86,76,70,86,69,84,89,74,87,79,92,77,88,90,84,86,81,90,79,88,85,83,88,86,87,82,85,80,89,80,86,87,78,87,84,85,90,88,84,89,88,81,80,89,88,83,92,83,91,82,92,88,89,82,82,90,77,90,78,90,80,88,87,86,84,90,87,88,84,90,87,88,83,88,91,83,88,88,88,82,84,88,88,85,78,85,84,86,83,82,90,79,82,84,86,73,101,58,70,74,60,58,58,56,50,55,49,52,63,49,53,48,64,51,58,80,66,70,88,86,80,93,67,72,72,71,57,56,65,58,57,70,74,58,74,87,72,84,82,90,87,80,90,76,71,70,64,60,60,54,50,53,54,54,40,53,54,28,51,76,69,68,40,51,71,62,42,51,51,52,56,54,49,56,72,64,48,83,64,77,90,80,91,83,89,84,65,88,98,64,87,82,70,87,84,74,72,81,87,76,81,135

Secondary structure (DSSP, 8-state):
-----S-HHHHHHHH-TTSGGG-------HHHHHHHHHHHHT--TTHHHHHGGGS-HHHHHHHHHHH-SSSPPPSS----HHHHHHHHHHHHT--SHHHHHHHHHHHHTT--HHHHHHHHHHHHT---SS--HHHHHHTT-TTHHHHHHHS--S----EE--SHHHHHHH-TT-EEEEE--SSEEEEEEEETTEEEEEETTSPBPPGGGTTTGGGTHHHH-TT-SEEEEEEEEEEEETTT-PBPPTTTTSGGGGGT-TTEEEEEEEEEEEEETTEE-TTS-HHHHHHHHHHH---BTTTEEEPPEEEE-SHHHHHHHHHHHHHTT---EEEEETT----TT---SEEE-TTTGGGGTTS-EEEEEEEEEEE--GGGTTSEEEEEEEEEETTTTEEEEEEEE--S--HHHHHHHHHHHGGGEEE-TT-TTSS-TTEE--TTS--SEEES-GGGSPEEEEE-SEEEE-TTSTTTTEEEES-EEEEE-TT--TTTSPBHHHHHHHHHHHHHTTSSSS---------------PPP------------------------------------------------------------------------PPPPS-HHHHHHHHHHHHHHHHHTT------HHHHHHHHHHHTT--------SHHHHHHHHHHHHHHHTT-HHHHHHHHHHHHH-SS--------TT----GGGSSSS--

pLDDT: mean 70.59, std 26.94, range [22.36, 97.38]

Foldseek 3Di:
DDDDPDDPVLVCLLVQCQAFPSPFALVDDLLLLLVLLCVQQVHDSVVLVVVCLLFQSLVSSLVSQCVRPNAHADPDAPDDSVNLVVLRVVSSVDDDSVVNSVSLSVVRNRHHSVRSSSSVCSNVSHNLPPDHPVVSQVVVPVCRSQVVLVVFDDDQDAAADAELVSQCVQQVQFKKKFFDALAWKWKWWAAQLDIFTATRRGPGDDCVQPVCCSVVVCVFFVPFRTWIFIWGKFKAQPPPRDTDHPPCPPPVNCVVRVRIAIATATEFTQDGDHDGQQQAFRLVRVVVSVVRGDDDRRHYHYTDIDTGDDSVVQLVVQLVSVVVVGFFIKIGRRRDGRRRNDRSIYTYGLCNYPPRPRFQKFFWWFFWFAQDHDVRRPFGQKTFTWAAAPVVRATWTAEIARAADDPVRRVVCRVVQVVQKDAPQLDPVPDDPRYDADSVRRHRIGGNDRQSTWTFIKTASAWDADPRIGLNRIYGHPIHGNDTPPVDTNVRGDHSVNSVVSNVCRVPVSNDPSDPDDPPDDDDDDDDDDDDDDDDDDDDDDDDDDDDDDDDDDDDDDDDDDDDDDDDDDDDDDDDDDDDDDDDDDDDDDDDDDDDDDDDDDDDDDDDPPDVVVVVVVVVVVVVVVVVVDDDDDDPPVVPVVVVVPPPDDDDDDDDPVVVVVLVVVLVVCVVVVVVVVSVVSVVVVVVVPDDDDDDDDDDDDDDDPPPPPPDDD

InterPro domains:
  IPR000977 DNA ligase, ATP-dependent [TIGR00574] (158-504)
  IPR012308 DNA ligase, ATP-dependent, N-terminal [PF04675] (7-141)
  IPR012309 DNA ligase, ATP-dependent, C-terminal [PF04679] (377-488)
  IPR012310 DNA ligase, ATP-dependent, central [PF01068] (157-349)
  IPR012310 DNA ligase, ATP-dependent, central [PS50160] (255-389)
  IPR012340 Nucleic acid-binding, OB-fold [G3DSA:2.40.50.140] (360-507)
  IPR012340 Nucleic acid-binding, OB-fold [SSF50249] (360-505)
  IPR016059 DNA ligase, ATP-dependent, conserved site [PS00333] (327-349)
  IPR016059 DNA ligase, ATP-dependent, conserved site [PS00697] (178-186)
  IPR036599 DNA ligase, ATP-dependent, N-terminal domain superfamily [G3DSA:1.10.3260.10] (2-165)
  IPR036599 DNA ligase, ATP-dependent, N-terminal domain superfamily [SSF117018] (27-145)
  IPR050191 ATP-dependent DNA ligase [PTHR45674] (157-508)

Radius of gyration: 37.07 Å; Cα contacts (8 Å, |Δi|>4): 947; chains: 1; bounding box: 121×101×84 Å

Organism: Bemisia tabaci (NCBI:txid7038)